Protein AF-A0A6V7JLI4-F1 (afdb_monomer_lite)

Secondary structure (DSSP, 8-state):
----TTT-GGGSEEEEGGGTEEEEEEEETT---HHHHHHHHTTTS-EEEEEE--SSS-EEEEEESSHHHHHHHHHH--GGGTEEEE--HHHHHHHHHHHHHHHHHHHHHHHH---TTSHHHHHTTEETTEEEEE-TT---HHHHHHHHTTTS-EEEEEE-SSTTSEEEEEESSHHHHHHHHHHGGG-TT--BPP---HHHHHHHHHHHHHHHHHHHTSS---------------------SSGGGTT----HHHHHHHHHHHHHHGGG-TT--SEEEEEEE--SSSS---EEEEETT-SS-GGG-TTEEEEEEE-EEEEEES--TT--HHHHHHHTGGG--SEEPPPEE-TT--EEEEEEES-HHHHHHHHHHHTT-EETTEE-EEE-HHHHTT-

Foldseek 3Di:
DPDDCVVCVPQQWDQDVVVQWIKGKKAQQVCDDLVVVCVLLCVLHDWPDKDQPPPPRRIIMITDNDPSSSSSCSVPVDCVNSIGTDGDPVVVVLVVVLVVLQVVLVVVVVVVPPDPPLQVVLVQQADQQKGKWFQQVLDDPVVVCVVLCSLAAWPDWDAADHSGGMIMTGHPHRSSSSSCSSCVVVPPNIDTDGDDPPVRVVVVVVVVVVVVVVVVVPPDDDDDDDDDDDDDDDDDDPDPPPCVCVVDPPPPVVVVVLVVVLVQVLVVLPDDDQKWKKKWFQDPDPPGTDIAIHHPPDPDPSVPDPRIDIDIAGKFKKKKKPDDPPDWQVNVCVVCVVLPWRDKDTFDQDPVRMTMIITIHRDPVSLVVCQVPQAQNDDRPDRIHIGGSVVSVVD

Radius of gyration: 29.33 Å; chains: 1; bounding box: 92×66×59 Å

Structure (mmCIF, N/CA/C/O backbone):
data_AF-A0A6V7JLI4-F1
#
_entry.id   AF-A0A6V7JLI4-F1
#
loop_
_atom_site.group_PDB
_atom_site.id
_atom_site.type_symbol
_atom_site.label_atom_id
_atom_site.label_alt_id
_atom_site.label_comp_id
_atom_site.label_asym_id
_atom_site.label_entity_id
_atom_site.label_seq_id
_atom_site.pdbx_PDB_ins_code
_atom_site.Cartn_x
_atom_site.Cartn_y
_atom_site.Cartn_z
_atom_site.occupancy
_atom_site.B_iso_or_equiv
_atom_site.auth_seq_id
_atom_site.auth_comp_id
_atom_site.auth_asym_id
_atom_site.auth_atom_id
_atom_site.pdbx_PDB_model_num
ATOM 1 N N . MET A 1 1 ? -31.683 7.510 -9.818 1.00 45.75 1 MET A N 1
ATOM 2 C CA . MET A 1 1 ? -30.722 6.417 -9.561 1.00 45.75 1 MET A CA 1
ATOM 3 C C . MET A 1 1 ? -29.937 6.767 -8.314 1.00 45.75 1 MET A C 1
ATOM 5 O O . MET A 1 1 ? -29.133 7.689 -8.360 1.00 45.75 1 MET A O 1
ATOM 9 N N . SER A 1 2 ? -30.215 6.102 -7.198 1.00 50.06 2 SER A N 1
ATOM 10 C CA . SER A 1 2 ? -29.355 6.139 -6.015 1.00 50.06 2 SER A CA 1
ATOM 11 C C . SER A 1 2 ? -28.118 5.292 -6.311 1.00 50.06 2 SER A C 1
ATOM 13 O O . SER A 1 2 ? -28.231 4.079 -6.473 1.00 50.06 2 SER A O 1
ATOM 15 N N . LEU A 1 3 ? -26.957 5.929 -6.469 1.00 59.28 3 LEU A N 1
ATOM 16 C CA . LEU A 1 3 ? -25.687 5.211 -6.586 1.00 59.28 3 LEU A CA 1
ATOM 17 C C . LEU A 1 3 ? -25.403 4.511 -5.258 1.00 59.28 3 LEU A C 1
ATOM 19 O O . LEU A 1 3 ? -25.534 5.126 -4.200 1.00 59.28 3 LEU A O 1
ATOM 23 N N . ASN A 1 4 ? -25.037 3.232 -5.315 1.00 72.25 4 ASN A N 1
ATOM 24 C CA . ASN A 1 4 ? -24.648 2.500 -4.122 1.00 72.25 4 ASN A CA 1
ATOM 25 C C . ASN A 1 4 ? -23.272 3.007 -3.670 1.00 72.25 4 ASN A C 1
ATOM 27 O O . ASN A 1 4 ? -22.275 2.801 -4.363 1.00 72.25 4 ASN A O 1
ATOM 31 N N . VAL A 1 5 ? -23.234 3.686 -2.522 1.00 71.44 5 VAL A N 1
ATOM 32 C CA . VAL A 1 5 ? -22.016 4.268 -1.936 1.00 71.44 5 VAL A CA 1
ATOM 33 C C . VAL A 1 5 ? -20.924 3.209 -1.755 1.00 71.44 5 VAL A C 1
ATOM 35 O O . VAL A 1 5 ? -19.751 3.496 -1.976 1.00 71.44 5 VAL A O 1
ATOM 38 N N . LEU A 1 6 ? -21.311 1.962 -1.466 1.00 71.12 6 LEU A N 1
ATOM 39 C CA . LEU A 1 6 ? -20.388 0.839 -1.286 1.00 71.12 6 LEU A CA 1
ATOM 40 C C . LEU A 1 6 ? -19.680 0.419 -2.578 1.00 71.12 6 LEU A C 1
ATOM 42 O O . LEU A 1 6 ? -18.606 -0.167 -2.524 1.00 71.12 6 LEU A O 1
ATOM 46 N N . GLN A 1 7 ? -20.268 0.704 -3.741 1.00 70.44 7 GLN A N 1
ATOM 47 C CA . GLN A 1 7 ? -19.698 0.290 -5.022 1.00 70.44 7 GLN A CA 1
ATOM 48 C C . GLN A 1 7 ? -18.631 1.273 -5.523 1.00 70.44 7 GLN A C 1
ATOM 50 O O . GLN A 1 7 ? -17.734 0.878 -6.264 1.00 70.44 7 GLN A O 1
ATOM 55 N N . TYR A 1 8 ? -18.724 2.546 -5.123 1.00 78.94 8 TYR A N 1
ATOM 56 C CA . TYR A 1 8 ? -17.846 3.617 -5.597 1.00 78.94 8 TYR A CA 1
ATOM 57 C C . TYR A 1 8 ? -17.631 4.688 -4.511 1.00 78.94 8 TYR A C 1
ATOM 59 O O . TYR A 1 8 ? -18.092 5.813 -4.682 1.00 78.94 8 TYR A O 1
ATOM 67 N N . PRO A 1 9 ? -16.947 4.400 -3.392 1.00 82.44 9 PRO A N 1
ATOM 68 C CA . PRO A 1 9 ? -16.758 5.386 -2.321 1.00 82.44 9 PRO A CA 1
ATOM 69 C C . PRO A 1 9 ? -15.966 6.617 -2.794 1.00 82.44 9 PRO A C 1
ATOM 71 O O . PRO A 1 9 ? -16.263 7.749 -2.411 1.00 82.44 9 PRO A O 1
ATOM 74 N N . ASP A 1 10 ? -15.027 6.423 -3.718 1.00 83.31 10 ASP A N 1
ATOM 75 C CA . ASP A 1 10 ? -14.132 7.472 -4.213 1.00 83.31 10 ASP A CA 1
ATOM 76 C C . ASP A 1 10 ? -14.838 8.608 -4.957 1.00 83.31 10 ASP A C 1
ATOM 78 O O . ASP A 1 10 ? -14.237 9.648 -5.197 1.00 83.31 10 ASP A O 1
ATOM 82 N N . ILE A 1 11 ? -16.105 8.465 -5.348 1.00 89.12 11 ILE A N 1
ATOM 83 C CA . ILE A 1 11 ? -16.820 9.566 -6.013 1.00 89.12 11 ILE A CA 1
ATOM 84 C C . ILE A 1 11 ? -17.431 10.564 -5.037 1.00 89.12 11 ILE A C 1
ATOM 86 O O . ILE A 1 11 ? -17.913 11.605 -5.479 1.00 89.12 11 ILE A O 1
ATOM 90 N N . PHE A 1 12 ? -17.441 10.245 -3.745 1.00 92.75 12 PHE A N 1
ATOM 91 C CA . PHE A 1 12 ? -18.057 11.060 -2.698 1.00 92.75 12 PHE A CA 1
ATOM 92 C C . PHE A 1 12 ? -17.043 11.907 -1.931 1.00 92.75 12 PHE A C 1
ATOM 94 O O . PHE A 1 12 ? -17.440 12.698 -1.076 1.00 92.75 12 PHE A O 1
ATOM 101 N N . TYR A 1 13 ? -15.752 11.772 -2.239 1.00 95.31 13 TYR A N 1
ATOM 102 C CA . TYR A 1 13 ? -14.708 12.593 -1.649 1.00 95.31 13 TYR A CA 1
ATOM 103 C C . TYR A 1 13 ? -13.629 12.982 -2.670 1.00 95.31 13 TYR A C 1
ATOM 105 O O . TYR A 1 13 ? -13.316 12.231 -3.595 1.00 95.31 13 TYR A O 1
ATOM 113 N N . GLU A 1 14 ? -13.056 14.172 -2.513 1.00 95.44 14 GLU A N 1
ATOM 114 C CA . GLU A 1 14 ? -12.010 14.712 -3.390 1.00 95.44 14 GLU A CA 1
ATOM 115 C C . GLU A 1 14 ? -10.940 15.433 -2.564 1.00 95.44 14 GLU A C 1
ATOM 117 O O . GLU A 1 14 ? -11.224 15.980 -1.499 1.00 95.44 14 GLU A O 1
ATOM 122 N N . TYR A 1 15 ? -9.692 15.403 -3.028 1.00 95.19 15 TYR A N 1
ATOM 123 C CA . TYR A 1 15 ? -8.627 16.195 -2.426 1.00 95.19 15 TYR A CA 1
ATOM 124 C C . TYR A 1 15 ? -8.667 17.610 -3.000 1.00 95.19 15 TYR A C 1
ATOM 126 O O . TYR A 1 15 ? -8.624 17.772 -4.215 1.00 95.19 15 TYR A O 1
ATOM 134 N N . GLU A 1 16 ? -8.722 18.616 -2.133 1.00 94.88 16 GLU A N 1
ATOM 135 C CA . GLU A 1 16 ? -8.667 20.031 -2.493 1.00 94.88 16 GLU A CA 1
ATOM 136 C C . GLU A 1 16 ? -7.267 20.578 -2.159 1.00 94.88 16 GLU A C 1
ATOM 138 O O . GLU A 1 16 ? -6.983 20.873 -0.988 1.00 94.88 16 GLU A O 1
ATOM 143 N N . PRO A 1 17 ? -6.372 20.713 -3.160 1.00 89.69 17 PRO A N 1
ATOM 144 C CA . PRO A 1 17 ? -4.975 21.072 -2.933 1.00 89.69 17 PRO A CA 1
ATOM 145 C C . PRO A 1 17 ? -4.814 22.455 -2.314 1.00 89.69 17 PRO A C 1
ATOM 147 O O . PRO A 1 17 ? -3.908 22.663 -1.515 1.00 89.69 17 PRO A O 1
ATOM 150 N N . LYS A 1 18 ? -5.712 23.400 -2.631 1.00 91.75 18 LYS A N 1
ATOM 151 C CA . LYS A 1 18 ? -5.611 24.778 -2.135 1.00 91.75 18 LYS A CA 1
ATOM 152 C C . LYS A 1 18 ? -5.647 24.857 -0.610 1.00 91.75 18 LYS A C 1
ATOM 154 O O . LYS A 1 18 ? -5.077 25.775 -0.024 1.00 91.75 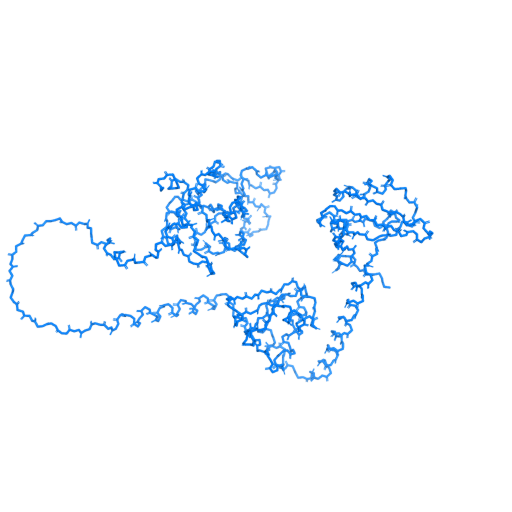18 LYS A O 1
ATOM 159 N N . PHE A 1 19 ? -6.348 23.924 0.026 1.00 90.56 19 PHE A N 1
ATOM 160 C CA . PHE A 1 19 ? -6.507 23.888 1.476 1.00 90.56 19 PHE A CA 1
ATOM 161 C C . PHE A 1 19 ? -5.876 22.648 2.107 1.00 90.56 19 PHE A C 1
ATOM 163 O O . PHE A 1 19 ? -6.022 22.477 3.320 1.00 90.56 19 PHE A O 1
ATOM 170 N N . GLU A 1 20 ? -5.215 21.811 1.304 1.00 94.12 20 GLU A N 1
ATOM 171 C CA . GLU A 1 20 ? -4.601 20.539 1.690 1.00 94.12 20 GLU A CA 1
ATOM 172 C C . GLU A 1 20 ? -5.550 19.639 2.497 1.00 94.12 20 GLU A C 1
ATOM 174 O O . GLU A 1 20 ? -5.230 19.173 3.591 1.00 94.12 20 GLU A O 1
ATOM 179 N N . VAL A 1 21 ? -6.768 19.434 1.990 1.00 97.12 21 VAL A N 1
ATOM 180 C CA . VAL A 1 21 ? -7.836 18.702 2.697 1.00 97.12 21 VAL A CA 1
ATOM 181 C C . VAL A 1 21 ? -8.539 17.706 1.803 1.00 97.12 21 VAL A C 1
ATOM 183 O O . VAL A 1 21 ? -8.574 17.854 0.587 1.00 97.12 21 VAL A O 1
ATOM 186 N N . TRP A 1 22 ? -9.175 16.728 2.433 1.00 97.56 22 TRP A N 1
ATOM 187 C CA . TRP A 1 22 ? -10.108 15.820 1.786 1.00 97.56 22 TRP A CA 1
ATOM 188 C C . TRP A 1 22 ? -11.537 16.270 2.069 1.00 97.56 22 TRP A C 1
ATOM 190 O O . TRP A 1 22 ? -11.946 16.346 3.226 1.00 97.56 22 TRP A O 1
ATOM 200 N N . VAL A 1 23 ? -12.277 16.594 1.016 1.00 97.19 23 VAL A N 1
ATOM 201 C CA . VAL A 1 23 ? -13.617 17.181 1.071 1.00 97.19 23 VAL A CA 1
ATOM 202 C C . VAL A 1 23 ? -14.653 16.100 0.799 1.00 97.19 23 VAL A C 1
ATOM 204 O O . VAL A 1 23 ? -14.526 15.369 -0.178 1.00 97.19 23 VAL A O 1
ATOM 207 N N . VAL A 1 24 ? -15.700 16.028 1.621 1.00 96.88 24 VAL A N 1
ATOM 208 C CA . VAL A 1 24 ? -16.890 15.192 1.390 1.00 96.88 24 VAL A CA 1
ATOM 209 C C . VAL A 1 24 ? -18.107 16.101 1.232 1.00 96.88 24 VAL A C 1
ATOM 211 O O . VAL A 1 24 ? -18.338 16.978 2.071 1.00 96.88 24 VAL A O 1
ATOM 214 N N . HIS A 1 25 ? -18.888 15.897 0.168 1.00 94.88 25 HIS A N 1
ATOM 215 C CA . HIS A 1 25 ? -20.122 16.648 -0.085 1.00 94.88 25 HIS A CA 1
ATOM 216 C C . HIS A 1 25 ? -21.317 15.930 0.535 1.00 94.88 25 HIS A C 1
ATOM 218 O O . HIS A 1 25 ? -21.485 14.718 0.376 1.00 94.88 25 HIS A O 1
ATOM 224 N N . PHE A 1 26 ? -22.184 16.679 1.211 1.00 94.75 26 PHE A N 1
ATOM 225 C CA . PHE A 1 26 ? -23.426 16.129 1.733 1.00 94.75 26 PHE A CA 1
ATOM 226 C C . PHE A 1 26 ? -24.544 17.167 1.791 1.00 94.75 26 PHE A C 1
ATOM 228 O O . PHE A 1 26 ? -24.311 18.372 1.837 1.00 94.75 26 PHE A O 1
ATOM 235 N N . LYS A 1 27 ? -25.780 16.678 1.835 1.00 93.81 27 LYS A N 1
ATOM 236 C CA . LYS A 1 27 ? -26.986 17.446 2.121 1.00 93.81 27 LYS A CA 1
ATOM 237 C C . LYS A 1 27 ? -27.406 17.272 3.570 1.00 93.81 27 LYS A C 1
ATOM 239 O O . LYS A 1 27 ? -27.522 16.148 4.055 1.00 93.81 27 LYS A O 1
ATOM 244 N N . ASN A 1 28 ? -27.685 18.382 4.233 1.00 94.12 28 ASN A N 1
ATOM 245 C CA . ASN A 1 28 ? -28.172 18.473 5.601 1.00 94.12 28 ASN A CA 1
ATOM 246 C C . ASN A 1 28 ? -29.696 18.683 5.636 1.00 94.12 28 ASN A C 1
ATOM 248 O O . ASN A 1 28 ? -30.199 19.714 6.076 1.00 94.12 28 ASN A O 1
ATOM 252 N N . THR A 1 29 ? -30.442 17.683 5.173 1.00 92.44 29 THR A N 1
ATOM 253 C CA . THR A 1 29 ? -31.906 17.755 4.967 1.00 92.44 29 THR A CA 1
ATOM 254 C C . THR A 1 29 ? -32.718 18.019 6.240 1.00 92.44 29 THR A C 1
ATOM 256 O O . THR A 1 29 ? -33.857 18.474 6.177 1.00 92.44 29 THR A O 1
ATOM 259 N N . LYS A 1 30 ? -32.146 17.743 7.420 1.00 92.44 30 LYS A N 1
ATOM 260 C CA . LYS A 1 30 ? -32.782 17.976 8.728 1.00 92.4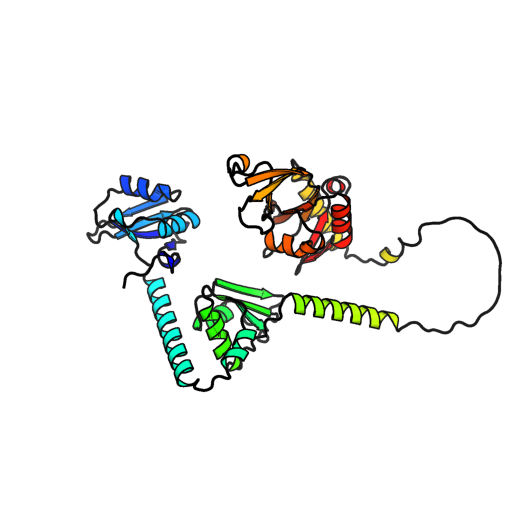4 30 LYS A CA 1
ATOM 261 C C . LYS A 1 30 ? -32.271 19.236 9.437 1.00 92.44 30 LYS A C 1
ATOM 263 O O . LYS A 1 30 ? -32.549 19.404 10.622 1.00 92.44 30 LYS A O 1
ATOM 268 N N . LYS A 1 31 ? -31.521 20.108 8.746 1.00 92.44 31 LYS A N 1
ATOM 269 C CA . LYS A 1 31 ? -30.950 21.351 9.303 1.00 92.44 31 LYS A CA 1
ATOM 270 C C . LYS A 1 31 ? -30.202 21.119 10.624 1.00 92.44 31 LYS A C 1
ATOM 272 O O . LYS A 1 31 ? -30.337 21.868 11.591 1.00 92.44 31 LYS A O 1
ATOM 277 N N . ILE A 1 32 ? -29.426 20.037 10.682 1.00 93.06 32 ILE A N 1
ATOM 278 C CA . ILE A 1 32 ? -28.606 19.679 11.839 1.00 93.06 32 ILE A CA 1
ATOM 279 C C . ILE A 1 32 ? -27.600 20.804 12.081 1.00 93.06 32 ILE A C 1
ATOM 281 O O . ILE A 1 32 ? -26.909 21.232 11.159 1.00 93.06 32 ILE A O 1
ATOM 285 N N . SER A 1 33 ? -27.490 21.274 13.322 1.00 94.12 33 SER A N 1
ATOM 286 C CA . SER A 1 33 ? -26.550 22.346 13.649 1.00 94.12 33 SER A CA 1
ATOM 287 C C . SER A 1 33 ? -25.097 21.928 13.407 1.00 94.12 33 SER A C 1
ATOM 289 O O . SER A 1 33 ? -24.720 20.779 13.657 1.00 94.12 33 SER A O 1
ATOM 291 N N . ILE A 1 34 ? -24.247 22.881 13.008 1.00 94.31 34 ILE A N 1
ATOM 292 C CA . ILE A 1 34 ? -22.812 22.649 12.757 1.00 94.31 34 ILE A CA 1
ATOM 293 C C . ILE A 1 34 ? -22.138 21.968 13.956 1.00 94.31 34 ILE A C 1
ATOM 295 O O . ILE A 1 34 ? -21.395 21.006 13.786 1.00 94.31 34 ILE A O 1
ATOM 299 N N . LYS A 1 35 ? -22.461 22.383 15.189 1.00 95.62 35 LYS A N 1
ATOM 300 C CA . LYS A 1 35 ? -21.928 21.764 16.417 1.00 95.62 35 LYS A CA 1
ATOM 301 C C . LYS A 1 35 ? -22.241 20.264 16.500 1.00 95.62 35 LYS A C 1
ATOM 303 O O . LYS A 1 35 ? -21.396 19.481 16.928 1.00 95.62 35 LYS A O 1
ATOM 308 N N . ARG A 1 36 ? -23.445 19.851 16.093 1.00 94.94 36 ARG A N 1
ATOM 309 C CA . ARG A 1 36 ? -23.836 18.436 16.068 1.00 94.94 36 ARG A CA 1
ATOM 310 C C . ARG A 1 36 ? -23.217 17.700 14.880 1.00 94.94 36 ARG A C 1
ATOM 312 O O . ARG A 1 36 ? -22.781 16.569 15.068 1.00 94.94 36 ARG A O 1
ATOM 319 N N . LEU A 1 37 ? -23.107 18.340 13.714 1.00 95.06 37 LEU A N 1
ATOM 320 C CA . LEU A 1 37 ? -22.396 17.783 12.558 1.00 95.06 37 LEU A CA 1
ATOM 321 C C . LEU A 1 37 ? -20.925 17.497 12.883 1.00 95.06 37 LEU A C 1
ATOM 323 O O . LEU A 1 37 ? -20.453 16.410 12.576 1.00 95.06 37 LEU A O 1
ATOM 327 N N . ILE A 1 38 ? -20.229 18.398 13.586 1.00 95.31 38 ILE A N 1
ATOM 328 C CA . ILE A 1 38 ? -18.846 18.175 14.043 1.00 95.31 38 ILE A CA 1
ATOM 329 C C . ILE A 1 38 ? -18.759 16.921 14.917 1.00 95.31 38 ILE A C 1
ATOM 331 O O . ILE A 1 38 ? -17.847 16.119 14.743 1.00 95.31 38 ILE A O 1
ATOM 335 N N . LYS A 1 39 ? -19.721 16.710 15.827 1.00 95.12 39 LYS A N 1
ATOM 336 C CA . LYS A 1 39 ? -19.750 15.509 16.673 1.00 95.12 39 LYS A CA 1
ATOM 337 C C . LYS A 1 39 ? -19.987 14.235 15.858 1.00 95.12 39 LYS A C 1
ATOM 339 O O . LYS A 1 39 ? -19.342 13.235 16.136 1.00 95.12 39 LYS A O 1
ATOM 344 N N . ILE A 1 40 ? -20.888 14.273 14.873 1.00 94.94 40 ILE A N 1
ATOM 345 C CA . ILE A 1 40 ? -21.176 13.130 13.992 1.00 94.94 40 ILE A CA 1
ATOM 346 C C . ILE A 1 40 ? -19.941 12.802 13.149 1.00 94.94 40 ILE A C 1
ATOM 348 O O . ILE A 1 40 ? -19.401 11.705 13.241 1.00 94.94 40 ILE A O 1
ATOM 352 N N . PHE A 1 41 ? -19.444 13.771 12.382 1.00 95.94 41 PHE A N 1
ATOM 353 C CA . PHE A 1 41 ? -18.332 13.563 11.459 1.00 95.94 41 PHE A CA 1
ATOM 354 C C . PHE A 1 41 ? -16.985 13.347 12.155 1.00 95.94 41 PHE A C 1
ATOM 356 O O . PHE A 1 41 ? -16.114 12.675 11.600 1.00 95.94 41 PHE A O 1
ATOM 363 N N . GLY A 1 42 ? -16.828 13.857 13.378 1.00 95.81 42 GLY A N 1
ATOM 364 C CA . GLY A 1 42 ? -15.657 13.633 14.221 1.00 95.81 42 GLY A CA 1
ATOM 365 C C . GLY A 1 42 ? -15.478 12.178 14.661 1.00 95.81 42 GLY A C 1
ATOM 366 O O . GLY A 1 42 ? -14.369 11.795 15.015 1.00 95.81 42 GLY A O 1
ATOM 367 N N . THR A 1 43 ? -16.526 11.345 14.590 1.00 96.12 43 THR A N 1
ATOM 368 C CA . THR A 1 43 ? -16.405 9.900 14.867 1.00 96.12 43 THR A CA 1
ATOM 369 C C . THR A 1 43 ? -15.572 9.158 13.819 1.00 96.12 43 THR A C 1
ATOM 371 O O . THR A 1 43 ? -14.989 8.122 14.128 1.00 96.12 43 THR A O 1
ATOM 374 N N . TYR A 1 44 ? -15.459 9.701 12.601 1.00 96.06 44 TYR A N 1
ATOM 375 C CA . TYR A 1 44 ? -14.716 9.082 11.498 1.00 96.06 44 TYR A CA 1
ATOM 376 C C . TYR A 1 44 ? -13.247 9.521 11.431 1.00 96.06 44 TYR A C 1
ATOM 378 O O . TYR A 1 44 ? -12.432 8.850 10.798 1.00 96.06 44 TYR A O 1
ATOM 386 N N . GLY A 1 45 ? -12.898 10.630 12.091 1.00 96.19 45 GLY A N 1
ATOM 387 C CA . GLY A 1 45 ? -11.538 11.157 12.148 1.00 96.19 45 GLY A CA 1
ATOM 388 C C . GLY A 1 45 ? -11.478 12.665 12.419 1.00 96.19 45 GLY A C 1
ATOM 389 O O . GLY A 1 45 ? -12.515 13.313 12.585 1.00 96.19 45 GLY A O 1
ATOM 390 N N . PRO A 1 46 ? -10.266 13.251 12.472 1.00 95.94 46 PRO A N 1
ATOM 391 C CA . PRO A 1 46 ? -10.075 14.666 12.770 1.00 95.94 46 PRO A CA 1
ATOM 392 C C . PRO A 1 46 ? -10.629 15.552 11.645 1.00 95.94 46 PRO A C 1
ATOM 394 O O . PRO A 1 46 ? -10.057 15.653 10.555 1.00 95.94 46 PRO A O 1
ATOM 397 N N . VAL A 1 47 ? -11.745 16.216 11.940 1.00 97.69 47 VAL A N 1
ATOM 398 C CA . VAL A 1 47 ? -12.385 17.206 11.068 1.00 97.69 47 VAL A CA 1
ATOM 399 C C . VAL A 1 47 ? -11.620 18.527 11.159 1.00 97.69 47 VAL A C 1
ATOM 401 O O . VAL A 1 47 ? -11.386 19.039 12.251 1.00 97.69 47 VAL A O 1
ATOM 404 N N . LYS A 1 48 ? -11.255 19.097 10.010 1.00 96.38 48 LYS A N 1
ATOM 405 C CA . LYS A 1 48 ? -10.693 20.448 9.914 1.00 96.38 48 LYS A CA 1
ATOM 406 C C . LYS A 1 48 ? -11.789 21.495 10.024 1.00 96.38 48 LYS A C 1
ATOM 408 O O . LYS A 1 48 ? -11.737 22.360 10.890 1.00 96.38 48 LYS A O 1
ATOM 413 N N . THR A 1 49 ? -12.774 21.417 9.136 1.00 97.12 49 THR A N 1
ATOM 414 C CA . THR A 1 49 ? -13.877 22.376 9.055 1.00 97.12 49 THR A CA 1
ATOM 415 C C . THR A 1 49 ? -15.133 21.717 8.502 1.00 97.12 49 THR A C 1
ATOM 417 O O . THR A 1 49 ? -15.066 20.736 7.763 1.00 97.12 49 THR A O 1
ATOM 420 N N . ILE A 1 50 ? -16.287 22.277 8.867 1.00 97.00 50 ILE A N 1
ATOM 421 C CA . ILE A 1 50 ? -17.571 21.992 8.229 1.00 97.00 50 ILE A CA 1
ATOM 422 C C . ILE A 1 50 ? -18.130 23.320 7.738 1.00 97.00 50 ILE A C 1
ATOM 424 O O . ILE A 1 50 ? -18.225 24.268 8.518 1.00 97.00 50 ILE A O 1
ATOM 428 N N . TYR A 1 51 ? -18.489 23.379 6.460 1.00 94.31 51 TYR A N 1
ATOM 429 C CA . TYR A 1 51 ? -19.106 24.547 5.845 1.00 94.31 51 TYR A CA 1
ATOM 430 C C . TYR A 1 51 ? -20.554 24.234 5.500 1.00 94.31 51 TYR A C 1
ATOM 432 O O . TYR A 1 51 ? -20.822 23.267 4.792 1.00 94.31 51 TYR A O 1
ATOM 440 N N . ASP A 1 52 ? -21.466 25.076 5.973 1.00 92.75 52 ASP A N 1
ATOM 441 C CA . ASP A 1 52 ? -22.840 25.135 5.486 1.00 92.75 52 ASP A CA 1
ATOM 442 C C . ASP A 1 52 ? -22.927 26.304 4.503 1.00 92.75 52 ASP A C 1
ATOM 444 O O . ASP A 1 52 ? -22.555 27.433 4.832 1.00 92.75 52 ASP A O 1
ATOM 448 N N . THR A 1 53 ? -23.366 26.033 3.276 1.00 87.38 53 THR A N 1
ATOM 449 C CA . THR A 1 53 ? -23.467 27.072 2.244 1.00 87.38 53 THR A CA 1
ATOM 450 C C . THR A 1 53 ? -24.572 28.086 2.528 1.00 87.38 53 THR A C 1
ATOM 452 O O . THR A 1 53 ? -24.595 29.133 1.883 1.00 87.38 53 THR A O 1
ATOM 455 N N . GLY A 1 54 ? -25.488 27.805 3.466 1.00 70.19 54 GLY A N 1
ATOM 456 C CA . GLY A 1 54 ? -26.498 28.740 3.972 1.00 70.19 54 GLY A CA 1
ATOM 457 C C . GLY A 1 54 ? -27.552 29.195 2.953 1.00 70.19 54 GLY A C 1
ATOM 458 O O . GLY A 1 54 ? -28.470 29.931 3.304 1.00 70.19 54 GLY A O 1
ATOM 459 N N . LYS A 1 55 ? -27.463 28.764 1.689 1.00 69.06 55 LYS A N 1
ATOM 460 C CA . LYS A 1 55 ? -28.291 29.243 0.566 1.00 69.06 55 LYS A CA 1
ATOM 461 C C . LYS A 1 55 ? -29.512 28.363 0.288 1.00 69.06 55 LYS A C 1
ATOM 463 O O . LYS A 1 55 ? -29.841 28.109 -0.865 1.00 69.06 55 LYS A O 1
ATOM 468 N N . GLY A 1 56 ? -30.173 27.868 1.335 1.00 67.50 56 GLY A N 1
ATOM 469 C CA . GLY A 1 56 ? -31.459 27.158 1.232 1.00 67.50 56 GLY A CA 1
ATOM 470 C C . GLY A 1 56 ? -31.449 25.826 0.467 1.00 67.50 56 GLY A C 1
ATOM 471 O O . GLY A 1 56 ? -32.503 25.223 0.315 1.00 67.50 56 GLY A O 1
ATOM 472 N N . GLN A 1 57 ? -30.292 25.357 -0.006 1.00 68.69 57 GLN A N 1
ATOM 473 C CA . GLN A 1 57 ? -30.157 24.097 -0.745 1.00 68.69 57 GLN A CA 1
ATOM 474 C C . GLN A 1 57 ? -29.621 22.941 0.120 1.00 68.69 57 GLN A C 1
ATOM 476 O O . GLN A 1 57 ? -29.300 21.879 -0.404 1.00 68.69 57 GLN A O 1
ATOM 481 N N . ASP A 1 58 ? -29.491 23.151 1.434 1.00 86.69 58 ASP A N 1
ATOM 482 C CA . ASP A 1 58 ? -28.974 22.187 2.415 1.00 86.69 58 ASP A CA 1
ATOM 483 C C . ASP A 1 58 ? -27.577 21.611 2.092 1.00 86.69 58 ASP A C 1
ATOM 485 O O . ASP A 1 58 ? -27.149 20.658 2.737 1.00 86.69 58 ASP A O 1
ATOM 489 N N . HIS A 1 59 ? -26.835 22.165 1.125 1.00 91.50 59 HIS A N 1
ATOM 490 C CA . HIS A 1 59 ? -25.510 21.666 0.748 1.00 91.50 59 HIS A CA 1
ATOM 491 C C . HIS A 1 59 ? -24.449 22.080 1.764 1.00 91.50 59 HIS A C 1
ATOM 493 O O . HIS A 1 59 ? -24.281 23.262 2.090 1.00 91.50 59 HIS A O 1
ATOM 499 N N . CYS A 1 60 ? -23.701 21.086 2.217 1.00 95.31 60 CYS A N 1
ATOM 500 C CA . CYS A 1 60 ? -22.641 21.209 3.192 1.00 95.31 60 CYS A CA 1
ATOM 501 C C . CYS A 1 60 ? -21.386 20.459 2.732 1.00 95.31 60 CYS A C 1
ATOM 503 O O . CYS A 1 60 ? -21.437 19.519 1.934 1.00 95.31 60 CYS A O 1
ATOM 505 N N . PHE A 1 61 ? -20.256 20.864 3.300 1.00 95.75 61 PHE A N 1
ATOM 506 C CA . PHE A 1 61 ? -18.954 20.250 3.078 1.00 95.75 61 PHE A CA 1
ATOM 507 C C . PHE A 1 61 ? -18.333 19.894 4.419 1.00 95.75 61 PHE A C 1
ATOM 509 O O . PHE A 1 61 ? -18.358 20.713 5.339 1.00 95.75 61 PHE A O 1
ATOM 516 N N . VAL A 1 62 ? -17.746 18.705 4.529 1.00 97.62 62 VAL A N 1
ATOM 517 C CA . VAL A 1 62 ? -16.853 18.364 5.642 1.00 97.62 62 VAL A CA 1
ATOM 518 C C . VAL A 1 62 ? -15.451 18.128 5.105 1.00 97.62 62 VAL A C 1
ATOM 520 O O . VAL A 1 62 ? -15.254 17.356 4.169 1.00 97.62 62 VAL A O 1
ATOM 523 N N . ASN A 1 63 ? -14.486 18.809 5.715 1.00 97.88 63 ASN A N 1
ATOM 524 C CA . ASN A 1 63 ? -13.082 18.733 5.354 1.00 97.88 63 ASN A CA 1
ATOM 525 C C . ASN A 1 63 ? -12.330 17.923 6.401 1.00 97.88 63 ASN A C 1
ATOM 527 O O . ASN A 1 63 ? -12.311 18.286 7.579 1.00 97.88 63 ASN A O 1
ATOM 531 N N . TYR A 1 64 ? -11.656 16.872 5.963 1.00 98.12 64 TYR A N 1
ATOM 532 C CA . TYR A 1 64 ? -10.761 16.064 6.775 1.00 98.12 64 TYR A CA 1
ATOM 533 C C . TYR A 1 64 ? -9.306 16.389 6.462 1.00 98.12 64 TYR A C 1
ATOM 535 O O . TYR A 1 64 ? -8.938 16.662 5.320 1.00 98.12 64 TYR A O 1
ATOM 543 N N . TRP A 1 65 ? -8.456 16.300 7.482 1.00 96.06 65 TRP A N 1
ATOM 544 C CA . TRP A 1 65 ? -7.006 16.396 7.299 1.00 96.06 65 TRP A CA 1
ATOM 545 C C . TRP A 1 65 ? -6.418 15.186 6.573 1.00 96.06 65 TRP A C 1
ATOM 547 O O . TRP A 1 65 ? -5.371 15.286 5.943 1.00 96.06 65 TRP A O 1
ATOM 557 N N . ARG A 1 66 ? -7.069 14.025 6.681 1.00 96.62 66 ARG A N 1
ATOM 558 C CA . ARG A 1 66 ? -6.540 12.749 6.201 1.00 96.62 66 ARG A CA 1
ATOM 559 C C . ARG A 1 66 ? -7.538 12.047 5.288 1.00 96.62 66 ARG A C 1
ATOM 561 O O . ARG A 1 66 ? -8.744 12.091 5.536 1.00 96.62 66 ARG A O 1
ATOM 568 N N . LYS A 1 67 ? -7.011 11.363 4.267 1.00 96.12 67 LYS A N 1
ATOM 569 C CA . LYS A 1 67 ? -7.797 10.587 3.297 1.00 96.12 67 LYS A CA 1
ATOM 570 C C . LYS A 1 67 ? -8.619 9.496 3.979 1.00 96.12 67 LYS A C 1
ATOM 572 O O . LYS A 1 67 ? -9.810 9.376 3.721 1.00 96.12 67 LYS A O 1
ATOM 577 N N . ASP A 1 68 ? -7.986 8.755 4.888 1.00 95.50 68 ASP A N 1
ATOM 578 C CA . ASP A 1 68 ? -8.589 7.630 5.612 1.00 95.50 68 ASP A CA 1
ATOM 579 C C . ASP A 1 68 ? -9.864 8.029 6.372 1.00 95.50 68 ASP A C 1
ATOM 581 O O . ASP A 1 68 ? -10.801 7.248 6.493 1.00 95.50 68 ASP A O 1
ATOM 585 N N . SER A 1 69 ? -9.917 9.267 6.859 1.00 97.38 69 SER A N 1
ATOM 586 C CA . SER A 1 69 ? -11.042 9.817 7.610 1.00 97.38 69 SER A CA 1
ATOM 587 C C . SER A 1 69 ? -12.214 10.173 6.689 1.00 97.38 69 SER A C 1
ATOM 589 O O . SER A 1 69 ? -13.365 9.897 7.026 1.00 97.38 69 SER A O 1
ATOM 591 N N . ALA A 1 70 ? -11.927 10.730 5.507 1.00 97.06 70 ALA A N 1
ATOM 592 C CA . ALA A 1 70 ? -12.935 10.991 4.480 1.00 97.06 70 ALA A CA 1
ATOM 593 C C . ALA A 1 70 ? -13.518 9.684 3.920 1.00 97.06 70 ALA A C 1
ATOM 595 O O . ALA A 1 70 ? -14.732 9.556 3.785 1.00 97.06 70 ALA A O 1
ATOM 596 N N . GLU A 1 71 ? -12.670 8.686 3.678 1.00 94.62 71 GLU A N 1
ATOM 597 C CA . GLU A 1 71 ? -13.085 7.360 3.215 1.00 94.62 71 GLU A CA 1
ATOM 598 C C . GLU A 1 71 ? -13.955 6.639 4.257 1.00 94.62 71 GLU A C 1
ATOM 600 O O . GLU A 1 71 ? -15.058 6.190 3.943 1.00 94.62 71 GLU A O 1
ATOM 605 N N . LYS A 1 72 ? -13.526 6.613 5.530 1.00 95.00 72 LYS A N 1
ATOM 606 C CA . LYS A 1 72 ? -14.333 6.074 6.640 1.00 95.00 72 LYS A CA 1
ATOM 607 C C . LYS A 1 72 ? -15.679 6.773 6.767 1.00 95.00 72 LYS A C 1
ATOM 609 O O . LYS A 1 72 ? -16.675 6.098 7.014 1.00 95.00 72 LYS A O 1
ATOM 614 N N . CYS A 1 73 ? -15.704 8.094 6.610 1.00 95.62 73 CYS A N 1
ATOM 615 C CA . CYS A 1 73 ? -16.932 8.877 6.609 1.00 95.62 73 CYS A CA 1
ATOM 616 C C . CYS A 1 73 ? -17.872 8.411 5.494 1.00 95.62 73 CYS A C 1
ATOM 618 O O . CYS A 1 73 ? -19.011 8.055 5.772 1.00 95.62 73 CYS A O 1
ATOM 620 N N . VAL A 1 74 ? -17.389 8.321 4.254 1.00 94.56 74 VAL A N 1
ATOM 621 C CA . VAL A 1 74 ? -18.216 7.901 3.117 1.00 94.56 74 VAL A CA 1
ATOM 622 C C . VAL A 1 74 ? -18.776 6.490 3.300 1.00 94.56 74 VAL A C 1
ATOM 624 O O . VAL A 1 74 ? -19.954 6.264 3.040 1.00 94.56 74 VAL A O 1
ATOM 627 N N . LEU A 1 75 ? -17.961 5.553 3.788 1.00 90.75 75 LEU A N 1
ATOM 628 C CA . LEU A 1 75 ? -18.367 4.158 3.967 1.00 90.75 75 LEU A CA 1
ATOM 629 C C . LEU A 1 75 ? -19.367 3.949 5.114 1.00 90.75 75 LEU A C 1
ATOM 631 O O . LEU A 1 75 ? -20.196 3.046 5.033 1.00 90.75 75 LEU A O 1
ATOM 635 N N . ASN A 1 76 ? -19.284 4.757 6.176 1.00 89.94 76 ASN A N 1
ATOM 636 C CA . ASN A 1 76 ? -19.994 4.499 7.436 1.00 89.94 76 ASN A CA 1
ATOM 637 C C . ASN A 1 76 ? -20.986 5.596 7.837 1.00 89.94 76 ASN A C 1
ATOM 639 O O . ASN A 1 76 ? -21.593 5.513 8.908 1.00 89.94 76 ASN A O 1
ATOM 643 N N . VAL A 1 77 ? -21.151 6.655 7.041 1.00 87.62 77 VAL A N 1
ATOM 644 C CA . VAL A 1 77 ? -22.142 7.687 7.353 1.00 87.62 77 VAL A CA 1
ATOM 645 C C . VAL A 1 77 ? -23.548 7.124 7.180 1.00 87.62 77 VAL A C 1
ATOM 647 O O . VAL A 1 77 ? -24.035 6.857 6.082 1.00 87.62 77 VAL A O 1
ATOM 650 N N . HIS A 1 78 ? -24.219 6.922 8.309 1.00 76.19 78 HIS A N 1
ATOM 651 C CA . HIS A 1 78 ? -25.593 6.448 8.319 1.00 76.19 78 HIS A CA 1
ATOM 652 C C . HIS A 1 78 ? -26.522 7.554 7.809 1.00 76.19 78 HIS A C 1
ATOM 654 O O . HIS A 1 78 ? -26.699 8.589 8.462 1.00 76.19 78 HIS A O 1
ATOM 660 N N . ILE A 1 79 ? -27.162 7.295 6.664 1.00 72.12 79 ILE A N 1
ATOM 661 C CA . ILE A 1 79 ? -28.118 8.195 5.991 1.00 72.12 79 ILE A CA 1
ATOM 662 C C . ILE A 1 79 ? -29.293 8.588 6.915 1.00 72.12 79 ILE A C 1
ATOM 664 O O . ILE A 1 79 ? -29.920 9.638 6.761 1.00 72.12 79 ILE A O 1
ATOM 668 N N . GLU A 1 80 ? -29.555 7.785 7.947 1.00 63.31 80 GLU A N 1
ATOM 669 C CA . GLU A 1 80 ? -30.693 7.894 8.869 1.00 63.31 80 GLU A CA 1
ATOM 670 C C . GLU A 1 80 ? -30.781 9.235 9.629 1.00 63.31 80 GLU A C 1
ATOM 672 O O . GLU A 1 80 ? -31.855 9.662 10.072 1.00 63.31 80 GLU A O 1
ATOM 677 N N . HIS A 1 81 ? -29.685 9.991 9.699 1.00 76.94 81 HIS A N 1
ATOM 678 C CA . HIS A 1 81 ? -29.642 11.273 10.400 1.00 76.94 81 HIS A CA 1
ATOM 679 C C . HIS A 1 81 ? -30.113 12.472 9.569 1.00 76.94 81 HIS A C 1
ATOM 681 O O . HIS A 1 81 ? -30.086 13.588 10.074 1.00 76.94 81 HIS A O 1
ATOM 687 N N . GLY A 1 82 ? -30.586 12.281 8.333 1.00 87.62 82 GLY A N 1
ATOM 688 C CA . GLY A 1 82 ? -30.873 13.404 7.430 1.00 87.62 82 GLY A CA 1
ATOM 689 C C . GLY A 1 82 ? -29.611 14.002 6.802 1.00 87.62 82 GLY A C 1
ATOM 690 O O . GLY A 1 82 ? -29.639 15.140 6.332 1.00 87.62 82 GLY A O 1
ATOM 691 N N . ILE A 1 83 ? -28.523 13.229 6.806 1.00 93.38 83 ILE A N 1
ATOM 692 C CA . ILE A 1 83 ? -27.290 13.495 6.072 1.00 93.38 83 ILE A CA 1
ATOM 693 C C . ILE A 1 83 ? -27.334 12.626 4.819 1.00 93.38 83 ILE A C 1
ATOM 695 O O . ILE A 1 83 ? -27.401 11.404 4.919 1.00 93.38 83 ILE A O 1
ATOM 699 N N . GLN A 1 84 ? -27.296 13.243 3.644 1.00 93.25 84 GLN A N 1
ATOM 700 C CA . GLN A 1 84 ? -27.274 12.527 2.371 1.00 93.25 84 GLN A CA 1
ATOM 701 C C . GLN A 1 84 ? -25.990 12.867 1.623 1.00 93.25 84 GLN A C 1
ATOM 703 O O . GLN A 1 84 ? -25.807 14.009 1.217 1.00 93.25 84 GLN A O 1
ATOM 708 N N . LEU A 1 85 ? -25.107 11.888 1.428 1.00 93.69 85 LEU A N 1
ATOM 709 C CA . LEU A 1 85 ? -23.888 12.088 0.645 1.00 93.69 85 LEU A CA 1
ATOM 710 C C . LEU A 1 85 ? -24.201 12.459 -0.804 1.00 93.69 85 LEU A C 1
ATOM 712 O O . LEU A 1 85 ? -25.132 11.926 -1.414 1.00 93.69 85 LEU A O 1
ATOM 716 N N . GLU A 1 86 ? -23.370 13.327 -1.371 1.00 92.06 86 GLU A N 1
ATOM 717 C CA . GLU A 1 86 ? -23.433 13.697 -2.777 1.00 92.06 86 GLU A CA 1
ATOM 718 C C . GLU A 1 86 ? -22.123 13.384 -3.486 1.00 92.06 86 GLU A C 1
ATOM 720 O O . GLU A 1 86 ? -21.034 13.673 -2.998 1.00 92.06 86 GLU A O 1
ATOM 725 N N . ALA A 1 87 ? -22.239 12.777 -4.661 1.00 88.69 87 ALA A N 1
ATOM 726 C CA . ALA A 1 87 ? -21.087 12.504 -5.497 1.00 88.69 87 ALA A CA 1
ATOM 727 C C . ALA A 1 87 ? -20.639 13.777 -6.227 1.00 88.69 87 ALA A C 1
ATOM 729 O O . ALA A 1 87 ? -21.458 14.593 -6.660 1.00 88.69 87 ALA A O 1
ATOM 730 N N . PHE A 1 88 ? -19.333 13.913 -6.433 1.00 87.00 88 PHE A N 1
ATOM 731 C CA . PHE A 1 88 ? -18.757 15.013 -7.195 1.00 87.00 88 PHE A CA 1
ATOM 732 C C . PHE A 1 88 ? -19.185 14.925 -8.665 1.00 87.00 88 PHE A C 1
ATOM 734 O O . PHE A 1 88 ? -19.023 13.894 -9.325 1.00 87.00 88 PHE A O 1
ATOM 741 N N . TYR A 1 89 ? -19.733 16.018 -9.205 1.00 76.44 89 TYR A N 1
ATOM 742 C CA . TYR A 1 89 ? -20.309 16.031 -10.556 1.00 76.44 89 TYR A CA 1
ATOM 743 C C . TYR A 1 89 ? -19.269 15.753 -11.652 1.00 76.44 89 TYR A C 1
ATOM 745 O O . TYR A 1 89 ? -19.580 15.106 -12.655 1.00 76.44 89 TYR A O 1
ATOM 753 N N . SER A 1 90 ? -18.027 16.200 -11.443 1.00 72.12 90 SER A N 1
ATOM 754 C CA . SER A 1 90 ? -16.866 15.878 -12.282 1.00 72.12 90 SER A CA 1
ATOM 755 C C . SER A 1 90 ? -16.683 14.361 -12.406 1.00 72.12 90 SER A C 1
ATOM 757 O O . SER A 1 90 ? -16.701 13.822 -13.514 1.00 72.12 90 SER A O 1
ATOM 759 N N . ARG A 1 91 ? -16.649 13.654 -11.272 1.00 72.31 91 ARG A N 1
ATOM 760 C CA . ARG A 1 91 ? -16.485 12.192 -11.212 1.00 72.31 91 ARG A CA 1
ATOM 761 C C . ARG A 1 91 ? -17.699 11.432 -11.746 1.00 72.31 91 ARG A C 1
ATOM 763 O O . ARG A 1 91 ? -17.544 10.431 -12.442 1.00 72.31 91 ARG A O 1
ATOM 770 N N . LEU A 1 92 ? -18.914 11.929 -11.503 1.00 68.12 92 LEU A N 1
ATOM 771 C CA . LEU A 1 92 ? -20.136 11.354 -12.081 1.00 68.12 92 LEU A CA 1
ATOM 772 C C . LEU A 1 92 ? -20.143 11.412 -13.611 1.00 68.12 92 LEU A C 1
ATOM 774 O O . LEU A 1 92 ? -20.576 10.462 -14.266 1.00 68.12 92 LEU A O 1
ATOM 778 N N . ARG A 1 93 ? -19.683 12.527 -14.189 1.00 70.19 93 ARG A N 1
ATOM 779 C CA . ARG A 1 93 ? -19.592 12.691 -15.643 1.00 70.19 93 ARG A CA 1
ATOM 780 C C . ARG A 1 93 ? -18.579 11.716 -16.238 1.00 70.19 93 ARG A C 1
ATOM 782 O O . ARG A 1 93 ? -18.875 11.082 -17.248 1.00 70.19 93 ARG A O 1
ATOM 789 N N . GLU A 1 94 ? -17.429 11.545 -15.594 1.00 70.75 94 GLU A N 1
ATOM 790 C CA . GLU A 1 94 ? -16.432 10.556 -16.012 1.00 70.75 94 GLU A CA 1
ATOM 791 C C . GLU A 1 94 ? -16.973 9.127 -15.966 1.00 70.75 94 GLU A C 1
ATOM 793 O O . GLU A 1 94 ? -16.810 8.387 -16.934 1.00 70.75 94 GLU A O 1
ATOM 798 N N . LEU A 1 95 ? -17.662 8.747 -14.886 1.00 66.94 95 LEU A N 1
ATOM 799 C CA . LEU A 1 95 ? -18.271 7.422 -14.761 1.00 66.94 95 LEU A CA 1
ATOM 800 C C . LEU A 1 95 ? -19.328 7.159 -15.831 1.00 66.94 95 LEU A C 1
ATOM 802 O O . LEU A 1 95 ? -19.327 6.091 -16.437 1.00 66.94 95 LEU A O 1
ATOM 806 N N . LYS A 1 96 ? -20.215 8.125 -16.094 1.00 68.94 96 LYS A N 1
ATOM 807 C CA . LYS A 1 96 ? -21.237 7.986 -17.141 1.00 68.94 96 LYS A CA 1
ATOM 808 C C . LYS A 1 96 ? -20.605 7.826 -18.517 1.00 68.94 96 LYS A C 1
ATOM 810 O O . LYS A 1 96 ? -21.002 6.937 -19.261 1.00 68.94 96 LYS A O 1
ATOM 815 N N . ASN A 1 97 ? -19.589 8.625 -18.829 1.00 68.25 97 ASN A N 1
ATOM 816 C CA . ASN A 1 97 ? -18.891 8.531 -20.108 1.00 68.25 97 ASN A CA 1
ATOM 817 C C . ASN A 1 97 ? -18.153 7.191 -20.257 1.00 68.25 97 ASN A C 1
ATOM 819 O O . ASN A 1 97 ? -18.197 6.586 -21.326 1.00 68.25 97 ASN A O 1
ATOM 823 N N . LYS A 1 98 ? -17.534 6.691 -19.179 1.00 67.94 98 LYS A N 1
ATOM 824 C CA . LYS A 1 98 ? -16.883 5.372 -19.149 1.00 67.94 98 LYS A CA 1
ATOM 825 C C . LYS A 1 98 ? -17.896 4.234 -19.303 1.00 67.94 98 LYS A C 1
ATOM 827 O O . LYS A 1 98 ? -17.678 3.336 -20.104 1.00 67.94 98 LYS A O 1
ATOM 832 N N . SER A 1 99 ? -19.029 4.301 -18.603 1.00 65.69 99 SER A N 1
ATOM 833 C CA . SER A 1 99 ? -20.088 3.286 -18.656 1.00 65.69 99 SER A CA 1
ATOM 834 C C . SER A 1 99 ? -20.781 3.226 -20.019 1.00 65.69 99 SER A C 1
ATOM 836 O O . SER A 1 99 ? -20.996 2.133 -20.532 1.00 65.69 99 SER A O 1
ATOM 838 N N . VAL A 1 100 ? -21.083 4.371 -20.640 1.00 67.12 100 VAL A N 1
ATOM 839 C CA . VAL A 1 100 ? -21.678 4.409 -21.988 1.00 67.12 100 VAL A CA 1
ATOM 840 C C . VAL A 1 100 ? -20.718 3.815 -23.017 1.00 67.12 100 VAL A C 1
ATOM 842 O O . VAL A 1 100 ? -21.145 3.038 -23.867 1.00 67.12 100 VAL A O 1
ATOM 845 N N . ARG A 1 101 ? -19.419 4.120 -22.912 1.00 60.59 101 ARG A N 1
ATOM 846 C CA . ARG A 1 101 ? -18.399 3.571 -23.811 1.00 60.59 101 ARG A CA 1
ATOM 847 C C . ARG A 1 101 ? -18.205 2.066 -23.612 1.00 60.59 101 ARG A C 1
ATOM 849 O O . ARG A 1 101 ? -18.195 1.340 -24.597 1.00 60.59 101 ARG A O 1
ATOM 856 N N . ALA A 1 102 ? -18.133 1.601 -22.363 1.00 57.75 102 ALA A N 1
ATOM 857 C CA . ALA A 1 102 ? -18.037 0.178 -22.039 1.00 57.75 102 ALA A CA 1
ATOM 858 C C . ALA A 1 102 ? -19.279 -0.599 -22.498 1.00 57.75 102 ALA A C 1
ATOM 860 O O . ALA A 1 102 ? -19.155 -1.669 -23.080 1.00 57.75 102 ALA A O 1
ATOM 861 N N . LYS A 1 103 ? -20.481 -0.041 -22.310 1.00 66.38 103 LYS A N 1
ATOM 862 C CA . LYS A 1 103 ? -21.727 -0.676 -22.750 1.00 66.38 103 LYS A CA 1
ATOM 863 C C . LYS A 1 103 ? -21.831 -0.750 -24.274 1.00 66.38 103 LYS A C 1
ATOM 865 O O . LYS A 1 103 ? -22.117 -1.816 -24.796 1.00 66.38 103 LYS A O 1
ATOM 870 N N . ALA A 1 104 ? -21.525 0.337 -24.984 1.00 66.69 104 ALA A N 1
ATOM 871 C CA . ALA A 1 104 ? -21.496 0.332 -26.448 1.00 66.69 104 ALA A CA 1
ATOM 872 C C . ALA A 1 104 ? -20.470 -0.671 -27.005 1.00 66.69 104 ALA A C 1
ATOM 874 O O . ALA A 1 104 ? -20.706 -1.299 -28.033 1.00 66.69 104 ALA A O 1
ATOM 875 N N . MET A 1 105 ? -19.347 -0.843 -26.307 1.00 60.66 105 MET A N 1
ATOM 876 C CA . MET A 1 105 ? -18.319 -1.818 -26.651 1.00 60.66 105 MET A CA 1
ATOM 877 C C . MET A 1 105 ? -18.788 -3.261 -26.412 1.00 60.66 105 MET A C 1
ATOM 879 O O . MET A 1 105 ? -18.638 -4.093 -27.301 1.00 60.66 105 MET A O 1
ATOM 883 N N . ILE A 1 106 ? -19.423 -3.547 -25.270 1.00 60.22 106 ILE A N 1
ATOM 884 C CA . ILE A 1 106 ? -20.031 -4.856 -24.971 1.00 60.22 106 ILE A CA 1
ATOM 885 C C . ILE A 1 106 ? -21.123 -5.197 -25.989 1.00 60.22 106 ILE A C 1
ATOM 887 O O . ILE A 1 106 ? -21.148 -6.307 -26.509 1.00 60.22 106 ILE A O 1
ATOM 891 N N . ASP A 1 107 ? -22.000 -4.247 -26.314 1.00 69.38 107 ASP A N 1
ATOM 892 C CA . ASP A 1 107 ? -23.071 -4.457 -27.289 1.00 69.38 107 ASP A CA 1
ATOM 893 C C . ASP A 1 107 ? -22.493 -4.731 -28.693 1.00 69.38 107 ASP A C 1
ATOM 895 O O . ASP A 1 107 ? -22.995 -5.589 -29.416 1.00 69.38 107 ASP A O 1
ATOM 899 N N . HIS A 1 108 ? -21.395 -4.068 -29.074 1.00 69.94 108 HIS A N 1
ATOM 900 C CA . HIS A 1 108 ? -20.690 -4.342 -30.331 1.00 69.94 108 HIS A CA 1
ATOM 901 C C . HIS A 1 108 ? -20.001 -5.719 -30.342 1.00 69.94 108 HIS A C 1
ATOM 903 O O . HIS A 1 108 ? -20.023 -6.406 -31.362 1.00 69.94 108 HIS A O 1
ATOM 909 N N . ILE A 1 109 ? -19.411 -6.143 -29.219 1.00 60.88 109 ILE A N 1
ATOM 910 C CA . ILE A 1 109 ? -18.800 -7.473 -29.074 1.00 60.88 109 ILE A CA 1
ATOM 911 C C . ILE A 1 109 ? -19.878 -8.558 -29.163 1.00 60.88 109 ILE A C 1
ATOM 913 O O . ILE A 1 109 ? -19.783 -9.436 -30.016 1.00 60.88 109 ILE A O 1
ATOM 917 N N . ASN A 1 110 ? -20.948 -8.444 -28.372 1.00 60.72 110 ASN A N 1
ATOM 918 C CA . ASN A 1 110 ? -22.033 -9.426 -28.318 1.00 60.72 110 ASN A CA 1
ATOM 919 C C . ASN A 1 110 ? -22.766 -9.582 -29.657 1.00 60.72 110 ASN A C 1
ATOM 921 O O . ASN A 1 110 ? -23.218 -10.675 -29.989 1.00 60.72 110 ASN A O 1
ATOM 925 N N . ASN A 1 111 ? -22.864 -8.510 -30.447 1.00 68.06 111 ASN A N 1
ATOM 926 C CA . ASN A 1 111 ? -23.461 -8.576 -31.781 1.00 68.06 111 ASN A CA 1
ATOM 927 C C . ASN A 1 111 ? -22.551 -9.260 -32.821 1.00 68.06 111 ASN A C 1
ATOM 929 O O . ASN A 1 111 ? -23.058 -9.714 -33.845 1.00 68.06 111 ASN A O 1
ATOM 933 N N . ASN A 1 112 ? -21.243 -9.381 -32.556 1.00 58.44 112 ASN A N 1
ATOM 934 C CA . ASN A 1 112 ? -20.270 -10.017 -33.452 1.00 58.44 112 ASN A CA 1
ATOM 935 C C . ASN A 1 112 ? -19.836 -11.430 -33.014 1.00 58.44 112 ASN A C 1
ATOM 937 O O . ASN A 1 112 ? -19.352 -12.196 -33.844 1.00 58.44 112 ASN A O 1
ATOM 941 N N . THR A 1 113 ? -20.030 -11.825 -31.754 1.00 49.16 113 THR A N 1
ATOM 942 C CA . THR A 1 113 ? -19.666 -13.161 -31.252 1.00 49.16 113 THR A CA 1
ATOM 943 C C . THR A 1 113 ? -20.873 -14.100 -31.231 1.00 49.16 113 THR A C 1
ATOM 945 O O . THR A 1 113 ? -21.555 -14.239 -30.220 1.00 49.16 113 THR A O 1
ATOM 948 N N . LYS A 1 114 ? -21.127 -14.776 -32.357 1.00 50.53 114 LYS A N 1
ATOM 949 C CA . LYS A 1 114 ? -22.016 -15.955 -32.449 1.00 50.53 114 LYS A CA 1
ATOM 950 C C . LYS A 1 114 ? -21.247 -17.271 -32.664 1.00 50.53 114 LYS A C 1
ATOM 952 O O . LYS A 1 114 ? -21.786 -18.223 -33.218 1.00 50.53 114 LYS A O 1
ATOM 957 N N . THR A 1 115 ? -19.995 -17.340 -32.218 1.00 52.59 115 THR A N 1
ATOM 958 C CA . THR A 1 115 ? -19.153 -18.545 -32.318 1.00 52.59 115 THR A CA 1
ATOM 959 C C . THR A 1 115 ? -18.451 -18.809 -30.990 1.00 52.59 115 THR A C 1
ATOM 961 O O . THR A 1 115 ? -17.566 -18.052 -30.601 1.00 52.59 115 THR A O 1
ATOM 964 N N . ASP A 1 116 ? -18.833 -19.901 -30.323 1.00 57.69 116 ASP A N 1
ATOM 965 C CA . ASP A 1 116 ? -18.430 -20.314 -28.964 1.00 57.69 116 ASP A CA 1
ATOM 966 C C . ASP A 1 116 ? -16.920 -20.581 -28.758 1.00 57.69 116 ASP A C 1
ATOM 968 O O . ASP A 1 116 ? -16.496 -20.917 -27.658 1.00 57.69 116 ASP A O 1
ATOM 972 N N . GLN A 1 117 ? -16.072 -20.413 -29.776 1.00 57.38 117 GLN A N 1
ATOM 973 C CA . GLN A 1 117 ? -14.635 -20.714 -29.690 1.00 57.38 117 GLN A CA 1
ATOM 974 C C . GLN A 1 117 ? -13.750 -19.544 -29.216 1.00 57.38 117 GLN A C 1
ATOM 976 O O . GLN A 1 117 ? -12.591 -19.774 -28.889 1.00 57.38 117 GLN A O 1
ATOM 981 N N . SER A 1 118 ? -14.246 -18.300 -29.141 1.00 63.06 118 SER A N 1
ATOM 982 C CA . SER A 1 118 ? -13.390 -17.139 -28.814 1.00 63.06 118 SER A CA 1
ATOM 983 C C . SER A 1 118 ? -13.224 -16.846 -27.315 1.00 63.06 118 SER A C 1
ATOM 985 O O . SER A 1 118 ? -12.445 -15.965 -26.957 1.00 63.06 118 SER A O 1
ATOM 987 N N . SER A 1 119 ? -13.963 -17.528 -26.432 1.00 68.69 119 SER A N 1
ATOM 988 C CA . SER A 1 119 ? -13.960 -17.213 -24.993 1.00 68.69 119 SER A CA 1
ATOM 989 C C . SER A 1 119 ? -12.705 -17.722 -24.277 1.00 68.69 119 SER A C 1
ATOM 991 O O . SER A 1 119 ? -12.129 -16.990 -23.477 1.00 68.69 119 SER A O 1
ATOM 993 N N . GLU A 1 120 ? -12.240 -18.936 -24.590 1.00 76.94 120 GLU A N 1
ATOM 994 C CA . GLU A 1 120 ? -11.084 -19.544 -23.905 1.00 76.94 120 GLU A CA 1
ATOM 995 C C . GLU A 1 120 ? -9.759 -18.841 -24.237 1.00 76.94 120 GLU A C 1
ATOM 997 O O . GLU A 1 120 ? -8.853 -18.780 -23.408 1.00 76.94 120 GLU A O 1
ATOM 1002 N N . GLU A 1 121 ? -9.627 -18.258 -25.434 1.00 82.50 121 GLU A N 1
ATOM 1003 C CA . GLU A 1 121 ? -8.363 -17.636 -25.838 1.00 82.50 121 GLU A CA 1
ATOM 1004 C C . GLU A 1 121 ? -8.095 -16.313 -25.095 1.00 82.50 121 GLU A C 1
ATOM 1006 O O . GLU A 1 121 ? -6.941 -15.960 -24.836 1.00 82.50 121 GLU A O 1
ATOM 1011 N N . CYS A 1 122 ? -9.158 -15.612 -24.687 1.00 85.06 122 CYS A N 1
ATOM 1012 C CA . CYS A 1 122 ? -9.077 -14.337 -23.979 1.00 85.06 122 CYS A CA 1
ATOM 1013 C C . CYS A 1 122 ? -8.583 -14.482 -22.531 1.00 85.06 122 CYS A C 1
ATOM 1015 O O . CYS A 1 122 ? -7.865 -13.607 -22.039 1.00 85.06 122 CYS A O 1
ATOM 1017 N N . GLU A 1 123 ? -8.943 -15.572 -21.848 1.00 86.25 123 GLU A N 1
ATOM 1018 C CA . GLU A 1 123 ? -8.604 -15.792 -20.433 1.00 86.25 123 GLU A CA 1
ATOM 1019 C C . GLU A 1 123 ? -7.093 -15.890 -20.193 1.00 86.25 123 GLU A C 1
ATOM 1021 O O . GLU A 1 123 ? -6.613 -15.601 -19.104 1.00 86.25 123 GLU A O 1
ATOM 1026 N N . MET A 1 124 ? -6.302 -16.203 -21.223 1.00 90.25 124 MET A N 1
ATOM 1027 C CA . MET A 1 124 ? -4.843 -16.234 -21.103 1.00 90.25 124 MET A CA 1
ATOM 1028 C C . MET A 1 124 ? -4.192 -14.844 -21.019 1.00 90.25 124 MET A C 1
ATOM 1030 O O . MET A 1 124 ? -3.016 -14.757 -20.666 1.00 90.25 124 MET A O 1
ATOM 1034 N N . TYR A 1 125 ? -4.888 -13.767 -21.398 1.00 90.62 125 TYR A N 1
ATOM 1035 C CA . TYR A 1 125 ? -4.304 -12.422 -21.534 1.00 90.62 125 TYR A CA 1
ATOM 1036 C C . TYR A 1 125 ? -4.586 -11.489 -20.351 1.00 90.62 125 TYR A C 1
ATOM 1038 O O . TYR A 1 125 ? -4.106 -10.351 -20.335 1.00 90.62 125 TYR A O 1
ATOM 1046 N N . TYR A 1 126 ? -5.326 -11.960 -19.349 1.00 92.00 126 TYR A N 1
ATOM 1047 C CA . TYR A 1 126 ? -5.531 -11.245 -18.097 1.00 92.00 126 TYR A CA 1
ATOM 1048 C C . TYR A 1 126 ? -5.453 -12.205 -16.907 1.00 92.00 126 TYR A C 1
ATOM 1050 O O . TYR A 1 126 ? -5.743 -13.387 -17.031 1.00 92.00 126 TYR A O 1
ATOM 1058 N N . GLU A 1 127 ? -5.054 -11.698 -15.745 1.00 90.69 127 GLU A N 1
ATOM 1059 C CA . GLU A 1 127 ? -5.064 -12.448 -14.488 1.00 90.69 127 GLU A CA 1
ATOM 1060 C C . GLU A 1 127 ? -5.774 -11.601 -13.429 1.00 90.69 127 GLU A C 1
ATOM 1062 O O . GLU A 1 127 ? -5.295 -10.536 -13.012 1.00 90.69 127 GLU A O 1
ATOM 1067 N N . GLY A 1 128 ? -6.981 -12.031 -13.054 1.00 92.38 128 GLY A N 1
ATOM 1068 C CA . GLY A 1 128 ? -7.888 -11.278 -12.192 1.00 92.38 128 GLY A CA 1
ATOM 1069 C C . GLY A 1 128 ? -8.183 -9.887 -12.754 1.00 92.38 128 GLY A C 1
ATOM 1070 O O . GLY A 1 128 ? -8.895 -9.724 -13.736 1.00 92.38 128 GLY A O 1
ATOM 1071 N N . ARG A 1 129 ? -7.620 -8.844 -12.138 1.00 95.12 129 ARG A N 1
ATOM 1072 C CA . ARG A 1 129 ? -7.860 -7.444 -12.535 1.00 95.12 129 ARG A CA 1
ATOM 1073 C C . ARG A 1 129 ? -6.755 -6.838 -13.396 1.00 95.12 129 ARG A C 1
ATOM 1075 O O . ARG A 1 129 ? -6.769 -5.628 -13.613 1.00 95.12 129 ARG A O 1
ATOM 1082 N N . SER A 1 130 ? -5.789 -7.630 -13.845 1.00 96.25 130 SER A N 1
ATOM 1083 C CA . SER A 1 130 ? -4.572 -7.120 -14.477 1.00 96.25 130 SER A CA 1
ATOM 1084 C C . SER A 1 130 ? -4.408 -7.622 -15.904 1.00 96.25 130 SER A C 1
ATOM 1086 O O . SER A 1 130 ? -4.620 -8.799 -16.173 1.00 96.25 130 SER A O 1
ATOM 1088 N N . VAL A 1 131 ? -3.953 -6.743 -16.797 1.00 96.62 131 VAL A N 1
ATOM 1089 C CA . VAL A 1 131 ? -3.443 -7.100 -18.132 1.00 96.62 131 VAL A CA 1
ATOM 1090 C C . VAL A 1 131 ? -1.949 -6.795 -18.226 1.00 96.62 131 VAL A C 1
ATOM 1092 O O . VAL A 1 131 ? -1.466 -5.851 -17.591 1.00 96.62 131 VAL A O 1
ATOM 1095 N N . MET A 1 132 ? -1.217 -7.576 -19.022 1.00 95.62 132 MET A N 1
ATOM 1096 C CA . MET A 1 132 ? 0.229 -7.430 -19.214 1.00 95.62 132 MET A CA 1
ATOM 1097 C C . MET A 1 132 ? 0.574 -7.257 -20.695 1.00 95.62 132 MET A C 1
ATOM 1099 O O . MET A 1 132 ? 0.032 -7.944 -21.558 1.00 95.62 132 MET A O 1
ATOM 1103 N N . PHE A 1 133 ? 1.507 -6.355 -21.002 1.00 95.31 133 PHE A N 1
ATOM 1104 C CA . PHE A 1 133 ? 2.034 -6.173 -22.359 1.00 95.31 133 PHE A CA 1
ATOM 1105 C C . PHE A 1 133 ? 3.477 -5.658 -22.358 1.00 95.31 133 PHE A C 1
ATOM 1107 O O . PHE A 1 133 ? 3.959 -5.130 -21.357 1.00 95.31 133 PHE A O 1
ATOM 1114 N N . VAL A 1 134 ? 4.171 -5.763 -23.495 1.00 93.44 134 VAL A N 1
ATOM 1115 C CA . VAL A 1 134 ? 5.512 -5.178 -23.682 1.00 93.44 134 VAL A CA 1
ATOM 1116 C C . VAL A 1 134 ? 5.399 -3.782 -24.296 1.00 93.44 134 VAL A C 1
ATOM 1118 O O . VAL A 1 134 ? 4.824 -3.608 -25.371 1.00 93.44 134 VAL A O 1
ATOM 1121 N N . ASN A 1 135 ? 5.988 -2.765 -23.663 1.00 94.19 135 ASN A N 1
ATOM 1122 C CA . ASN A 1 135 ? 5.924 -1.378 -24.136 1.00 94.19 135 ASN A CA 1
ATOM 1123 C C . ASN A 1 135 ? 6.967 -1.073 -25.227 1.00 94.19 135 ASN A C 1
ATOM 1125 O O . ASN A 1 135 ? 7.832 -0.210 -25.077 1.00 94.19 135 ASN A O 1
ATOM 1129 N N . VAL A 1 136 ? 6.882 -1.763 -26.365 1.00 92.06 136 VAL A N 1
ATOM 1130 C CA . VAL A 1 136 ? 7.857 -1.649 -27.470 1.00 92.06 136 VAL A CA 1
ATOM 1131 C C . VAL A 1 136 ? 8.015 -0.200 -27.959 1.00 92.06 136 VAL A C 1
ATOM 1133 O O . VAL A 1 136 ? 9.121 0.240 -28.276 1.00 92.06 136 VAL A O 1
ATOM 1136 N N . LYS A 1 137 ? 6.928 0.584 -27.941 1.00 93.31 137 LYS A N 1
ATOM 1137 C CA . LYS A 1 137 ? 6.904 1.991 -28.379 1.00 93.31 137 LYS A CA 1
ATOM 1138 C C . LYS A 1 137 ? 7.446 2.993 -27.350 1.00 93.31 137 LYS A C 1
ATOM 1140 O O . LYS A 1 137 ? 7.435 4.194 -27.617 1.00 93.31 137 LYS A O 1
ATOM 1145 N N . LYS A 1 138 ? 7.925 2.541 -26.185 1.00 94.75 138 LYS A N 1
ATOM 1146 C CA . LYS A 1 138 ? 8.474 3.398 -25.119 1.00 94.75 138 LYS A CA 1
ATOM 1147 C C . LYS A 1 138 ? 7.508 4.493 -24.651 1.00 94.75 138 LYS A C 1
ATOM 1149 O O . LYS A 1 138 ? 7.930 5.607 -24.327 1.00 94.75 138 LYS A O 1
ATOM 1154 N N . LEU A 1 139 ? 6.211 4.186 -24.635 1.00 93.88 139 LEU A N 1
ATOM 1155 C CA . LEU A 1 139 ? 5.170 5.125 -24.233 1.00 93.88 139 LEU A CA 1
ATOM 1156 C C . LEU A 1 139 ? 5.343 5.510 -22.766 1.00 93.88 139 LEU A C 1
ATOM 1158 O O . LEU A 1 139 ? 5.734 4.691 -21.935 1.00 93.88 139 LEU A O 1
ATOM 1162 N N . ARG A 1 140 ? 5.040 6.768 -22.449 1.00 95.06 140 ARG A N 1
ATOM 1163 C CA . ARG A 1 140 ? 5.011 7.239 -21.065 1.00 95.06 140 ARG A CA 1
ATOM 1164 C C . ARG A 1 140 ? 3.763 6.708 -20.353 1.00 95.06 140 ARG A C 1
ATOM 1166 O O . ARG A 1 140 ? 2.736 6.473 -20.993 1.00 95.06 140 ARG A O 1
ATOM 1173 N N . LYS A 1 141 ? 3.856 6.567 -19.029 1.00 94.25 141 LYS A N 1
ATOM 1174 C CA . LYS A 1 141 ? 2.786 6.053 -18.163 1.00 94.25 141 LYS A CA 1
ATOM 1175 C C . LYS A 1 141 ? 1.448 6.776 -18.358 1.00 94.25 141 LYS A C 1
ATOM 1177 O O . LYS A 1 141 ? 0.435 6.114 -18.521 1.00 94.25 141 LYS A O 1
ATOM 1182 N N . ASP A 1 142 ? 1.452 8.103 -18.449 1.00 93.38 142 ASP A N 1
ATOM 1183 C CA . ASP A 1 142 ? 0.259 8.934 -18.677 1.00 93.38 142 ASP A CA 1
ATOM 1184 C C . ASP A 1 142 ? -0.450 8.606 -20.001 1.00 93.38 142 ASP A C 1
ATOM 1186 O O . ASP A 1 142 ? -1.680 8.584 -20.086 1.00 93.38 142 ASP A O 1
ATOM 1190 N N . LYS A 1 143 ? 0.324 8.301 -21.049 1.00 95.06 143 LYS A N 1
ATOM 1191 C CA . LYS A 1 143 ? -0.229 7.888 -22.341 1.00 95.06 143 LYS A CA 1
ATOM 1192 C C . LYS A 1 143 ? -0.794 6.468 -22.284 1.00 95.06 143 LYS A C 1
ATOM 1194 O O . LYS A 1 143 ? -1.842 6.229 -22.878 1.00 95.06 143 LYS A O 1
ATOM 1199 N N . ILE A 1 144 ? -0.137 5.556 -21.565 1.00 95.75 144 ILE A N 1
ATOM 1200 C CA . ILE A 1 144 ? -0.647 4.195 -21.325 1.00 95.75 144 ILE A CA 1
ATOM 1201 C C . ILE A 1 144 ? -1.970 4.267 -20.561 1.00 95.75 144 ILE A C 1
ATOM 1203 O O . ILE A 1 144 ? -2.961 3.714 -21.023 1.00 95.75 144 ILE A O 1
ATOM 1207 N N . GLU A 1 145 ? -2.017 5.013 -19.456 1.00 95.38 145 GLU A N 1
ATOM 1208 C CA . GLU A 1 145 ? -3.237 5.223 -18.672 1.00 95.38 145 GLU A CA 1
ATOM 1209 C C . GLU A 1 145 ? -4.373 5.753 -19.542 1.00 95.38 145 GLU A C 1
ATOM 1211 O O . GLU A 1 145 ? -5.472 5.204 -19.528 1.00 95.38 145 GLU A O 1
ATOM 1216 N N . ARG A 1 146 ? -4.103 6.764 -20.378 1.00 92.62 146 ARG A N 1
ATOM 1217 C CA . ARG A 1 146 ? -5.112 7.313 -21.289 1.00 92.62 146 ARG A CA 1
ATOM 1218 C C . ARG A 1 146 ? -5.672 6.257 -22.241 1.00 92.62 146 ARG A C 1
ATOM 1220 O O . ARG A 1 146 ? -6.887 6.197 -22.405 1.00 92.62 146 ARG A O 1
ATOM 1227 N N . ILE A 1 147 ? -4.816 5.438 -22.849 1.00 94.12 147 ILE A N 1
ATOM 1228 C CA . ILE A 1 147 ? -5.237 4.402 -23.803 1.00 94.12 147 ILE A CA 1
ATOM 1229 C C . ILE A 1 147 ? -6.057 3.329 -23.087 1.00 94.12 147 ILE A C 1
ATOM 1231 O O . ILE A 1 147 ? -7.186 3.052 -23.476 1.00 94.12 147 ILE A O 1
ATOM 1235 N N . PHE A 1 148 ? -5.533 2.778 -21.995 1.00 95.44 148 PHE A N 1
ATOM 1236 C CA . PHE A 1 148 ? -6.165 1.664 -21.291 1.00 95.44 148 PHE A CA 1
ATOM 1237 C C . PHE A 1 148 ? -7.394 2.080 -20.466 1.00 95.44 148 PHE A C 1
ATOM 1239 O O . PHE A 1 148 ? -8.227 1.230 -20.146 1.00 95.44 148 PHE A O 1
ATOM 1246 N N . SER A 1 149 ? -7.563 3.375 -20.169 1.00 94.25 149 SER A N 1
ATOM 1247 C CA . SER A 1 149 ? -8.737 3.901 -19.454 1.00 94.25 149 SER A CA 1
ATOM 1248 C C . SER A 1 149 ? -10.045 3.790 -20.243 1.00 94.25 149 SER A C 1
ATOM 1250 O O . SER A 1 149 ? -11.121 3.990 -19.677 1.00 94.25 149 SER A O 1
ATOM 1252 N N . GLN A 1 150 ? -9.978 3.463 -21.539 1.00 93.69 150 GLN A N 1
ATOM 1253 C CA . GLN A 1 150 ? -11.171 3.237 -22.353 1.00 93.69 150 GLN A CA 1
ATOM 1254 C C . GLN A 1 150 ? -11.935 1.966 -21.967 1.00 93.69 150 GLN A C 1
ATOM 1256 O O . GLN A 1 150 ? -13.144 1.918 -22.177 1.00 93.69 150 GLN A O 1
ATOM 1261 N N . TYR A 1 151 ? -11.247 0.986 -21.373 1.00 94.19 151 TYR A N 1
ATOM 1262 C CA . TYR A 1 151 ? -11.829 -0.293 -20.955 1.00 94.19 151 TYR A CA 1
ATOM 1263 C C . TYR A 1 151 ? -12.358 -0.264 -19.512 1.00 94.19 151 TYR A C 1
ATOM 1265 O O . TYR A 1 151 ? -13.184 -1.088 -19.126 1.00 94.19 151 TYR A O 1
ATOM 1273 N N . GLY A 1 152 ? -11.905 0.694 -18.696 1.00 91.19 152 GLY A N 1
ATOM 1274 C CA . GLY A 1 152 ? -12.331 0.808 -17.306 1.00 91.19 152 GLY A CA 1
ATOM 1275 C C . GLY A 1 152 ? -11.504 1.770 -16.468 1.00 91.19 152 GLY A C 1
ATOM 1276 O O . GLY A 1 152 ? -10.597 2.448 -16.951 1.00 91.19 152 GLY A O 1
ATOM 1277 N N . ILE A 1 153 ? -11.830 1.838 -15.176 1.00 88.50 153 ILE A N 1
ATOM 1278 C CA . ILE A 1 153 ? -11.063 2.636 -14.215 1.00 88.50 153 ILE A CA 1
ATOM 1279 C C . ILE A 1 153 ? -9.812 1.854 -13.831 1.00 88.50 153 ILE A C 1
ATOM 1281 O O . ILE A 1 153 ? -9.899 0.739 -13.313 1.00 88.50 153 ILE A O 1
ATOM 1285 N N . ILE A 1 154 ? -8.661 2.457 -14.097 1.00 95.75 154 ILE A N 1
ATOM 1286 C CA . ILE A 1 154 ? -7.355 1.909 -13.757 1.00 95.75 154 ILE A CA 1
ATOM 1287 C C . ILE A 1 154 ? -7.090 2.167 -12.269 1.00 95.75 154 ILE A C 1
ATOM 1289 O O . ILE A 1 154 ? -7.185 3.304 -11.815 1.00 95.75 154 ILE A O 1
ATOM 1293 N N . ASP A 1 155 ? -6.769 1.104 -11.539 1.00 90.56 155 ASP A N 1
ATOM 1294 C CA . ASP A 1 155 ? -6.255 1.129 -10.165 1.00 90.56 155 ASP A CA 1
ATOM 1295 C C . ASP A 1 155 ? -4.776 1.546 -10.175 1.00 90.56 155 ASP A C 1
ATOM 1297 O O . ASP A 1 155 ? -4.366 2.490 -9.504 1.00 90.56 155 ASP A O 1
ATOM 1301 N N . SER A 1 156 ? -3.963 0.896 -11.016 1.00 94.75 156 SER A N 1
ATOM 1302 C CA . SER A 1 156 ? -2.555 1.263 -11.181 1.00 94.75 156 SER A CA 1
ATOM 1303 C C . SER A 1 156 ? -1.972 0.856 -12.534 1.00 94.75 156 SER A C 1
ATOM 1305 O O . SER A 1 156 ? -2.404 -0.109 -13.163 1.00 94.75 156 SER A O 1
ATOM 1307 N N . VAL A 1 157 ? -0.943 1.593 -12.966 1.00 96.31 157 VAL A N 1
ATOM 1308 C CA . VAL A 1 157 ? -0.042 1.190 -14.055 1.00 96.31 157 VAL A CA 1
ATOM 1309 C C . VAL A 1 157 ? 1.369 1.068 -13.507 1.00 96.31 157 VAL A C 1
ATOM 1311 O O . VAL A 1 157 ? 1.934 2.045 -12.995 1.00 96.31 157 VAL A O 1
ATOM 1314 N N . GLN A 1 158 ? 1.929 -0.131 -13.633 1.00 94.81 158 GLN A N 1
ATOM 1315 C CA . GLN A 1 158 ? 3.301 -0.449 -13.259 1.00 94.81 158 GLN A CA 1
ATOM 1316 C C . GLN A 1 158 ? 4.107 -0.771 -14.511 1.00 94.81 158 GLN A C 1
ATOM 1318 O O . GLN A 1 158 ? 3.637 -1.471 -15.404 1.00 94.81 158 GLN A O 1
ATOM 1323 N N . GLN A 1 159 ? 5.325 -0.249 -14.586 1.00 94.00 159 GLN A N 1
ATOM 1324 C CA . GLN A 1 159 ? 6.232 -0.487 -15.699 1.00 94.00 159 GLN A CA 1
ATOM 1325 C C . GLN A 1 159 ? 7.555 -1.012 -15.151 1.00 94.00 159 GLN A C 1
ATOM 1327 O O . GLN A 1 159 ? 8.149 -0.379 -14.282 1.00 94.00 159 GLN A O 1
ATOM 1332 N N . THR A 1 160 ? 8.005 -2.163 -15.645 1.00 88.06 160 THR A N 1
ATOM 1333 C CA . THR A 1 160 ? 9.261 -2.783 -15.220 1.00 88.06 160 THR A CA 1
ATOM 1334 C C . THR A 1 160 ? 10.406 -2.381 -16.143 1.00 88.06 160 THR A C 1
ATOM 1336 O O . THR A 1 160 ? 10.233 -2.217 -17.352 1.00 88.06 160 THR A O 1
ATOM 1339 N N . GLY A 1 161 ? 11.604 -2.223 -15.576 1.00 84.12 161 GLY A N 1
ATOM 1340 C CA . GLY A 1 161 ? 12.809 -1.868 -16.325 1.00 84.12 161 GLY A CA 1
ATOM 1341 C C . GLY A 1 161 ? 12.763 -0.469 -16.957 1.00 84.12 161 GLY A C 1
ATOM 1342 O O . GLY A 1 161 ? 12.188 0.475 -16.418 1.00 84.12 161 GLY A O 1
ATOM 1343 N N . ARG A 1 162 ? 13.420 -0.311 -18.115 1.00 85.25 162 ARG A N 1
ATOM 1344 C CA . ARG A 1 162 ? 13.408 0.950 -18.883 1.00 85.25 162 ARG A CA 1
ATOM 1345 C C . ARG A 1 162 ? 12.041 1.164 -19.549 1.00 85.25 162 ARG A C 1
ATOM 1347 O O . ARG A 1 162 ? 11.186 0.286 -19.552 1.00 85.25 162 ARG A O 1
ATOM 1354 N N . ARG A 1 163 ? 11.866 2.299 -20.237 1.00 84.12 163 ARG A N 1
ATOM 1355 C CA . ARG A 1 163 ? 10.629 2.637 -20.975 1.00 84.12 163 ARG A CA 1
ATOM 1356 C C . ARG A 1 163 ? 10.129 1.558 -21.953 1.00 84.12 163 ARG A C 1
ATOM 1358 O O . ARG A 1 163 ? 8.988 1.653 -22.369 1.00 84.12 163 ARG A O 1
ATOM 1365 N N . SER A 1 164 ? 10.936 0.567 -22.327 1.00 88.06 164 SER A N 1
ATOM 1366 C CA . SER A 1 164 ? 10.553 -0.531 -23.224 1.00 88.06 164 SER A CA 1
ATOM 1367 C C . SER A 1 164 ? 10.218 -1.863 -22.541 1.00 88.06 164 SER A C 1
ATOM 1369 O O . SER A 1 164 ? 10.069 -2.860 -23.240 1.00 88.06 164 SER A O 1
ATOM 1371 N N . GLY A 1 165 ? 10.178 -1.925 -21.207 1.00 90.56 165 GLY A N 1
ATOM 1372 C CA . GLY A 1 165 ? 9.909 -3.174 -20.491 1.00 90.56 165 GLY A CA 1
ATOM 1373 C C . GLY A 1 165 ? 8.431 -3.563 -20.441 1.00 90.56 165 GLY A C 1
ATOM 1374 O O . GLY A 1 165 ? 7.607 -3.043 -21.203 1.00 90.56 165 GLY A O 1
ATOM 1375 N N . TYR A 1 166 ? 8.105 -4.496 -19.546 1.00 93.25 166 TYR A N 1
ATOM 1376 C CA . TYR A 1 166 ? 6.728 -4.938 -19.351 1.00 93.25 166 TYR A CA 1
ATOM 1377 C C . TYR A 1 166 ? 5.918 -3.854 -18.650 1.00 93.25 166 TYR A C 1
ATOM 1379 O O . TYR A 1 166 ? 6.416 -3.135 -17.782 1.00 93.25 166 TYR A O 1
ATOM 1387 N N . CYS A 1 167 ? 4.654 -3.760 -19.023 1.00 95.56 167 CYS A N 1
ATOM 1388 C CA . CYS A 1 167 ? 3.672 -2.916 -18.381 1.00 95.56 167 CYS A CA 1
ATOM 1389 C C . CYS A 1 167 ? 2.526 -3.778 -17.868 1.00 95.56 167 CYS A C 1
ATOM 1391 O O . CYS A 1 167 ? 1.998 -4.617 -18.596 1.00 95.56 167 CYS A O 1
ATOM 1393 N N . PHE A 1 168 ? 2.141 -3.519 -16.626 1.00 96.19 168 PHE A N 1
ATOM 1394 C CA . PHE A 1 168 ? 0.992 -4.108 -15.963 1.00 96.19 168 PHE A CA 1
ATOM 1395 C C . PHE A 1 168 ? -0.033 -3.009 -15.753 1.00 96.19 168 PHE A C 1
ATOM 1397 O O . PHE A 1 168 ? 0.266 -1.985 -15.131 1.00 96.19 168 PHE A O 1
ATOM 1404 N N . VAL A 1 169 ? -1.231 -3.211 -16.286 1.00 97.31 169 VAL A N 1
ATOM 1405 C CA . VAL A 1 169 ? -2.361 -2.313 -16.064 1.00 97.31 169 VAL A CA 1
ATOM 1406 C C . VAL A 1 169 ? -3.366 -3.062 -15.217 1.00 97.31 169 VAL A C 1
ATOM 1408 O O . VAL A 1 169 ? -3.957 -4.040 -15.667 1.00 97.31 169 VAL A O 1
ATOM 1411 N N . LYS A 1 170 ? -3.534 -2.600 -13.982 1.00 96.38 170 LYS A N 1
ATOM 1412 C CA . LYS A 1 170 ? -4.489 -3.146 -13.032 1.00 96.38 170 LYS A CA 1
ATOM 1413 C C . LYS A 1 170 ? -5.724 -2.267 -13.010 1.00 96.38 170 LYS A C 1
ATOM 1415 O O . LYS A 1 170 ? -5.628 -1.056 -12.819 1.00 96.38 170 LYS A O 1
ATOM 1420 N N . TYR A 1 171 ? -6.879 -2.877 -13.186 1.00 95.62 171 TYR A N 1
ATOM 1421 C CA . TYR A 1 171 ? -8.177 -2.233 -13.119 1.00 95.62 171 TYR A CA 1
ATOM 1422 C C . TYR A 1 171 ? -8.786 -2.357 -11.725 1.00 95.62 171 TYR A C 1
ATOM 1424 O O . TYR A 1 171 ? -8.449 -3.245 -10.941 1.00 95.62 171 TYR A O 1
ATOM 1432 N N . ILE A 1 172 ? -9.737 -1.478 -11.417 1.00 84.88 172 ILE A N 1
ATOM 1433 C CA . ILE A 1 172 ? -10.554 -1.629 -10.209 1.00 84.88 172 ILE A CA 1
ATOM 1434 C C . ILE A 1 172 ? -11.459 -2.864 -10.337 1.00 84.88 172 ILE A C 1
ATOM 1436 O O . ILE A 1 172 ? -11.641 -3.581 -9.353 1.00 84.88 172 ILE A O 1
ATOM 1440 N N . GLN A 1 173 ? -11.973 -3.137 -11.541 1.00 87.94 173 GLN A N 1
ATOM 1441 C CA . GLN A 1 173 ? -12.897 -4.234 -11.841 1.00 87.94 173 GLN A CA 1
ATOM 1442 C C . GLN A 1 173 ? -12.262 -5.249 -12.797 1.00 87.94 173 GLN A C 1
ATOM 1444 O O . GLN A 1 173 ? -11.607 -4.866 -13.762 1.00 87.94 173 GLN A O 1
ATOM 1449 N N . GLU A 1 174 ? -12.499 -6.536 -12.548 1.00 92.56 174 GLU A N 1
ATOM 1450 C CA . GLU A 1 174 ? -12.025 -7.644 -13.394 1.00 92.56 174 GLU A CA 1
ATOM 1451 C C . GLU A 1 174 ? -12.628 -7.603 -14.802 1.00 92.56 174 GLU A C 1
ATOM 1453 O O . GLU A 1 174 ? -11.912 -7.778 -15.784 1.00 92.56 174 GLU A O 1
ATOM 1458 N N . GLU A 1 175 ? -13.903 -7.228 -14.921 1.00 91.31 175 GLU A N 1
ATOM 1459 C CA . GLU A 1 175 ? -14.577 -7.086 -16.217 1.00 91.31 175 GLU A CA 1
ATOM 1460 C C . GLU A 1 175 ? -13.836 -6.131 -17.167 1.00 91.31 175 GLU A C 1
ATOM 1462 O O . GLU A 1 175 ? -13.761 -6.369 -18.368 1.00 91.31 175 GLU A O 1
ATOM 1467 N N . SER A 1 176 ? -13.219 -5.070 -16.639 1.00 94.81 176 SER A N 1
ATOM 1468 C CA . SER A 1 176 ? -12.425 -4.136 -17.443 1.00 94.81 176 SER A CA 1
ATOM 1469 C C . SER A 1 176 ? -11.143 -4.765 -17.993 1.00 94.81 176 SER A C 1
ATOM 1471 O O . SER A 1 176 ? -10.739 -4.442 -19.109 1.00 94.81 176 SER A O 1
ATOM 1473 N N . ALA A 1 177 ? -10.515 -5.667 -17.231 1.00 95.56 177 ALA A N 1
ATOM 1474 C CA . ALA A 1 177 ? -9.351 -6.421 -17.686 1.00 95.56 177 ALA A CA 1
ATOM 1475 C C . ALA A 1 177 ? -9.749 -7.415 -18.786 1.00 95.56 177 ALA A C 1
ATOM 1477 O O . ALA A 1 177 ? -9.084 -7.471 -19.818 1.00 95.56 177 ALA A O 1
ATOM 1478 N N . ARG A 1 178 ? -10.887 -8.102 -18.614 1.00 93.50 178 ARG A N 1
ATOM 1479 C CA . ARG A 1 178 ? -11.460 -9.009 -19.618 1.00 93.50 178 ARG A CA 1
ATOM 1480 C C . ARG A 1 178 ? -11.789 -8.287 -20.925 1.00 93.50 178 ARG A C 1
ATOM 1482 O O . ARG A 1 178 ? -11.335 -8.707 -21.982 1.00 93.50 178 ARG A O 1
ATOM 1489 N N . LEU A 1 179 ? -12.495 -7.156 -20.865 1.00 93.00 179 LEU A N 1
ATOM 1490 C CA . LEU A 1 179 ? -12.805 -6.351 -22.056 1.00 93.00 179 LEU A CA 1
ATOM 1491 C C . LEU A 1 179 ? -11.544 -5.860 -22.770 1.00 93.00 179 LEU A C 1
ATOM 1493 O O . LEU A 1 179 ? -11.482 -5.876 -23.999 1.00 93.00 179 LEU A O 1
ATOM 1497 N N . CYS A 1 180 ? -10.527 -5.453 -22.006 1.00 95.06 180 CYS A N 1
ATOM 1498 C CA . CYS A 1 180 ? -9.231 -5.102 -22.571 1.00 95.06 180 CYS A CA 1
ATOM 1499 C C . CYS A 1 180 ? -8.597 -6.304 -23.286 1.00 95.06 180 CYS A C 1
ATOM 1501 O O . CYS A 1 180 ? -8.153 -6.166 -24.422 1.00 95.06 180 CYS A O 1
ATOM 1503 N N . ALA A 1 181 ? -8.600 -7.484 -22.666 1.00 94.12 181 ALA A N 1
ATOM 1504 C CA . ALA A 1 181 ? -8.053 -8.704 -23.250 1.00 94.12 181 ALA A CA 1
ATOM 1505 C C . ALA A 1 181 ? -8.764 -9.145 -24.543 1.00 94.12 181 ALA A C 1
ATOM 1507 O O . ALA A 1 181 ? -8.097 -9.636 -25.451 1.00 94.12 181 ALA A O 1
ATOM 1508 N N . MET A 1 182 ? -10.075 -8.909 -24.663 1.00 90.44 182 MET A N 1
ATOM 1509 C CA . MET A 1 182 ? -10.846 -9.237 -25.870 1.00 90.44 182 MET A CA 1
ATOM 1510 C C . MET A 1 182 ? -10.545 -8.297 -27.045 1.00 90.44 182 MET A C 1
ATOM 1512 O O . MET A 1 182 ? -10.442 -8.745 -28.184 1.00 90.44 182 MET A O 1
ATOM 1516 N N . ASP A 1 183 ? -10.419 -6.994 -26.790 1.00 90.81 183 ASP A N 1
ATOM 1517 C CA . ASP A 1 183 ? -10.310 -5.983 -27.853 1.00 90.81 183 ASP A CA 1
ATOM 1518 C C . ASP A 1 183 ? -8.864 -5.704 -28.276 1.00 90.81 183 ASP A C 1
ATOM 1520 O O . ASP A 1 183 ? -8.567 -5.463 -29.448 1.00 90.81 183 ASP A O 1
ATOM 1524 N N . MET A 1 184 ? -7.928 -5.775 -27.329 1.00 87.56 184 MET A N 1
ATOM 1525 C CA . MET A 1 184 ? -6.553 -5.338 -27.550 1.00 87.56 184 MET A CA 1
ATOM 1526 C C . MET A 1 184 ? -5.746 -6.163 -28.569 1.00 87.56 184 MET A C 1
ATOM 1528 O O . MET A 1 184 ? -4.892 -5.559 -29.219 1.00 87.56 184 MET A O 1
ATOM 1532 N N . PRO A 1 185 ? -5.984 -7.473 -28.799 1.00 84.31 185 PRO A N 1
ATOM 1533 C CA . PRO A 1 185 ? -5.337 -8.205 -29.893 1.00 84.31 185 PRO A CA 1
ATOM 1534 C C . PRO A 1 185 ? -5.573 -7.587 -31.280 1.00 84.31 185 PRO A C 1
ATOM 1536 O O . PRO A 1 185 ? -4.735 -7.733 -32.169 1.00 84.31 185 PRO A O 1
ATOM 1539 N N . SER A 1 186 ? -6.670 -6.844 -31.457 1.00 78.50 186 SER A N 1
ATOM 1540 C CA . SER A 1 186 ? -6.978 -6.116 -32.696 1.00 78.50 186 SER A CA 1
ATOM 1541 C C . SER A 1 186 ? -6.189 -4.806 -32.834 1.00 78.50 186 SER A C 1
ATOM 1543 O O . SER A 1 186 ? -6.161 -4.192 -33.903 1.00 78.50 186 SER A O 1
ATOM 1545 N N . HIS A 1 187 ? -5.532 -4.349 -31.766 1.00 80.00 187 HIS A N 1
ATOM 1546 C CA . HIS A 1 187 ? -4.840 -3.071 -31.725 1.00 80.00 187 HIS A CA 1
ATOM 1547 C C . HIS A 1 187 ? -3.387 -3.224 -32.202 1.00 80.00 187 HIS A C 1
ATOM 1549 O O . HIS A 1 187 ? -2.529 -3.728 -31.486 1.00 80.00 187 HIS A O 1
ATOM 1555 N N . GLN A 1 188 ? -3.056 -2.698 -33.387 1.00 80.56 188 GLN A N 1
ATOM 1556 C CA . GLN A 1 188 ? -1.709 -2.822 -33.986 1.00 80.56 188 GLN A CA 1
ATOM 1557 C C . GLN A 1 188 ? -0.565 -2.273 -33.110 1.00 80.56 188 GLN A C 1
ATOM 1559 O O . GLN A 1 188 ? 0.606 -2.576 -33.331 1.00 80.56 188 GLN A O 1
ATOM 1564 N N . GLU A 1 189 ? -0.880 -1.414 -32.139 1.00 84.62 189 GLU A N 1
ATOM 1565 C CA . GLU A 1 189 ? 0.127 -0.776 -31.289 1.00 84.62 189 GLU A CA 1
ATOM 1566 C C . GLU A 1 189 ? 0.546 -1.588 -30.062 1.00 84.62 189 GLU A C 1
ATOM 1568 O O . GLU A 1 189 ? 1.629 -1.330 -29.532 1.00 84.62 189 GLU A O 1
ATOM 1573 N N . PHE A 1 190 ? -0.287 -2.525 -29.604 1.00 88.06 190 PHE A N 1
ATOM 1574 C CA . PHE A 1 190 ? -0.078 -3.247 -28.354 1.00 88.06 190 PHE A CA 1
ATOM 1575 C C . PHE A 1 190 ? -0.282 -4.733 -28.572 1.00 88.06 190 PHE A C 1
ATOM 1577 O O . PHE A 1 190 ? -1.315 -5.164 -29.062 1.00 88.06 190 PHE A O 1
ATOM 1584 N N . LYS A 1 191 ? 0.697 -5.521 -28.140 1.00 91.88 191 LYS A N 1
ATOM 1585 C CA . LYS A 1 191 ? 0.562 -6.968 -28.071 1.00 91.88 191 LYS A CA 1
ATOM 1586 C C . LYS A 1 191 ? 0.472 -7.355 -26.605 1.00 91.88 191 LYS A C 1
ATOM 1588 O O . LYS A 1 191 ? 1.452 -7.188 -25.876 1.00 91.88 191 LYS A O 1
ATOM 1593 N N . LEU A 1 192 ? -0.708 -7.806 -26.178 1.00 93.12 192 LEU A N 1
ATOM 1594 C CA . LEU A 1 192 ? -0.854 -8.398 -24.853 1.00 93.12 192 LEU A CA 1
ATOM 1595 C C . LEU A 1 192 ? -0.017 -9.675 -24.784 1.00 93.12 192 LEU A C 1
ATOM 1597 O O . LEU A 1 192 ? 0.070 -10.438 -25.749 1.00 93.12 192 LEU A O 1
ATOM 1601 N N . GLU A 1 193 ? 0.606 -9.884 -23.635 1.00 93.62 193 GLU A N 1
ATOM 1602 C CA . GLU A 1 193 ? 1.360 -11.092 -23.341 1.00 93.62 193 GLU A CA 1
ATOM 1603 C C . GLU A 1 193 ? 0.512 -12.012 -22.476 1.00 93.62 193 GLU A C 1
ATOM 1605 O O . GLU A 1 193 ? -0.231 -11.558 -21.604 1.00 93.62 193 GLU A O 1
ATOM 1610 N N . LYS A 1 194 ? 0.626 -13.317 -22.722 1.00 92.88 194 LYS A N 1
ATOM 1611 C CA . LYS A 1 194 ? -0.100 -14.307 -21.929 1.00 92.88 194 LYS A CA 1
ATOM 1612 C C . LYS A 1 194 ? 0.438 -14.301 -20.500 1.00 92.88 194 LYS A C 1
ATOM 1614 O O . LYS A 1 194 ? 1.659 -14.323 -20.305 1.00 92.88 194 LYS A O 1
ATOM 1619 N N . PHE A 1 195 ? -0.451 -14.321 -19.512 1.00 87.31 195 PHE A N 1
ATOM 1620 C CA . PHE A 1 195 ? -0.051 -14.552 -18.132 1.00 87.31 195 PHE A CA 1
ATOM 1621 C C . PHE A 1 195 ? 0.468 -15.978 -18.022 1.00 87.31 195 PHE A C 1
ATOM 1623 O O . PHE A 1 195 ? -0.250 -16.962 -18.196 1.00 87.31 195 PHE A O 1
ATOM 1630 N N . LYS A 1 196 ? 1.771 -16.093 -17.783 1.00 81.38 196 LYS A N 1
ATOM 1631 C CA . LYS A 1 196 ? 2.364 -17.360 -17.386 1.00 81.38 196 LYS A CA 1
ATOM 1632 C C . LYS A 1 196 ? 2.181 -17.464 -15.887 1.00 81.38 196 LYS A C 1
ATOM 1634 O O . LYS A 1 196 ? 2.598 -16.556 -15.170 1.00 81.38 196 LYS A O 1
ATOM 1639 N N . SER A 1 197 ? 1.616 -18.574 -15.420 1.00 69.06 197 SER A N 1
ATOM 1640 C CA . SER A 1 197 ? 1.554 -18.814 -13.984 1.00 69.06 197 SER A CA 1
ATOM 1641 C C . SER A 1 197 ? 2.955 -18.714 -13.380 1.00 69.06 197 SER A C 1
ATOM 1643 O O . SER A 1 197 ? 3.960 -19.077 -14.008 1.00 69.06 197 SER A O 1
ATOM 1645 N N . PHE A 1 198 ? 3.032 -18.220 -12.149 1.00 54.78 198 PHE A N 1
ATOM 1646 C CA . PHE A 1 198 ? 4.301 -18.031 -11.451 1.00 54.78 198 PHE A CA 1
ATOM 1647 C C . PHE A 1 198 ? 5.151 -19.314 -11.425 1.00 54.78 198 PHE A C 1
ATOM 1649 O O . PHE A 1 198 ? 6.359 -19.281 -11.665 1.00 54.78 198 PHE A O 1
ATOM 1656 N N . SER A 1 199 ? 4.509 -20.477 -11.269 1.00 61.84 199 SER A N 1
ATOM 1657 C CA . SER A 1 199 ? 5.162 -21.790 -11.328 1.00 61.84 199 SER A CA 1
ATOM 1658 C C . SER A 1 199 ? 5.817 -22.082 -12.686 1.00 61.84 199 SER A C 1
ATOM 1660 O O . SER A 1 199 ? 6.874 -22.715 -12.739 1.00 61.84 199 SER A O 1
ATOM 1662 N N . VAL A 1 200 ? 5.221 -21.627 -13.794 1.00 71.44 200 VAL A N 1
ATOM 1663 C CA . VAL A 1 200 ? 5.800 -21.757 -15.142 1.00 71.44 200 VAL A CA 1
ATOM 1664 C C . VAL A 1 200 ? 6.990 -20.813 -15.302 1.00 71.44 200 VAL A C 1
ATOM 1666 O O . VAL A 1 200 ? 8.040 -21.239 -15.786 1.00 71.44 200 VAL A O 1
ATOM 1669 N N . LEU A 1 201 ? 6.878 -19.568 -14.827 1.00 66.81 201 LEU A N 1
ATOM 1670 C CA . LEU A 1 201 ? 7.979 -18.598 -14.860 1.00 66.81 201 LEU A CA 1
ATOM 1671 C C . LEU A 1 201 ? 9.201 -19.078 -14.061 1.00 66.81 201 LEU A C 1
ATOM 1673 O O . LEU A 1 201 ? 10.329 -18.977 -14.548 1.00 66.81 201 LEU A O 1
ATOM 1677 N N . GLN A 1 202 ? 8.994 -19.665 -12.878 1.00 65.50 202 GLN A N 1
ATOM 1678 C CA . GLN A 1 202 ? 10.081 -20.238 -12.077 1.00 65.50 202 GLN A CA 1
ATOM 1679 C C . GLN A 1 202 ? 10.765 -21.420 -12.776 1.00 65.50 202 GLN A C 1
ATOM 1681 O O . GLN A 1 202 ? 11.997 -21.498 -12.792 1.00 65.50 202 GLN A O 1
ATOM 1686 N N . LYS A 1 203 ? 9.992 -22.328 -13.390 1.00 74.69 203 LYS A N 1
ATOM 1687 C CA . LYS A 1 203 ? 10.549 -23.455 -14.158 1.00 74.69 203 LYS A CA 1
ATOM 1688 C C . LYS A 1 203 ? 11.383 -22.968 -15.345 1.00 74.69 203 LYS A C 1
ATOM 1690 O O . LYS A 1 203 ? 12.488 -23.465 -15.547 1.00 74.69 203 LYS A O 1
ATOM 1695 N N . GLU A 1 204 ? 10.903 -21.972 -16.089 1.00 79.19 204 GLU A N 1
ATOM 1696 C CA . GLU A 1 204 ? 11.647 -21.388 -17.213 1.00 79.19 204 GLU A CA 1
ATOM 1697 C C . GLU A 1 204 ? 12.936 -20.690 -16.761 1.00 79.19 204 GLU A C 1
ATOM 1699 O O . GLU A 1 204 ? 13.967 -20.818 -17.427 1.00 79.19 204 GLU A O 1
ATOM 1704 N N . LYS A 1 205 ? 12.907 -19.976 -15.626 1.00 75.12 205 LYS A N 1
ATOM 1705 C CA . LYS A 1 205 ? 14.103 -19.343 -15.053 1.00 75.12 205 LYS A CA 1
ATOM 1706 C C . LYS A 1 205 ? 15.154 -20.393 -14.674 1.00 75.12 205 LYS A C 1
ATOM 1708 O O . LYS A 1 205 ? 16.285 -20.293 -15.147 1.00 75.12 205 LYS A O 1
ATOM 1713 N N . ARG A 1 206 ? 14.759 -21.451 -13.952 1.00 76.19 206 ARG A N 1
ATOM 1714 C CA . ARG A 1 206 ? 15.645 -22.577 -13.591 1.00 76.19 206 ARG A CA 1
ATOM 1715 C C . ARG A 1 206 ? 16.241 -23.259 -14.822 1.00 76.19 206 ARG A C 1
ATOM 1717 O O . ARG A 1 206 ? 17.433 -23.539 -14.852 1.00 76.19 206 ARG A O 1
ATOM 1724 N N . GLN A 1 207 ? 15.448 -23.477 -15.872 1.00 82.75 207 GLN A N 1
ATOM 1725 C CA . GLN A 1 207 ? 15.948 -24.065 -17.120 1.00 82.75 207 GLN A CA 1
ATOM 1726 C C . GLN A 1 207 ? 16.953 -23.159 -17.845 1.00 82.75 207 GLN A C 1
ATOM 1728 O O . GLN A 1 207 ? 17.930 -23.657 -18.405 1.00 82.75 207 GLN A O 1
ATOM 1733 N N . LYS A 1 208 ? 16.741 -21.836 -17.847 1.00 80.88 208 LYS A N 1
ATOM 1734 C CA . LYS A 1 208 ? 17.694 -20.877 -18.431 1.00 80.88 208 LYS A CA 1
ATOM 1735 C C . LYS A 1 208 ? 19.008 -20.837 -17.651 1.00 80.88 208 LYS A C 1
ATOM 1737 O O . LYS A 1 208 ? 20.067 -20.786 -18.270 1.00 80.88 208 LYS A O 1
ATOM 1742 N N . GLU A 1 209 ? 18.946 -20.904 -16.324 1.00 80.75 209 GLU A N 1
ATOM 1743 C CA . GLU A 1 209 ? 20.126 -20.959 -15.454 1.00 80.75 209 GLU A CA 1
ATOM 1744 C C . GLU A 1 209 ? 20.897 -22.274 -15.632 1.00 80.75 209 GLU A C 1
ATOM 1746 O O . GLU A 1 209 ? 22.103 -22.236 -15.864 1.00 80.75 209 GLU A O 1
ATOM 1751 N N . MET A 1 210 ? 20.210 -23.422 -15.674 1.00 77.81 210 MET A N 1
ATOM 1752 C CA . MET A 1 210 ? 20.839 -24.720 -15.966 1.00 77.81 210 MET A CA 1
ATOM 1753 C C . MET A 1 210 ? 21.510 -24.745 -17.345 1.00 77.81 210 MET A C 1
ATOM 1755 O O . MET A 1 210 ? 22.634 -25.228 -17.474 1.00 77.81 210 MET A O 1
ATOM 1759 N N . LYS A 1 211 ? 20.871 -24.173 -18.378 1.00 82.31 211 LYS A N 1
ATOM 1760 C CA . LYS A 1 211 ? 21.487 -24.054 -19.711 1.00 82.31 211 LYS A CA 1
ATOM 1761 C C . LYS A 1 211 ? 22.733 -23.172 -19.689 1.00 82.31 211 LYS A C 1
ATOM 1763 O O . LYS A 1 211 ? 23.733 -23.530 -20.308 1.00 82.31 211 LYS A O 1
ATOM 1768 N N . LYS A 1 212 ? 22.701 -22.054 -18.959 1.00 79.56 212 LYS A N 1
ATOM 1769 C CA . LYS A 1 212 ? 23.854 -21.155 -18.823 1.00 79.56 212 LYS A CA 1
ATOM 1770 C C . LYS A 1 212 ? 25.041 -21.854 -18.152 1.00 79.56 212 LYS A C 1
ATOM 1772 O O . LYS A 1 212 ? 26.157 -21.683 -18.624 1.00 79.56 212 LYS A O 1
ATOM 1777 N N . ILE A 1 213 ? 24.786 -22.683 -17.137 1.00 75.88 213 ILE A N 1
ATOM 1778 C CA . ILE A 1 213 ? 25.814 -23.488 -16.459 1.00 75.88 213 ILE A CA 1
ATOM 1779 C C . ILE A 1 213 ? 26.383 -24.555 -17.408 1.00 75.88 213 ILE A C 1
ATOM 1781 O O . ILE A 1 213 ? 27.598 -24.682 -17.520 1.00 75.88 213 ILE A O 1
ATOM 1785 N N . SER A 1 214 ? 25.533 -25.257 -18.167 1.00 73.06 214 SER A N 1
ATOM 1786 C CA . SER A 1 214 ? 25.989 -26.308 -19.093 1.00 73.06 214 SER A CA 1
ATOM 1787 C C . SER A 1 214 ? 26.848 -25.800 -20.261 1.00 73.06 214 SER A C 1
ATOM 1789 O O . SER A 1 214 ? 27.728 -26.519 -20.722 1.00 73.06 214 SER A O 1
ATOM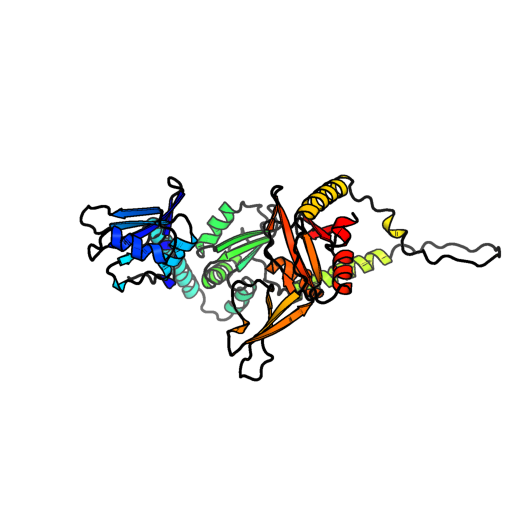 1791 N N . LEU A 1 215 ? 26.640 -24.560 -20.728 1.00 68.56 215 LEU A N 1
ATOM 1792 C CA . LEU A 1 215 ? 27.477 -23.975 -21.784 1.00 68.56 215 LEU A CA 1
ATOM 1793 C C . LEU A 1 215 ? 28.849 -23.511 -21.273 1.00 68.56 215 LEU A C 1
ATOM 1795 O O . LEU A 1 215 ? 29.793 -23.469 -22.057 1.00 68.56 215 LEU A O 1
ATOM 1799 N N . SER A 1 216 ? 28.982 -23.183 -19.984 1.00 57.19 216 SER A N 1
ATOM 1800 C CA . SER A 1 216 ? 30.267 -22.775 -19.399 1.00 57.19 216 SER A CA 1
ATOM 1801 C C . SER A 1 216 ? 31.210 -23.940 -19.075 1.00 57.19 216 SER A C 1
ATOM 1803 O O . SER A 1 216 ? 32.385 -23.699 -18.841 1.00 57.19 216 SER A O 1
ATOM 1805 N N . THR A 1 217 ? 30.743 -25.193 -19.092 1.00 52.66 217 THR A N 1
ATOM 1806 C CA . THR A 1 217 ? 31.557 -26.379 -18.735 1.00 52.66 217 THR A CA 1
ATOM 1807 C C . THR A 1 217 ? 32.164 -27.098 -19.952 1.00 52.66 217 THR A C 1
ATOM 1809 O O . THR A 1 217 ? 32.765 -28.155 -19.813 1.00 52.66 217 THR A O 1
ATOM 1812 N N . SER A 1 218 ? 32.006 -26.552 -21.163 1.00 49.62 218 SER A N 1
ATOM 1813 C CA . SER A 1 218 ? 32.390 -27.218 -22.422 1.00 49.62 218 SER A CA 1
ATOM 1814 C C . SER A 1 218 ? 33.659 -26.655 -23.083 1.00 49.62 218 SER A C 1
ATOM 1816 O O . SER A 1 218 ? 34.011 -27.091 -24.180 1.00 49.62 218 SER A O 1
ATOM 1818 N N . VAL A 1 219 ? 34.348 -25.690 -22.472 1.00 54.00 219 VAL A N 1
ATOM 1819 C CA . VAL A 1 219 ? 35.534 -25.055 -23.070 1.00 54.00 219 VAL A CA 1
ATOM 1820 C C . VAL A 1 219 ? 36.693 -25.137 -22.089 1.00 54.00 219 VAL A C 1
ATOM 1822 O O . VAL A 1 219 ? 36.971 -24.169 -21.407 1.00 54.00 219 VAL A O 1
ATOM 1825 N N . ASP A 1 220 ? 37.289 -26.323 -21.971 1.00 47.44 220 ASP A N 1
ATOM 1826 C CA . ASP A 1 220 ? 38.716 -26.516 -21.678 1.00 47.44 220 ASP A CA 1
ATOM 1827 C C . ASP A 1 220 ? 39.050 -28.008 -21.813 1.00 47.44 220 ASP A C 1
ATOM 1829 O O . ASP A 1 220 ? 38.971 -28.805 -20.884 1.00 47.44 220 ASP A O 1
ATOM 1833 N N . SER A 1 221 ? 39.391 -28.405 -23.037 1.00 46.31 221 SER A N 1
ATOM 1834 C CA . SER A 1 221 ? 40.123 -29.645 -23.306 1.00 46.31 221 SER A CA 1
ATOM 1835 C C . SER A 1 221 ? 41.346 -29.293 -24.145 1.00 46.31 221 SER A C 1
ATOM 1837 O O . SER A 1 221 ? 41.407 -29.534 -25.347 1.00 46.31 221 SER A O 1
ATOM 1839 N N . LEU A 1 222 ? 42.319 -28.650 -23.495 1.00 39.38 222 LEU A N 1
ATOM 1840 C CA . LEU A 1 222 ? 43.675 -28.518 -24.014 1.00 39.38 222 LEU A CA 1
ATOM 1841 C C . LEU A 1 222 ? 44.507 -29.698 -23.507 1.00 39.38 222 LEU A C 1
ATOM 1843 O O . LEU A 1 222 ? 44.695 -29.904 -22.311 1.00 39.38 222 LEU A O 1
ATOM 1847 N N . SER A 1 223 ? 44.972 -30.487 -24.466 1.00 46.38 223 SER A N 1
ATOM 1848 C CA . SER A 1 223 ? 45.906 -31.596 -24.323 1.00 46.38 223 SER A CA 1
ATOM 1849 C C . SER A 1 223 ? 47.238 -31.140 -23.720 1.00 46.38 223 SER A C 1
ATOM 1851 O O . SER A 1 223 ? 47.940 -30.338 -24.336 1.00 46.38 223 SER A O 1
ATOM 1853 N N . ILE A 1 224 ? 47.616 -31.706 -22.572 1.00 37.53 224 ILE A N 1
ATOM 1854 C CA . ILE A 1 224 ? 48.965 -31.600 -22.002 1.00 37.53 224 ILE A CA 1
ATOM 1855 C C . ILE A 1 224 ? 49.613 -32.988 -22.054 1.00 37.53 224 ILE A C 1
ATOM 1857 O O . ILE A 1 224 ? 49.062 -33.972 -21.562 1.00 37.53 224 ILE A O 1
ATOM 1861 N N . THR A 1 225 ? 50.771 -33.059 -22.706 1.00 41.62 225 THR A N 1
ATOM 1862 C CA . THR A 1 225 ? 51.673 -34.218 -22.768 1.00 41.62 225 THR A CA 1
ATOM 1863 C C . THR A 1 225 ? 52.409 -34.428 -21.439 1.00 41.62 225 THR A C 1
ATOM 1865 O O . THR A 1 225 ? 52.691 -33.441 -20.760 1.00 41.62 225 THR A O 1
ATOM 1868 N N . PRO A 1 226 ? 52.782 -35.669 -21.075 1.00 47.41 226 PRO A N 1
ATOM 1869 C CA . PRO A 1 226 ? 53.430 -35.950 -19.801 1.00 47.41 226 PRO A CA 1
ATOM 1870 C C . PRO A 1 226 ? 54.953 -35.867 -19.930 1.00 47.41 226 PRO A C 1
ATOM 1872 O O . PRO A 1 226 ? 55.517 -36.478 -20.835 1.00 47.41 226 PRO A O 1
ATOM 1875 N N . ASP A 1 227 ? 55.621 -35.189 -18.994 1.00 34.44 227 ASP A N 1
ATOM 1876 C CA . ASP A 1 227 ? 56.994 -35.565 -18.655 1.00 34.44 227 ASP A CA 1
ATOM 1877 C C . ASP A 1 227 ? 57.388 -35.197 -17.210 1.00 34.44 227 ASP A C 1
ATOM 1879 O O . ASP A 1 227 ? 57.269 -34.054 -16.776 1.00 34.44 227 ASP A O 1
ATOM 1883 N N . ASN A 1 228 ? 57.864 -36.233 -16.514 1.00 40.00 228 ASN A N 1
ATOM 1884 C CA . ASN A 1 228 ? 58.805 -36.309 -15.388 1.00 40.00 228 ASN A CA 1
ATOM 1885 C C . ASN A 1 228 ? 58.571 -35.592 -14.038 1.00 40.00 228 ASN A C 1
ATOM 1887 O O . ASN A 1 228 ? 58.889 -34.429 -13.826 1.00 40.00 228 ASN A O 1
ATOM 1891 N N . SER A 1 229 ? 58.169 -36.433 -13.073 1.00 43.75 229 SER A N 1
ATOM 1892 C CA . SER A 1 229 ? 58.836 -36.741 -11.789 1.00 43.75 229 SER A CA 1
ATOM 1893 C C . SER A 1 229 ? 59.468 -35.621 -10.946 1.00 43.75 229 SER A C 1
ATOM 1895 O O . SER A 1 229 ? 60.534 -35.118 -11.287 1.00 43.75 229 SER A O 1
ATOM 1897 N N . HIS A 1 230 ? 58.956 -35.446 -9.720 1.00 37.91 230 HIS A N 1
ATOM 1898 C CA . HIS A 1 230 ? 59.755 -35.560 -8.488 1.00 37.91 230 HIS A CA 1
ATOM 1899 C C . HIS A 1 230 ? 58.861 -35.686 -7.235 1.00 37.91 230 HIS A C 1
ATOM 1901 O O . HIS A 1 230 ? 57.887 -34.959 -7.070 1.00 37.91 230 HIS A O 1
ATOM 1907 N N . LEU A 1 231 ? 59.217 -36.636 -6.363 1.00 44.28 231 LEU A N 1
ATOM 1908 C CA . LEU A 1 231 ? 58.709 -36.831 -4.999 1.00 44.28 231 LEU A CA 1
ATOM 1909 C C . LEU A 1 231 ? 59.188 -35.70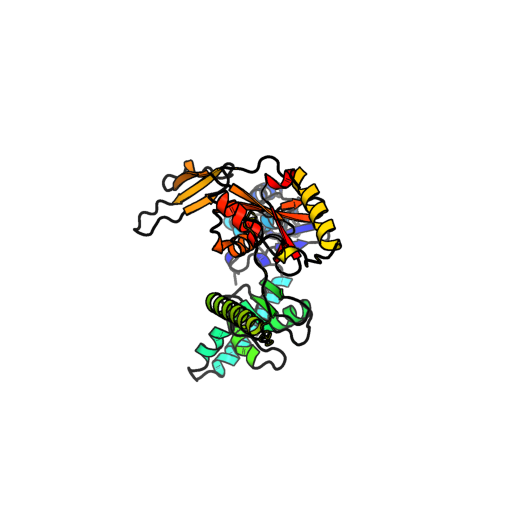7 -4.062 1.00 44.28 231 LEU A C 1
ATOM 1911 O O . LEU A 1 231 ? 60.379 -35.405 -4.093 1.00 44.28 231 LEU A O 1
ATOM 1915 N N . TYR A 1 232 ? 58.315 -35.185 -3.187 1.00 36.56 232 TYR A N 1
ATOM 1916 C CA . TYR A 1 232 ? 58.400 -35.325 -1.716 1.00 36.56 232 TYR A CA 1
ATOM 1917 C C . TYR A 1 232 ? 57.290 -34.549 -0.967 1.00 36.56 232 TYR A C 1
ATOM 1919 O O . TYR A 1 232 ? 57.069 -33.372 -1.219 1.00 36.56 232 TYR A O 1
ATOM 1927 N N . SER A 1 233 ? 56.757 -35.234 0.052 1.00 35.72 233 SER A N 1
ATOM 1928 C CA . SER A 1 233 ? 56.293 -34.767 1.373 1.00 35.72 233 SER A CA 1
ATOM 1929 C C . SER A 1 233 ? 54.918 -34.120 1.578 1.00 35.72 233 SER A C 1
ATOM 1931 O O . SER A 1 233 ? 54.651 -32.993 1.180 1.00 35.72 233 SER A O 1
ATOM 1933 N N . ASP A 1 234 ? 54.151 -34.832 2.408 1.00 38.84 234 ASP A N 1
ATOM 1934 C CA . ASP A 1 234 ? 53.044 -34.404 3.260 1.00 38.84 234 ASP A CA 1
ATOM 1935 C C . ASP A 1 234 ? 53.358 -33.155 4.105 1.00 38.84 234 ASP A C 1
ATOM 1937 O O . ASP A 1 234 ? 54.413 -33.080 4.747 1.00 38.84 234 ASP A O 1
ATOM 1941 N N . ASN A 1 235 ? 52.410 -32.217 4.177 1.00 37.19 235 ASN A N 1
ATOM 1942 C CA . ASN A 1 235 ? 51.581 -31.929 5.360 1.00 37.19 235 ASN A CA 1
ATOM 1943 C C . ASN A 1 235 ? 50.831 -30.600 5.185 1.00 37.19 235 ASN A C 1
ATOM 1945 O O . ASN A 1 235 ? 51.432 -29.624 4.760 1.00 37.19 235 ASN A O 1
ATOM 1949 N N . ALA A 1 236 ? 49.574 -30.601 5.647 1.00 40.00 236 ALA A N 1
ATOM 1950 C CA . ALA A 1 236 ? 48.734 -29.448 5.983 1.00 40.00 236 ALA A CA 1
ATOM 1951 C C . ALA A 1 236 ? 48.445 -28.439 4.854 1.00 40.00 236 ALA A C 1
ATOM 1953 O O . ALA A 1 236 ? 49.315 -27.700 4.428 1.00 40.00 236 ALA A O 1
ATOM 1954 N N . ASP A 1 237 ? 47.187 -28.385 4.411 1.00 35.50 237 ASP A N 1
ATOM 1955 C CA . ASP A 1 237 ? 46.363 -27.186 4.603 1.00 35.50 237 ASP A CA 1
ATOM 1956 C C . ASP A 1 237 ? 44.933 -27.450 4.116 1.00 35.50 237 ASP A C 1
ATOM 1958 O O . ASP A 1 237 ? 44.661 -27.798 2.967 1.00 35.50 237 ASP A O 1
ATOM 1962 N N . VAL A 1 238 ? 44.005 -27.324 5.058 1.00 46.72 238 VAL A N 1
ATOM 1963 C CA . VAL A 1 238 ? 42.575 -27.190 4.810 1.00 46.72 238 VAL A CA 1
ATOM 1964 C C . VAL A 1 238 ? 42.356 -25.695 4.621 1.00 46.72 238 VAL A C 1
ATOM 1966 O O . VAL A 1 238 ? 42.133 -25.029 5.615 1.00 46.72 238 VAL A O 1
ATOM 1969 N N . ASP A 1 239 ? 42.511 -25.170 3.402 1.00 45.66 239 ASP A N 1
ATOM 1970 C CA . ASP A 1 239 ? 42.103 -23.793 3.043 1.00 45.66 239 ASP A CA 1
ATOM 1971 C C . ASP A 1 239 ? 42.113 -23.557 1.516 1.00 45.66 239 ASP A C 1
ATOM 1973 O O . ASP A 1 239 ? 42.588 -22.550 0.996 1.00 45.66 239 ASP A O 1
ATOM 1977 N N . GLU A 1 240 ? 41.541 -24.489 0.749 1.00 41.38 240 GLU A N 1
ATOM 1978 C CA . GLU A 1 240 ? 41.381 -24.341 -0.708 1.00 41.38 240 GLU A CA 1
ATOM 1979 C C . GLU A 1 240 ? 39.901 -24.270 -1.116 1.00 41.38 240 GLU A C 1
ATOM 1981 O O . GLU A 1 240 ? 39.434 -24.945 -2.030 1.00 41.38 240 GLU A O 1
ATOM 1986 N N . LEU A 1 241 ? 39.134 -23.433 -0.406 1.00 39.47 241 LEU A N 1
ATOM 1987 C CA . LEU A 1 241 ? 37.808 -22.978 -0.851 1.00 39.47 241 LEU A CA 1
ATOM 1988 C C . LEU A 1 241 ? 37.592 -21.455 -0.711 1.00 39.47 241 LEU A C 1
ATOM 1990 O O . LEU A 1 241 ? 36.491 -20.974 -0.971 1.00 39.47 241 LEU A O 1
ATOM 1994 N N . GLU A 1 242 ? 38.628 -20.681 -0.354 1.00 41.94 242 GLU A N 1
ATOM 1995 C CA . GLU A 1 242 ? 38.541 -19.217 -0.171 1.00 41.94 242 GLU A CA 1
ATOM 1996 C C . GLU A 1 242 ? 39.196 -18.376 -1.287 1.00 41.94 242 GLU A C 1
ATOM 1998 O O . GLU A 1 242 ? 39.035 -17.156 -1.327 1.00 41.94 242 GLU A O 1
ATOM 2003 N N . LEU A 1 243 ? 39.875 -18.987 -2.263 1.00 38.72 243 LEU A N 1
ATOM 2004 C CA . LEU A 1 243 ? 40.617 -18.235 -3.290 1.00 38.72 243 LEU A CA 1
ATOM 2005 C C . LEU A 1 243 ? 39.821 -17.889 -4.561 1.00 38.72 243 LEU A C 1
ATOM 2007 O O . LEU A 1 243 ? 40.291 -17.099 -5.379 1.00 38.72 243 LEU A O 1
ATOM 2011 N N . SER A 1 244 ? 38.580 -18.361 -4.714 1.00 39.53 244 SER A N 1
ATOM 2012 C CA . SER A 1 244 ? 37.728 -17.986 -5.859 1.00 39.53 244 SER A CA 1
ATOM 2013 C C . SER A 1 244 ? 36.995 -16.644 -5.694 1.00 39.53 244 SER A C 1
ATOM 2015 O O . SER A 1 244 ? 36.363 -16.175 -6.639 1.00 39.53 244 SER A O 1
ATOM 2017 N N . ILE A 1 245 ? 37.095 -15.983 -4.532 1.00 46.06 245 ILE A N 1
ATOM 2018 C CA . ILE A 1 245 ? 36.557 -14.624 -4.302 1.00 46.06 245 ILE A CA 1
ATOM 2019 C C . ILE A 1 245 ? 37.580 -13.539 -4.720 1.00 46.06 245 ILE A C 1
ATOM 2021 O O . ILE A 1 245 ? 37.227 -12.377 -4.929 1.00 46.06 245 ILE A O 1
ATOM 2025 N N . ALA A 1 246 ? 38.843 -13.911 -4.958 1.00 39.06 246 ALA A N 1
ATOM 2026 C CA . ALA A 1 246 ? 39.944 -12.975 -5.192 1.00 39.06 246 ALA A CA 1
ATOM 2027 C C . ALA A 1 246 ? 39.983 -12.307 -6.585 1.00 39.06 246 ALA A C 1
ATOM 2029 O O . ALA A 1 246 ? 40.751 -11.365 -6.777 1.00 39.06 246 ALA A O 1
ATOM 2030 N N . SER A 1 247 ? 39.139 -12.695 -7.552 1.00 42.56 247 SER A N 1
ATOM 2031 C CA . SER A 1 247 ? 38.973 -11.920 -8.801 1.00 42.56 247 SER A CA 1
ATOM 2032 C C . SER A 1 247 ? 37.835 -10.887 -8.728 1.00 42.56 247 SER A C 1
ATOM 2034 O O . SER A 1 247 ? 37.493 -10.256 -9.732 1.00 42.56 247 SER A O 1
ATOM 2036 N N . GLY A 1 248 ? 37.227 -10.722 -7.546 1.00 46.16 248 GLY A N 1
ATOM 2037 C CA . GLY A 1 248 ? 36.090 -9.850 -7.271 1.00 46.16 248 GLY A CA 1
ATOM 2038 C C . GLY A 1 248 ? 36.431 -8.363 -7.329 1.00 46.16 248 GLY A C 1
ATOM 2039 O O . GLY A 1 248 ? 36.601 -7.708 -6.304 1.00 46.16 248 GLY A O 1
ATOM 2040 N N . ILE A 1 249 ? 36.427 -7.786 -8.530 1.00 51.91 249 ILE A N 1
ATOM 2041 C CA . ILE A 1 249 ? 36.276 -6.338 -8.702 1.00 51.91 249 ILE A CA 1
ATOM 2042 C C . ILE A 1 249 ? 34.813 -5.994 -8.387 1.00 51.91 249 ILE A C 1
ATOM 2044 O O . ILE A 1 249 ? 34.012 -5.716 -9.277 1.00 51.91 249 ILE A O 1
ATOM 2048 N N . VAL A 1 250 ? 34.434 -6.033 -7.107 1.00 59.41 250 VAL A N 1
ATOM 2049 C CA . VAL A 1 250 ? 33.249 -5.302 -6.657 1.00 59.41 250 VAL A CA 1
ATOM 2050 C C . VAL A 1 250 ? 33.585 -3.819 -6.845 1.00 59.41 250 VAL A C 1
ATOM 2052 O O . VAL A 1 250 ? 34.607 -3.360 -6.325 1.00 59.41 250 VAL A O 1
ATOM 2055 N N . PRO A 1 251 ? 32.801 -3.051 -7.622 1.00 65.88 251 PRO A N 1
ATOM 2056 C CA . PRO A 1 251 ? 33.101 -1.645 -7.853 1.00 65.88 251 PRO A CA 1
ATOM 2057 C C . PRO A 1 251 ? 33.264 -0.905 -6.520 1.00 65.88 251 PRO A C 1
ATOM 2059 O O . PRO A 1 251 ? 32.366 -0.949 -5.684 1.00 65.88 251 PRO A O 1
ATOM 2062 N N . ARG A 1 252 ? 34.382 -0.189 -6.324 1.00 65.69 252 ARG A N 1
ATOM 2063 C CA . ARG A 1 252 ? 34.688 0.548 -5.074 1.00 65.69 252 ARG A CA 1
ATOM 2064 C C . ARG A 1 252 ? 33.532 1.434 -4.575 1.00 65.69 252 ARG A C 1
ATOM 2066 O O . ARG A 1 252 ? 33.392 1.660 -3.378 1.00 65.69 252 ARG A O 1
ATOM 2073 N N . GLN A 1 253 ? 32.690 1.924 -5.483 1.00 65.94 253 GLN A N 1
ATOM 2074 C CA . GLN A 1 253 ? 31.506 2.725 -5.156 1.00 65.94 253 GLN A CA 1
ATOM 2075 C C . GLN A 1 253 ? 30.434 1.929 -4.393 1.00 65.94 253 GLN A C 1
ATOM 2077 O O . GLN A 1 253 ? 29.867 2.445 -3.432 1.00 65.94 253 GLN A O 1
ATOM 2082 N N . LEU A 1 254 ? 30.210 0.663 -4.762 1.00 72.06 254 LEU A N 1
ATOM 2083 C CA . LEU A 1 254 ? 29.250 -0.225 -4.096 1.00 72.06 254 LEU A CA 1
ATOM 2084 C C . LEU A 1 254 ? 29.666 -0.514 -2.654 1.00 72.06 254 LEU A C 1
ATOM 2086 O O . LEU A 1 254 ? 28.827 -0.534 -1.756 1.00 72.06 254 LEU A O 1
ATOM 2090 N N . THR A 1 255 ? 30.968 -0.661 -2.408 1.00 81.81 255 THR A N 1
ATOM 2091 C CA . THR A 1 255 ? 31.484 -0.846 -1.050 1.00 81.81 255 THR A CA 1
ATOM 2092 C C . THR A 1 255 ? 31.297 0.403 -0.186 1.00 81.81 255 THR A C 1
ATOM 2094 O O . THR A 1 255 ? 30.928 0.265 0.976 1.00 81.81 255 THR A O 1
ATOM 2097 N N . THR A 1 256 ? 31.475 1.618 -0.718 1.00 90.50 256 THR A N 1
ATOM 2098 C CA . THR A 1 256 ? 31.306 2.857 0.068 1.00 90.50 256 THR A CA 1
ATOM 2099 C C . THR A 1 256 ? 29.850 3.113 0.452 1.00 90.50 256 THR A C 1
ATOM 2101 O O . THR A 1 256 ? 29.569 3.431 1.607 1.00 90.50 256 THR A O 1
ATOM 2104 N N . GLU A 1 257 ? 28.912 2.950 -0.486 1.00 92.00 257 GLU A N 1
ATOM 2105 C CA . GLU A 1 257 ? 27.481 3.131 -0.206 1.00 92.00 257 GLU A CA 1
ATOM 2106 C C . GLU A 1 257 ? 26.984 2.112 0.825 1.00 92.00 257 GLU A C 1
ATOM 2108 O O . GLU A 1 257 ? 26.286 2.477 1.772 1.00 92.00 257 GLU A O 1
ATOM 2113 N N . ARG A 1 258 ? 27.418 0.853 0.692 1.00 93.62 258 ARG A N 1
ATOM 2114 C CA . ARG A 1 258 ? 27.111 -0.209 1.650 1.00 93.62 258 ARG A CA 1
ATOM 2115 C C . ARG A 1 258 ? 27.554 0.148 3.066 1.00 93.62 258 ARG A C 1
ATOM 2117 O O . ARG A 1 258 ? 26.736 0.083 3.979 1.00 93.62 258 ARG A O 1
ATOM 2124 N N . HIS A 1 259 ? 28.818 0.534 3.249 1.00 94.25 259 HIS A N 1
ATOM 2125 C CA . HIS A 1 259 ? 29.333 0.907 4.572 1.00 94.25 259 HIS A CA 1
ATOM 2126 C C . HIS A 1 259 ? 28.548 2.084 5.157 1.00 94.25 259 HIS A C 1
ATOM 2128 O O . HIS A 1 259 ? 28.153 2.040 6.317 1.00 94.25 259 HIS A O 1
ATOM 2134 N N . ARG A 1 260 ? 28.227 3.095 4.337 1.00 95.31 260 ARG A N 1
ATOM 2135 C CA . ARG A 1 260 ? 27.402 4.234 4.763 1.00 95.31 260 ARG A CA 1
ATOM 2136 C C . ARG A 1 260 ? 26.035 3.789 5.286 1.00 95.31 260 ARG A C 1
ATOM 2138 O O . ARG A 1 260 ? 25.588 4.298 6.310 1.00 95.31 260 ARG A O 1
ATOM 2145 N N . ILE A 1 261 ? 25.377 2.855 4.598 1.00 95.44 261 ILE A N 1
ATOM 2146 C CA . ILE A 1 261 ? 24.073 2.329 5.016 1.00 95.44 261 ILE A CA 1
ATOM 2147 C C . ILE A 1 261 ? 24.197 1.524 6.316 1.00 95.44 261 ILE A C 1
ATOM 2149 O O . ILE A 1 261 ? 23.388 1.722 7.219 1.00 95.44 261 ILE A O 1
ATOM 2153 N N . ILE A 1 262 ? 25.213 0.667 6.439 1.00 95.81 262 ILE A N 1
ATOM 2154 C CA . ILE A 1 262 ? 25.465 -0.123 7.656 1.00 95.81 262 ILE A CA 1
ATOM 2155 C C . ILE A 1 262 ? 25.677 0.792 8.869 1.00 95.81 262 ILE A C 1
ATOM 2157 O O . ILE A 1 262 ? 25.018 0.600 9.889 1.00 95.81 262 ILE A O 1
ATOM 2161 N N . GLU A 1 263 ? 26.503 1.835 8.738 1.00 94.94 263 GLU A N 1
ATOM 2162 C CA . GLU A 1 263 ? 26.726 2.827 9.801 1.00 94.94 263 GLU A CA 1
ATOM 2163 C C . GLU A 1 263 ? 25.432 3.514 10.250 1.00 94.94 263 GLU A C 1
ATOM 2165 O O . GLU A 1 263 ? 25.213 3.735 11.441 1.00 94.94 263 GLU A O 1
ATOM 2170 N N . HIS A 1 264 ? 24.532 3.809 9.312 1.00 94.25 264 HIS A N 1
ATOM 2171 C CA . HIS A 1 264 ? 23.233 4.382 9.648 1.00 94.25 264 HIS A CA 1
ATOM 2172 C C . HIS A 1 264 ? 22.341 3.390 10.386 1.00 94.25 264 HIS A C 1
ATOM 2174 O O . HIS A 1 264 ? 21.721 3.752 11.383 1.00 94.25 264 HIS A O 1
ATOM 2180 N N . LEU A 1 265 ? 22.293 2.136 9.936 1.00 94.56 265 LEU A N 1
ATOM 2181 C CA . LEU A 1 265 ? 21.460 1.098 10.545 1.00 94.56 265 LEU A CA 1
ATOM 2182 C C . LEU A 1 265 ? 21.874 0.778 11.986 1.00 94.56 265 LEU A C 1
ATOM 2184 O O . LEU A 1 265 ? 21.003 0.452 12.794 1.00 94.56 265 LEU A O 1
ATOM 2188 N N . LYS A 1 266 ? 23.159 0.933 12.348 1.00 94.62 266 LYS A N 1
ATOM 2189 C CA . LYS A 1 266 ? 23.643 0.753 13.733 1.00 94.62 266 LYS A CA 1
ATOM 2190 C C . LYS A 1 266 ? 22.846 1.579 14.750 1.00 94.62 266 LYS A C 1
ATOM 2192 O O . LYS A 1 266 ? 22.632 1.119 15.868 1.00 94.62 266 LYS A O 1
ATOM 2197 N N . GLN A 1 267 ? 22.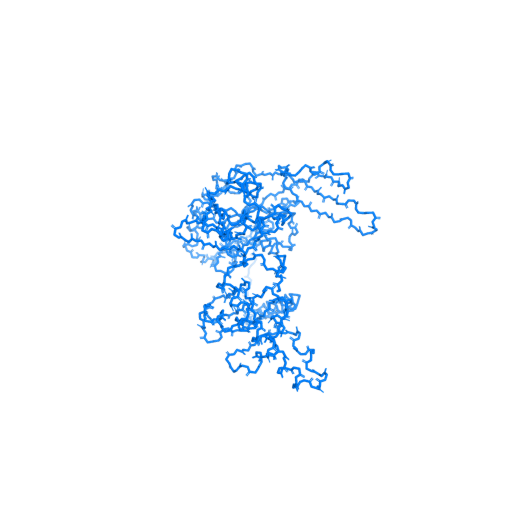355 2.755 14.355 1.00 92.88 267 GLN A N 1
ATOM 2198 C CA . GLN A 1 267 ? 21.584 3.664 15.216 1.00 92.88 267 GLN A CA 1
ATOM 2199 C C . GLN A 1 267 ? 20.141 3.194 15.468 1.00 92.88 267 GLN A C 1
ATOM 2201 O O . GLN A 1 267 ? 19.493 3.660 16.403 1.00 92.88 267 GLN A O 1
ATOM 2206 N N . PHE A 1 268 ? 19.619 2.285 14.639 1.00 87.94 268 PHE A N 1
ATOM 2207 C CA . PHE A 1 268 ? 18.222 1.835 14.678 1.00 87.94 268 PHE A CA 1
ATOM 2208 C C . PHE A 1 268 ? 18.059 0.416 15.231 1.00 87.94 268 PHE A C 1
ATOM 2210 O O . PHE A 1 268 ? 16.936 -0.052 15.403 1.00 87.94 268 PHE A O 1
ATOM 2217 N N . ASN A 1 269 ? 19.158 -0.259 15.577 1.00 85.12 269 ASN A N 1
ATOM 2218 C CA . ASN A 1 269 ? 19.154 -1.644 16.054 1.00 85.12 269 ASN A CA 1
ATOM 2219 C C . ASN A 1 269 ? 18.747 -1.793 17.539 1.00 85.12 269 ASN A C 1
ATOM 2221 O O . ASN A 1 269 ? 18.994 -2.810 18.189 1.00 85.12 269 ASN A O 1
ATOM 2225 N N . HIS A 1 270 ? 18.140 -0.761 18.125 1.00 79.25 270 HIS A N 1
ATOM 2226 C CA . HIS A 1 270 ? 17.725 -0.780 19.519 1.00 79.25 270 HIS A CA 1
ATOM 2227 C C . HIS A 1 270 ? 16.335 -1.418 19.645 1.00 79.25 270 HIS A C 1
ATOM 2229 O O . HIS A 1 270 ? 15.348 -0.885 19.146 1.00 79.25 270 HIS A O 1
ATOM 2235 N N . ASN A 1 271 ? 16.248 -2.515 20.404 1.00 80.25 271 ASN A N 1
ATOM 2236 C CA . ASN A 1 271 ? 15.006 -3.216 20.768 1.00 80.25 271 ASN A CA 1
ATOM 2237 C C . ASN A 1 271 ? 14.362 -4.085 19.677 1.00 80.25 271 ASN A C 1
ATOM 2239 O O . ASN A 1 271 ? 13.133 -4.171 19.617 1.00 80.25 271 ASN A O 1
ATOM 2243 N N . VAL A 1 272 ? 15.160 -4.777 18.861 1.00 89.06 272 VAL A N 1
ATOM 2244 C CA . VAL A 1 272 ? 14.623 -5.796 17.948 1.00 89.06 272 VAL A CA 1
ATOM 2245 C C . VAL A 1 272 ? 14.026 -6.953 18.766 1.00 89.06 272 VAL A C 1
ATOM 2247 O O . VAL A 1 272 ? 14.747 -7.577 19.551 1.00 89.06 272 VAL A O 1
ATOM 2250 N N . PRO A 1 273 ? 12.717 -7.247 18.644 1.00 90.12 273 PRO A N 1
ATOM 2251 C CA . PRO A 1 273 ? 12.100 -8.348 19.373 1.00 90.12 273 PRO A CA 1
ATOM 2252 C C . PRO A 1 273 ? 12.736 -9.688 18.993 1.00 90.12 273 PRO A C 1
ATOM 2254 O O . PRO A 1 273 ? 12.810 -10.011 17.816 1.00 90.12 273 PRO A O 1
ATOM 2257 N N . LYS A 1 274 ? 13.137 -10.485 19.988 1.00 93.25 274 LYS A N 1
ATOM 2258 C CA . LYS A 1 274 ? 13.619 -11.869 19.791 1.00 93.25 274 LYS A CA 1
ATOM 2259 C C . LYS A 1 274 ? 12.531 -12.929 19.992 1.00 93.25 274 LYS A C 1
ATOM 2261 O O . LYS A 1 274 ? 12.797 -14.125 19.995 1.00 93.25 274 LYS A O 1
ATOM 2266 N N . ILE A 1 275 ? 11.302 -12.483 20.246 1.00 94.38 275 ILE A N 1
ATOM 2267 C CA . ILE A 1 275 ? 10.147 -13.336 20.521 1.00 94.38 275 ILE A CA 1
ATOM 2268 C C . ILE A 1 275 ? 8.959 -12.782 19.738 1.00 94.38 275 ILE A C 1
ATOM 2270 O O . ILE A 1 275 ? 8.640 -11.590 19.832 1.00 94.38 275 ILE A O 1
ATOM 2274 N N . LEU A 1 276 ? 8.296 -13.660 18.992 1.00 96.00 276 LEU A N 1
ATOM 2275 C CA . LEU A 1 276 ? 7.032 -13.402 18.313 1.00 96.00 276 LEU A CA 1
ATOM 2276 C C . LEU A 1 276 ? 5.894 -14.154 19.010 1.00 96.00 276 LEU A C 1
ATOM 2278 O O . LEU A 1 276 ? 6.112 -15.099 19.764 1.00 96.00 276 LEU A O 1
ATOM 2282 N N . GLN A 1 277 ? 4.664 -13.725 18.752 1.00 96.69 277 GLN A N 1
ATOM 2283 C CA . GLN A 1 277 ? 3.456 -14.464 19.100 1.00 96.69 277 GLN A CA 1
ATOM 2284 C C . GLN A 1 277 ? 2.988 -15.240 17.870 1.00 96.69 277 GLN A C 1
ATOM 2286 O O . GLN A 1 277 ? 2.707 -14.631 16.839 1.00 96.69 277 GLN A O 1
ATOM 2291 N N . LYS A 1 278 ? 2.880 -16.564 17.971 1.00 96.81 278 LYS A N 1
ATOM 2292 C CA . LYS A 1 278 ? 2.201 -17.404 16.985 1.00 96.81 278 LYS A CA 1
ATOM 2293 C C . LYS A 1 278 ? 0.731 -17.498 17.362 1.00 96.81 278 LYS A C 1
ATOM 2295 O O . LYS A 1 278 ? 0.380 -17.981 18.434 1.00 96.81 278 LYS A O 1
ATOM 2300 N N . ILE A 1 279 ? -0.116 -17.006 16.474 1.00 96.50 279 ILE A N 1
ATOM 2301 C CA . ILE A 1 279 ? -1.562 -16.962 16.623 1.00 96.50 279 ILE A CA 1
ATOM 2302 C C . ILE A 1 279 ? -2.138 -18.121 15.823 1.00 96.50 279 ILE A C 1
ATOM 2304 O O . ILE A 1 279 ? -2.021 -18.125 14.600 1.00 96.50 279 ILE A O 1
ATOM 2308 N N . THR A 1 280 ? -2.759 -19.089 16.492 1.00 95.50 280 THR A N 1
ATOM 2309 C CA . THR A 1 280 ? -3.403 -20.245 15.856 1.00 95.50 280 THR A CA 1
ATOM 2310 C C . THR A 1 280 ? -4.911 -20.167 16.068 1.00 95.50 280 THR A C 1
ATOM 2312 O O . THR A 1 280 ? -5.385 -20.134 17.203 1.00 95.50 280 THR A O 1
ATOM 2315 N N . LEU A 1 281 ? -5.680 -20.127 14.978 1.00 92.75 281 LEU A N 1
ATOM 2316 C CA . LEU A 1 281 ? -7.141 -20.061 15.039 1.00 92.75 281 LEU A CA 1
ATOM 2317 C C . LEU A 1 281 ? -7.722 -21.462 15.274 1.00 92.75 281 LEU A C 1
ATOM 2319 O O . LEU A 1 281 ? -7.547 -22.351 14.436 1.00 92.75 281 LEU A O 1
ATOM 2323 N N . SER A 1 282 ? -8.453 -21.662 16.373 1.00 87.31 282 SER A N 1
ATOM 2324 C CA . SER A 1 282 ? -9.162 -22.916 16.648 1.00 87.31 282 SER A CA 1
ATOM 2325 C C . SER A 1 282 ? -10.484 -22.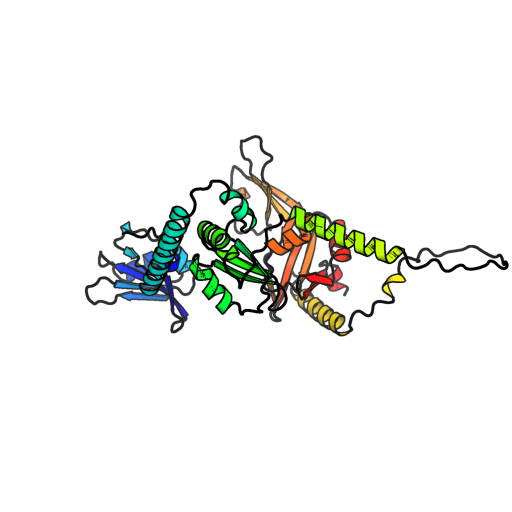951 15.873 1.00 87.31 282 SER A C 1
ATOM 2327 O O . SER A 1 282 ? -11.564 -22.686 16.395 1.00 87.31 282 SER A O 1
ATOM 2329 N N . CYS A 1 283 ? -10.416 -23.238 14.571 1.00 77.19 283 CYS A N 1
ATOM 2330 C CA . CYS A 1 283 ? -11.619 -23.463 13.771 1.00 77.19 283 CYS A CA 1
ATOM 2331 C C . CYS A 1 283 ? -12.116 -24.904 13.975 1.00 77.19 283 CYS A C 1
ATOM 2333 O O . CYS A 1 283 ? -11.334 -25.847 13.914 1.00 77.19 283 CYS A O 1
ATOM 2335 N N . SER A 1 284 ? -13.417 -25.085 14.217 1.00 61.44 284 SER A N 1
ATOM 2336 C CA . SER A 1 284 ? -14.022 -26.381 14.572 1.00 61.44 284 SER A CA 1
ATOM 2337 C C . SER A 1 284 ? -14.153 -27.377 13.410 1.00 61.44 284 SER A C 1
ATOM 2339 O O . SER A 1 284 ? -14.575 -28.516 13.614 1.00 61.44 284 SER A O 1
ATOM 2341 N N . SER A 1 285 ? -13.788 -26.990 12.188 1.00 71.81 285 SER A N 1
ATOM 2342 C CA . SER A 1 285 ? -13.744 -27.886 11.035 1.00 71.81 285 SER A CA 1
ATOM 2343 C C . SER A 1 285 ? -12.336 -28.444 10.838 1.00 71.81 285 SER A C 1
ATOM 2345 O O . SER A 1 285 ? -11.384 -27.678 10.866 1.00 71.81 285 SER A O 1
ATOM 2347 N N . LYS A 1 286 ? -12.237 -29.757 10.577 1.00 68.94 286 LYS A N 1
ATOM 2348 C CA . LYS A 1 286 ? -11.048 -30.636 10.426 1.00 68.94 286 LYS A CA 1
ATOM 2349 C C . LYS A 1 286 ? -9.894 -30.179 9.493 1.00 68.94 286 LYS A C 1
ATOM 2351 O O . LYS A 1 286 ? -9.060 -31.000 9.132 1.00 68.94 286 LYS A O 1
ATOM 2356 N N . SER A 1 287 ? -9.848 -28.930 9.051 1.00 59.62 287 SER A N 1
ATOM 2357 C CA . SER A 1 287 ? -8.703 -28.341 8.361 1.00 59.62 287 SER A CA 1
ATOM 2358 C C . SER A 1 287 ? -7.677 -27.856 9.382 1.00 59.62 287 SER A C 1
ATOM 2360 O O . SER A 1 287 ? -8.069 -27.167 10.325 1.00 59.62 287 SER A O 1
ATOM 2362 N N . ASP A 1 288 ? -6.398 -28.168 9.164 1.00 70.50 288 ASP A N 1
ATOM 2363 C CA . ASP A 1 288 ? -5.270 -27.630 9.930 1.00 70.50 288 ASP A CA 1
ATOM 2364 C C . ASP A 1 288 ? -5.479 -26.141 10.235 1.00 70.50 288 ASP A C 1
ATOM 2366 O O . ASP A 1 288 ? -5.748 -25.329 9.340 1.00 70.50 288 ASP A O 1
ATOM 2370 N N . GLY A 1 289 ? -5.437 -25.796 11.523 1.00 80.31 289 GLY A N 1
ATOM 2371 C CA . GLY A 1 289 ? -5.693 -24.438 11.984 1.00 80.31 289 GLY A CA 1
ATOM 2372 C C . GLY A 1 289 ? -4.742 -23.462 11.297 1.00 80.31 289 GLY A C 1
ATOM 2373 O O . GLY A 1 289 ? -3.525 -23.626 11.352 1.00 80.31 289 GLY A O 1
ATOM 2374 N N . LYS A 1 290 ? -5.288 -22.432 10.641 1.00 90.19 290 LYS A N 1
ATOM 2375 C CA . LYS A 1 290 ? -4.464 -21.363 10.067 1.00 90.19 290 LYS A CA 1
ATOM 2376 C C . LYS A 1 290 ? -3.724 -20.661 11.203 1.00 90.19 290 LYS A C 1
ATOM 2378 O O . LYS A 1 290 ? -4.361 -20.181 12.145 1.00 90.19 290 LYS A O 1
ATOM 2383 N N . SER A 1 291 ? -2.400 -20.584 11.087 1.00 93.88 291 SER A N 1
ATOM 2384 C CA . SER A 1 291 ? -1.552 -19.857 12.029 1.00 93.88 291 SER A CA 1
ATOM 2385 C C . SER A 1 291 ? -0.770 -18.741 11.351 1.00 93.88 291 SER A C 1
ATOM 2387 O O . SER A 1 291 ? -0.383 -18.876 10.192 1.00 93.88 291 SER A O 1
ATOM 2389 N N . PHE A 1 292 ? -0.502 -17.664 12.081 1.00 94.88 292 PHE A N 1
ATOM 2390 C CA . PHE A 1 292 ? 0.348 -16.559 11.633 1.00 94.88 292 PHE A CA 1
ATOM 2391 C C . PHE A 1 292 ? 1.131 -15.967 12.809 1.00 94.88 292 PHE A C 1
ATOM 2393 O O . PHE A 1 292 ? 0.748 -16.150 13.964 1.00 94.88 292 PHE A O 1
ATOM 2400 N N . HIS A 1 293 ? 2.224 -15.256 12.530 1.00 96.50 293 HIS A N 1
ATOM 2401 C CA . HIS A 1 293 ? 3.071 -14.657 13.563 1.00 96.50 293 HIS A CA 1
ATOM 2402 C C . HIS A 1 293 ? 2.881 -13.140 13.639 1.00 96.50 293 HIS A C 1
ATOM 2404 O O . HIS A 1 293 ? 2.740 -12.465 12.617 1.00 96.50 293 HIS A O 1
ATOM 2410 N N . VAL A 1 294 ? 2.905 -12.599 14.858 1.00 94.69 294 VAL A N 1
ATOM 2411 C CA . VAL A 1 294 ? 2.822 -11.159 15.137 1.00 94.69 294 VAL A CA 1
ATOM 2412 C C . VAL A 1 294 ? 3.851 -10.737 16.194 1.00 94.69 294 VAL A C 1
ATOM 2414 O O . VAL A 1 294 ? 4.271 -11.558 17.011 1.00 94.69 294 VAL A O 1
ATOM 2417 N N . PRO A 1 295 ? 4.257 -9.456 16.241 1.00 92.81 295 PRO A N 1
ATOM 2418 C CA . PRO A 1 295 ? 5.135 -8.957 17.296 1.00 92.81 295 PRO A CA 1
ATOM 2419 C C . PRO A 1 295 ? 4.490 -9.055 18.683 1.00 92.81 295 PRO A C 1
ATOM 2421 O O . PRO A 1 295 ? 3.292 -8.817 18.832 1.00 92.81 295 PRO A O 1
ATOM 2424 N N . LEU A 1 296 ? 5.301 -9.288 19.722 1.00 90.62 296 LEU A N 1
ATOM 2425 C CA . LEU A 1 296 ? 4.835 -9.403 21.114 1.00 90.62 296 LEU A CA 1
ATOM 2426 C C . LEU A 1 296 ? 4.023 -8.183 21.593 1.00 90.62 296 LEU A C 1
ATOM 2428 O O . LEU A 1 296 ? 3.067 -8.325 22.349 1.00 90.62 296 LEU A O 1
ATOM 2432 N N . LYS A 1 297 ? 4.387 -6.979 21.129 1.00 87.62 297 LYS A N 1
ATOM 2433 C CA . LYS A 1 297 ? 3.698 -5.710 21.430 1.00 87.62 297 LYS A CA 1
ATOM 2434 C C . LYS A 1 297 ? 2.584 -5.390 20.421 1.00 87.62 297 LYS A C 1
ATOM 2436 O O . LYS A 1 297 ? 2.387 -4.227 20.064 1.00 87.62 297 LYS A O 1
ATOM 2441 N N . SER A 1 298 ? 1.883 -6.408 19.918 1.00 87.69 298 SER A N 1
ATOM 2442 C CA . SER A 1 298 ? 0.724 -6.203 19.049 1.00 87.69 298 SER A CA 1
ATOM 2443 C C . SER A 1 298 ? -0.316 -5.326 19.755 1.00 87.69 298 SER A C 1
ATOM 2445 O O . SER A 1 298 ? -0.564 -5.474 20.949 1.00 87.69 298 SER A O 1
ATOM 2447 N N . ARG A 1 299 ? -0.943 -4.398 19.021 1.00 85.06 299 ARG A N 1
ATOM 2448 C CA . ARG A 1 299 ? -2.009 -3.536 19.572 1.00 85.06 299 ARG A CA 1
ATOM 2449 C C . ARG A 1 299 ? -3.269 -4.319 19.933 1.00 85.06 299 ARG A C 1
ATOM 2451 O O . ARG A 1 299 ? -4.132 -3.790 20.628 1.00 85.06 299 ARG A O 1
ATOM 2458 N N . PHE A 1 300 ? -3.396 -5.530 19.403 1.00 88.00 300 PHE A N 1
ATOM 2459 C CA . PHE A 1 300 ? -4.564 -6.366 19.578 1.00 88.00 300 PHE A CA 1
ATOM 2460 C C . PHE A 1 300 ? -4.308 -7.406 20.683 1.00 88.00 300 PHE A C 1
ATOM 2462 O O . PHE A 1 300 ? -3.301 -8.114 20.617 1.00 88.00 300 PHE A O 1
ATOM 2469 N N . PRO A 1 301 ? -5.186 -7.517 21.696 1.00 90.31 301 PRO A N 1
ATOM 2470 C CA . PRO A 1 301 ? -5.010 -8.447 22.806 1.00 90.31 301 PRO A CA 1
ATOM 2471 C C . PRO A 1 301 ? -5.463 -9.859 22.403 1.00 90.31 301 PRO A C 1
ATOM 2473 O O . PRO A 1 301 ? -6.534 -10.318 22.798 1.00 90.31 301 PRO A O 1
ATOM 2476 N N . TRP A 1 302 ? -4.659 -10.545 21.587 1.00 91.06 302 TRP A N 1
ATOM 2477 C CA . TRP A 1 302 ? -4.994 -11.855 21.008 1.00 91.06 302 TRP A CA 1
ATOM 2478 C C . TRP A 1 302 ? -5.381 -12.915 22.044 1.00 91.06 302 TRP A C 1
ATOM 2480 O O . TRP A 1 302 ? -6.216 -13.765 21.759 1.00 91.06 302 TRP A O 1
ATOM 2490 N N . GLN A 1 303 ? -4.830 -12.826 23.255 1.00 91.06 303 GLN A N 1
ATOM 2491 C CA . GLN A 1 303 ? -5.101 -13.745 24.363 1.00 91.06 303 GLN A CA 1
ATOM 2492 C C . GLN A 1 303 ? -6.542 -13.672 24.889 1.00 91.06 303 GLN A C 1
ATOM 2494 O O . GLN A 1 303 ? -6.962 -14.563 25.618 1.00 91.06 303 GLN A O 1
ATOM 2499 N N . LEU A 1 304 ? -7.290 -12.610 24.568 1.00 92.00 304 LEU A N 1
ATOM 2500 C CA . LEU A 1 304 ? -8.678 -12.444 25.010 1.00 92.00 304 LEU A CA 1
ATOM 2501 C C . LEU A 1 304 ? -9.693 -13.103 24.065 1.00 92.00 304 LEU A C 1
ATOM 2503 O O . LEU A 1 304 ? -10.887 -13.084 24.354 1.00 92.00 304 LEU A O 1
ATOM 2507 N N . LEU A 1 305 ? -9.252 -13.649 22.929 1.00 91.62 305 LEU A N 1
ATOM 2508 C CA . LEU A 1 305 ? -10.135 -14.324 21.985 1.00 91.62 305 LEU A CA 1
ATOM 2509 C C . LEU A 1 305 ? -10.254 -15.812 22.335 1.00 91.62 305 LEU A C 1
ATOM 2511 O O . LEU A 1 305 ? -9.275 -16.547 22.266 1.00 91.62 305 LEU A O 1
ATOM 2515 N N . GLU A 1 306 ? -11.469 -16.273 22.639 1.00 90.12 306 GLU A N 1
ATOM 2516 C CA . GLU A 1 306 ? -11.743 -17.666 23.040 1.00 90.12 306 GLU A CA 1
ATOM 2517 C C . GLU A 1 306 ? -11.366 -18.703 21.966 1.00 90.12 306 GLU A C 1
ATOM 2519 O O . GLU A 1 306 ? -11.041 -19.846 22.280 1.00 90.12 306 GLU A O 1
ATOM 2524 N N . SER A 1 307 ? -11.384 -18.309 20.689 1.00 90.94 307 SER A N 1
ATOM 2525 C CA . SER A 1 307 ? -11.086 -19.178 19.545 1.00 90.94 307 SER A CA 1
ATOM 2526 C C . SER A 1 307 ? -9.642 -19.053 19.037 1.00 90.94 307 SER A C 1
ATOM 2528 O O . SER A 1 307 ? -9.376 -19.268 17.848 1.00 90.94 307 SER A O 1
ATOM 2530 N N . VAL A 1 308 ? -8.717 -18.604 19.887 1.00 94.44 308 VAL A N 1
ATOM 2531 C CA . VAL A 1 308 ? -7.333 -18.326 19.496 1.00 94.44 308 VAL A CA 1
ATOM 2532 C C . VAL A 1 308 ? -6.364 -18.882 20.528 1.00 94.44 308 VAL A C 1
ATOM 2534 O O . VAL A 1 308 ? -6.453 -18.591 21.715 1.00 94.44 308 VAL A O 1
ATOM 2537 N N . ILE A 1 309 ? -5.396 -19.655 20.047 1.00 94.44 309 ILE A N 1
ATOM 2538 C CA . ILE A 1 309 ? -4.251 -20.117 20.828 1.00 94.44 309 ILE A CA 1
ATOM 2539 C C . ILE A 1 309 ? -3.086 -19.182 20.511 1.00 94.44 309 ILE A C 1
ATOM 2541 O O . ILE A 1 309 ? -2.795 -18.925 19.340 1.00 94.44 309 ILE A O 1
ATOM 2545 N N . VAL A 1 310 ? -2.452 -18.644 21.550 1.00 95.88 310 VAL A N 1
ATOM 2546 C CA . VAL A 1 310 ? -1.308 -17.737 21.422 1.00 95.88 310 VAL A CA 1
ATOM 2547 C C . VAL A 1 310 ? -0.084 -18.394 22.036 1.00 95.88 310 VAL A C 1
ATOM 2549 O O . VAL A 1 310 ? 0.014 -18.488 23.257 1.00 95.88 310 VAL A O 1
ATOM 2552 N N . ASP A 1 311 ? 0.866 -18.777 21.190 1.00 96.62 311 ASP A N 1
ATOM 2553 C CA . ASP A 1 311 ? 2.159 -19.310 21.612 1.00 96.62 311 ASP A CA 1
ATOM 2554 C C . ASP A 1 311 ? 3.241 -18.235 21.484 1.00 96.62 311 ASP A C 1
ATOM 2556 O O . ASP A 1 311 ? 3.174 -17.365 20.615 1.00 96.62 311 ASP A O 1
ATOM 2560 N N . GLN A 1 312 ? 4.261 -18.284 22.338 1.00 96.62 312 GLN A N 1
ATOM 2561 C CA . GLN A 1 312 ? 5.463 -17.467 22.168 1.00 96.62 312 GLN A CA 1
ATOM 2562 C C . GLN A 1 312 ? 6.519 -18.288 21.440 1.00 96.62 312 GLN A C 1
ATOM 2564 O O . GLN A 1 312 ? 6.876 -19.374 21.890 1.00 96.62 312 GLN A O 1
ATOM 2569 N N . VAL A 1 313 ? 7.015 -17.765 20.322 1.00 96.38 313 VAL A N 1
ATOM 2570 C CA . VAL A 1 313 ? 7.994 -18.446 19.471 1.00 96.38 313 VAL A CA 1
ATOM 2571 C C . VAL A 1 313 ? 9.276 -17.614 19.446 1.00 96.38 313 VAL A C 1
ATOM 2573 O O . VAL A 1 313 ? 9.197 -16.408 19.175 1.00 96.38 313 VAL A O 1
ATOM 2576 N N . PRO A 1 314 ? 10.446 -18.202 19.765 1.00 96.81 314 PRO A N 1
ATOM 2577 C CA . PRO A 1 314 ? 11.719 -17.519 19.586 1.00 96.81 314 PRO A CA 1
ATOM 2578 C C . PRO A 1 314 ? 11.916 -17.202 18.104 1.00 96.81 314 PRO A C 1
ATOM 2580 O O . PRO A 1 314 ? 11.546 -17.988 17.236 1.00 96.81 314 PRO A O 1
ATOM 2583 N N . ALA A 1 315 ? 12.464 -16.031 17.816 1.00 97.12 315 ALA A N 1
ATOM 2584 C CA . ALA A 1 315 ? 12.646 -15.579 16.452 1.00 97.12 315 ALA A CA 1
ATOM 2585 C C . ALA A 1 315 ? 13.966 -14.832 16.313 1.00 97.12 315 ALA A C 1
ATOM 2587 O O . ALA A 1 315 ? 14.248 -13.901 17.070 1.00 97.12 315 ALA A O 1
ATOM 2588 N N . GLU A 1 316 ? 14.738 -15.222 15.308 1.00 97.56 316 GLU A N 1
ATOM 2589 C CA . GLU A 1 316 ? 16.017 -14.615 14.983 1.00 97.56 316 GLU A CA 1
ATOM 2590 C C . GLU A 1 316 ? 15.826 -13.577 13.868 1.00 97.56 316 GLU A C 1
ATOM 2592 O O . GLU A 1 316 ? 15.371 -13.919 12.770 1.00 97.56 316 GLU A O 1
ATOM 2597 N N . PRO A 1 317 ? 16.110 -12.292 14.136 1.00 97.25 317 PRO A N 1
ATOM 2598 C CA . PRO A 1 317 ? 15.951 -11.228 13.155 1.00 97.25 317 PRO A CA 1
ATOM 2599 C C . PRO A 1 317 ? 17.124 -11.150 12.170 1.00 97.25 317 PRO A C 1
ATOM 2601 O O . PRO A 1 317 ? 18.287 -11.299 12.540 1.00 97.25 317 PRO A O 1
ATOM 2604 N N . VAL A 1 318 ? 16.824 -10.761 10.934 1.00 97.56 318 VAL A N 1
ATOM 2605 C CA . VAL A 1 318 ? 17.785 -10.243 9.954 1.00 97.56 318 VAL A CA 1
ATOM 2606 C C . VAL A 1 318 ? 17.303 -8.886 9.446 1.00 97.56 318 VAL A C 1
ATOM 2608 O O . VAL A 1 318 ? 16.100 -8.656 9.293 1.00 97.56 318 VAL A O 1
ATOM 2611 N N . ILE A 1 319 ? 18.232 -7.968 9.204 1.00 97.88 319 ILE A N 1
ATOM 2612 C CA . ILE A 1 319 ? 17.938 -6.647 8.652 1.00 97.88 319 ILE A CA 1
ATOM 2613 C C . ILE A 1 319 ? 18.033 -6.743 7.135 1.00 97.88 319 ILE A C 1
ATOM 2615 O O . ILE A 1 319 ? 19.084 -7.098 6.603 1.00 97.88 319 ILE A O 1
ATOM 2619 N N . ILE A 1 320 ? 16.947 -6.390 6.451 1.00 98.00 320 ILE A N 1
ATOM 2620 C CA . ILE A 1 320 ? 16.918 -6.207 5.000 1.00 98.00 320 ILE A CA 1
ATOM 2621 C C . ILE A 1 320 ? 16.878 -4.708 4.736 1.00 98.00 320 ILE A C 1
ATOM 2623 O O . ILE A 1 320 ? 15.926 -4.041 5.132 1.00 98.00 320 ILE A O 1
ATOM 2627 N N . ALA A 1 321 ? 17.896 -4.164 4.080 1.00 97.94 321 ALA A N 1
ATOM 2628 C CA . ALA A 1 321 ? 18.028 -2.732 3.841 1.00 97.94 321 ALA A CA 1
ATOM 2629 C C . ALA A 1 321 ? 18.287 -2.398 2.369 1.00 97.94 321 ALA A C 1
ATOM 2631 O O . ALA A 1 321 ? 18.532 -3.268 1.534 1.00 97.94 321 ALA A O 1
ATOM 2632 N N . ASN A 1 322 ? 18.212 -1.100 2.063 1.00 97.44 322 ASN A N 1
ATOM 2633 C CA . ASN A 1 322 ? 18.232 -0.550 0.707 1.00 97.44 322 ASN A CA 1
ATOM 2634 C C . ASN A 1 322 ? 17.078 -1.058 -0.180 1.00 97.44 322 ASN A C 1
ATOM 2636 O O . ASN A 1 322 ? 17.222 -1.243 -1.388 1.00 97.44 322 ASN A O 1
ATOM 2640 N N . ILE A 1 323 ? 15.909 -1.272 0.426 1.00 97.88 323 ILE A N 1
ATOM 2641 C CA . ILE A 1 323 ? 14.726 -1.807 -0.257 1.00 97.88 323 ILE A CA 1
ATOM 2642 C C . ILE A 1 323 ? 14.209 -0.791 -1.307 1.00 97.88 323 ILE A C 1
ATOM 2644 O O . ILE A 1 323 ? 14.065 0.396 -0.985 1.00 97.88 323 ILE A O 1
ATOM 2648 N N . PRO A 1 324 ? 13.904 -1.199 -2.558 1.00 96.62 324 PRO A N 1
ATOM 2649 C CA . PRO A 1 324 ? 13.297 -0.315 -3.558 1.00 96.62 324 PRO A CA 1
ATOM 2650 C C . PRO A 1 324 ? 11.947 0.261 -3.122 1.00 96.62 324 PRO A C 1
ATOM 2652 O O . PRO A 1 324 ? 11.208 -0.348 -2.350 1.00 96.62 324 PRO A O 1
ATOM 2655 N N . GLU A 1 325 ? 11.585 1.433 -3.654 1.00 92.56 325 GLU A N 1
ATOM 2656 C CA . GLU A 1 325 ? 10.397 2.154 -3.181 1.00 92.56 325 GLU A CA 1
ATOM 2657 C C . GLU A 1 325 ? 9.088 1.375 -3.398 1.00 92.56 325 GLU A C 1
ATOM 2659 O O . GLU A 1 325 ? 8.153 1.439 -2.594 1.00 92.56 325 GLU A O 1
ATOM 2664 N N . ILE A 1 326 ? 9.053 0.593 -4.475 1.00 88.94 326 ILE A N 1
ATOM 2665 C CA . ILE A 1 326 ? 7.889 -0.194 -4.872 1.00 88.94 326 ILE A CA 1
ATOM 2666 C C . ILE A 1 326 ? 7.770 -1.529 -4.125 1.00 88.94 326 ILE A C 1
ATOM 2668 O O . ILE A 1 326 ? 6.746 -2.196 -4.245 1.00 88.94 326 ILE A O 1
ATOM 2672 N N . CYS A 1 327 ? 8.783 -1.911 -3.339 1.00 93.06 327 CYS A N 1
ATOM 2673 C CA . CYS A 1 327 ? 8.793 -3.156 -2.578 1.00 93.06 327 CYS A CA 1
ATOM 2674 C C . CYS A 1 327 ? 8.266 -2.918 -1.154 1.00 93.06 327 CYS A C 1
ATOM 2676 O O . CYS A 1 327 ? 8.880 -2.198 -0.359 1.00 93.06 327 CYS A O 1
ATOM 2678 N N . GLY A 1 328 ? 7.110 -3.511 -0.849 1.00 93.19 328 GLY A N 1
ATOM 2679 C CA . GLY A 1 328 ? 6.523 -3.566 0.494 1.00 93.19 328 GLY A CA 1
ATOM 2680 C C . GLY A 1 328 ? 6.886 -4.854 1.251 1.00 93.19 328 GLY A C 1
ATOM 2681 O O . GLY A 1 328 ? 7.561 -5.714 0.687 1.00 93.19 328 GLY A O 1
ATOM 2682 N N . PRO A 1 329 ? 6.423 -5.015 2.504 1.00 94.25 329 PRO A N 1
ATOM 2683 C CA . PRO A 1 329 ? 6.736 -6.184 3.332 1.00 94.25 329 PRO A CA 1
ATOM 2684 C C . PRO A 1 329 ? 6.253 -7.504 2.713 1.00 94.25 329 PRO A C 1
ATOM 2686 O O . PRO A 1 329 ? 6.985 -8.486 2.761 1.00 94.25 329 PRO A O 1
ATOM 2689 N N . ASP A 1 330 ? 5.090 -7.521 2.051 1.00 93.19 330 ASP A N 1
ATOM 2690 C CA . ASP A 1 330 ? 4.564 -8.729 1.390 1.00 93.19 330 ASP A CA 1
ATOM 2691 C C . ASP A 1 330 ? 5.497 -9.226 0.276 1.00 93.19 330 ASP A C 1
ATOM 2693 O O . ASP A 1 330 ? 5.769 -10.418 0.171 1.00 93.19 330 ASP A O 1
ATOM 2697 N N . PHE A 1 331 ? 6.057 -8.298 -0.509 1.00 95.25 331 PHE A N 1
ATOM 2698 C CA . PHE A 1 331 ? 7.042 -8.628 -1.540 1.00 95.25 331 PHE A CA 1
ATOM 2699 C C . PHE A 1 331 ? 8.330 -9.187 -0.925 1.00 95.25 331 PHE A C 1
ATOM 2701 O O . PHE A 1 331 ? 8.912 -10.122 -1.464 1.00 95.25 331 PHE A O 1
ATOM 2708 N N . ILE A 1 332 ? 8.791 -8.615 0.193 1.00 97.62 332 ILE A N 1
ATOM 2709 C CA . ILE A 1 332 ? 9.982 -9.113 0.892 1.00 97.62 332 ILE A CA 1
ATOM 2710 C C . ILE A 1 332 ? 9.725 -10.524 1.432 1.00 97.62 332 ILE A C 1
ATOM 2712 O O . ILE A 1 332 ? 10.552 -11.402 1.216 1.00 97.62 332 ILE A O 1
ATOM 2716 N N . MET A 1 333 ? 8.571 -10.774 2.055 1.00 96.75 333 MET A N 1
ATOM 2717 C CA . MET A 1 333 ? 8.183 -12.117 2.502 1.00 96.75 333 MET A CA 1
ATOM 2718 C C . MET A 1 333 ? 8.196 -13.124 1.344 1.00 96.75 333 MET A C 1
ATOM 2720 O O . MET A 1 333 ? 8.805 -14.180 1.474 1.00 96.75 333 MET A O 1
ATOM 2724 N N . GLU A 1 334 ? 7.601 -12.774 0.199 1.00 93.75 334 GLU A N 1
ATOM 2725 C CA . GLU A 1 334 ? 7.583 -13.628 -0.997 1.00 93.75 334 GLU A CA 1
ATOM 2726 C C . GLU A 1 334 ? 8.992 -13.867 -1.569 1.00 93.75 334 GLU A C 1
ATOM 2728 O O . GLU A 1 334 ? 9.332 -14.985 -1.955 1.00 93.75 334 GLU A O 1
ATOM 2733 N N . TYR A 1 335 ? 9.847 -12.839 -1.591 1.00 95.81 335 TYR A N 1
ATOM 2734 C CA . TYR A 1 335 ? 11.227 -12.957 -2.071 1.00 95.81 335 TYR A CA 1
ATOM 2735 C C . TYR A 1 335 ? 12.051 -13.949 -1.237 1.00 95.81 335 TYR A C 1
ATOM 2737 O O . TYR A 1 335 ? 12.885 -14.672 -1.784 1.00 95.81 335 TYR A O 1
ATOM 2745 N N . PHE A 1 336 ? 11.799 -14.006 0.073 1.00 97.44 336 PHE A N 1
ATOM 2746 C CA . PHE A 1 336 ? 12.491 -14.887 1.014 1.00 97.44 336 PHE A CA 1
ATOM 2747 C C . PHE A 1 336 ? 11.726 -16.183 1.337 1.00 97.44 336 PHE A C 1
ATOM 2749 O O . PHE A 1 336 ? 12.181 -16.937 2.193 1.00 97.44 336 PHE A O 1
ATOM 2756 N N . ASP A 1 337 ? 10.623 -16.493 0.646 1.00 96.31 337 ASP A N 1
ATOM 2757 C CA . ASP A 1 337 ? 9.723 -17.624 0.952 1.00 96.31 337 ASP A CA 1
ATOM 2758 C C . ASP A 1 337 ? 10.437 -18.990 1.021 1.00 96.31 337 ASP A C 1
ATOM 2760 O O . ASP A 1 337 ? 10.106 -19.839 1.847 1.00 96.31 337 ASP A O 1
ATOM 2764 N N . LEU A 1 338 ? 11.504 -19.175 0.231 1.00 95.00 338 LEU A N 1
ATOM 2765 C CA . LEU A 1 338 ? 12.338 -20.388 0.252 1.00 95.00 338 LEU A CA 1
ATOM 2766 C C . LEU A 1 338 ? 12.986 -20.674 1.616 1.00 95.00 338 LEU A C 1
ATOM 2768 O O . LEU A 1 338 ? 13.296 -21.827 1.902 1.00 95.00 338 LEU A O 1
ATOM 2772 N N . TYR A 1 339 ? 13.181 -19.644 2.437 1.00 97.38 339 TYR A N 1
ATOM 2773 C CA . TYR A 1 339 ? 13.758 -19.734 3.779 1.00 97.38 339 TYR A CA 1
ATOM 2774 C C . TYR A 1 339 ? 12.689 -19.740 4.880 1.00 97.38 339 TYR A C 1
ATOM 2776 O O . TYR A 1 339 ? 13.030 -19.692 6.058 1.00 97.38 339 TYR A O 1
ATOM 2784 N N . GLN A 1 340 ? 11.405 -19.777 4.502 1.00 96.94 340 GLN A N 1
ATOM 2785 C CA . GLN A 1 340 ? 10.255 -19.844 5.407 1.00 96.94 340 GLN A CA 1
ATOM 2786 C C . GLN A 1 340 ? 10.275 -18.761 6.506 1.00 96.94 340 GLN A C 1
ATOM 2788 O O . GLN A 1 340 ? 10.292 -19.080 7.699 1.00 96.94 340 GLN A O 1
ATOM 2793 N N . PRO A 1 341 ? 10.280 -17.463 6.144 1.00 97.88 341 PRO A N 1
ATOM 2794 C CA . PRO A 1 341 ? 10.247 -16.395 7.130 1.00 97.88 341 PRO A CA 1
ATOM 2795 C C . PRO A 1 341 ? 8.968 -16.479 7.970 1.00 97.88 341 PRO A C 1
ATOM 2797 O O . PRO A 1 341 ? 7.864 -16.657 7.456 1.00 97.88 341 PRO A O 1
ATOM 2800 N N . LEU A 1 342 ? 9.106 -16.296 9.280 1.00 97.19 342 LEU A N 1
ATOM 2801 C CA . LEU A 1 342 ? 7.987 -16.308 10.219 1.00 97.19 342 LEU A CA 1
ATOM 2802 C C . LEU A 1 342 ? 7.144 -15.036 10.097 1.00 97.19 342 LEU A C 1
ATOM 2804 O O . LEU A 1 342 ? 5.916 -15.088 10.197 1.00 97.19 342 LEU A O 1
ATOM 2808 N N . HIS A 1 343 ? 7.811 -13.890 9.934 1.00 97.00 343 HIS A N 1
ATOM 2809 C CA . HIS A 1 343 ? 7.205 -12.562 9.936 1.00 97.00 343 HIS A CA 1
ATOM 2810 C C . HIS A 1 343 ? 8.138 -11.520 9.306 1.00 97.00 343 HIS A C 1
ATOM 2812 O O . HIS A 1 343 ? 9.359 -11.653 9.386 1.00 97.00 343 HIS A O 1
ATOM 2818 N N . SER A 1 344 ? 7.566 -10.433 8.783 1.00 97.12 344 SER A N 1
ATOM 2819 C CA . SER A 1 344 ? 8.292 -9.223 8.390 1.00 97.12 344 SER A CA 1
ATOM 2820 C C . SER A 1 344 ? 7.704 -8.011 9.105 1.00 97.12 344 SER A C 1
ATOM 2822 O O . SER A 1 344 ? 6.483 -7.855 9.172 1.00 97.12 344 SER A O 1
ATOM 2824 N N . SER A 1 345 ? 8.569 -7.143 9.633 1.00 95.75 345 SER A N 1
ATOM 2825 C CA . SER A 1 345 ? 8.140 -5.830 10.110 1.00 95.75 345 SER A CA 1
ATOM 2826 C C . SER A 1 345 ? 7.639 -4.972 8.946 1.00 95.75 345 SER A C 1
ATOM 2828 O O . SER A 1 345 ? 7.908 -5.236 7.775 1.00 95.75 345 SER A O 1
ATOM 2830 N N . LEU A 1 346 ? 6.966 -3.865 9.260 1.00 94.25 346 LEU A N 1
ATOM 2831 C CA . LEU A 1 346 ? 6.744 -2.835 8.249 1.00 94.25 346 LEU A CA 1
ATOM 2832 C C . LEU A 1 346 ? 8.090 -2.306 7.730 1.00 94.25 346 LEU A C 1
ATOM 2834 O O . LEU A 1 346 ? 9.089 -2.310 8.455 1.00 94.25 346 LEU A O 1
ATOM 2838 N N . VAL A 1 347 ? 8.094 -1.854 6.474 1.00 96.50 347 VAL A N 1
ATOM 2839 C CA . VAL A 1 347 ? 9.243 -1.156 5.893 1.00 96.50 347 VAL A CA 1
ATOM 2840 C C . VAL A 1 347 ? 9.307 0.241 6.495 1.00 96.50 347 VAL A C 1
ATOM 2842 O O . VAL A 1 347 ? 8.386 1.042 6.335 1.00 96.50 347 VAL A O 1
ATOM 2845 N N . GLU A 1 348 ? 10.404 0.519 7.180 1.00 95.81 348 GLU A N 1
ATOM 2846 C CA . GLU A 1 348 ? 10.726 1.812 7.763 1.00 95.81 348 GLU A CA 1
ATOM 2847 C C . GLU A 1 348 ? 11.662 2.589 6.833 1.00 95.81 348 GLU A C 1
ATOM 2849 O O . GLU A 1 348 ? 12.321 2.026 5.956 1.00 95.81 348 GLU A O 1
ATOM 2854 N N . VAL A 1 349 ? 11.691 3.910 7.001 1.00 95.19 349 VAL A N 1
ATOM 2855 C CA . VAL A 1 349 ? 12.515 4.829 6.211 1.00 95.19 349 VAL A CA 1
ATOM 2856 C C . VAL A 1 349 ? 13.324 5.672 7.192 1.00 95.19 349 VAL A C 1
ATOM 2858 O O . VAL A 1 349 ? 12.742 6.363 8.029 1.00 95.19 349 VAL A O 1
ATOM 2861 N N . THR A 1 350 ? 14.654 5.626 7.109 1.00 94.12 350 THR A N 1
ATOM 2862 C CA . THR A 1 350 ? 15.522 6.498 7.918 1.00 94.12 350 THR A CA 1
ATOM 2863 C C . THR A 1 350 ? 15.476 7.946 7.416 1.00 94.12 350 THR A C 1
ATOM 2865 O O . THR A 1 350 ? 14.977 8.236 6.327 1.00 94.12 350 THR A O 1
ATOM 2868 N N . PHE A 1 351 ? 16.067 8.878 8.169 1.00 90.75 351 PHE A N 1
ATOM 2869 C CA . PHE A 1 351 ? 16.209 10.277 7.742 1.00 90.75 351 PHE A CA 1
ATOM 2870 C C . PHE A 1 351 ? 17.024 10.441 6.445 1.00 90.75 351 PHE A C 1
ATOM 2872 O O . PHE A 1 351 ? 16.812 11.395 5.703 1.00 90.75 351 PHE A O 1
ATOM 2879 N N . GLU A 1 352 ? 17.907 9.490 6.130 1.00 92.25 352 GLU A N 1
ATOM 2880 C CA . GLU A 1 352 ? 18.653 9.456 4.867 1.00 92.25 352 GLU A CA 1
ATOM 2881 C C . GLU A 1 352 ? 17.903 8.747 3.731 1.00 92.25 352 GLU A C 1
ATOM 2883 O O . GLU A 1 352 ? 18.493 8.399 2.708 1.00 92.25 352 GLU A O 1
ATOM 2888 N N . SER A 1 353 ? 16.600 8.505 3.898 1.00 93.75 353 SER A N 1
ATOM 2889 C CA . SER A 1 353 ? 15.772 7.763 2.941 1.00 93.75 353 SER A CA 1
ATOM 2890 C C . SER A 1 353 ? 16.221 6.311 2.717 1.00 93.75 353 SER A C 1
ATOM 2892 O O . SER A 1 353 ? 15.914 5.713 1.683 1.00 93.75 353 SER A O 1
ATOM 2894 N N . ILE A 1 354 ? 16.926 5.712 3.685 1.00 96.50 354 ILE A N 1
ATOM 2895 C CA . ILE A 1 354 ? 17.261 4.285 3.642 1.00 96.50 354 ILE A CA 1
ATOM 2896 C C . ILE A 1 354 ? 16.020 3.512 4.060 1.00 96.50 354 ILE A C 1
ATOM 2898 O O . ILE A 1 354 ? 15.528 3.664 5.176 1.00 96.50 354 ILE A O 1
ATOM 2902 N N . ARG A 1 355 ? 15.523 2.673 3.155 1.00 97.44 355 ARG A N 1
ATOM 2903 C CA . ARG A 1 355 ? 14.408 1.768 3.426 1.00 97.44 355 ARG A CA 1
ATOM 2904 C C . ARG A 1 355 ? 14.918 0.452 3.976 1.00 97.44 355 ARG A C 1
ATOM 2906 O O . ARG A 1 355 ? 15.774 -0.168 3.339 1.00 97.44 355 ARG A O 1
ATOM 2913 N N . TYR A 1 356 ? 14.378 0.025 5.109 1.00 97.94 356 TYR A N 1
ATOM 2914 C CA . TYR A 1 356 ? 14.733 -1.247 5.726 1.00 97.94 356 TYR A CA 1
ATOM 2915 C C . TYR A 1 356 ? 13.537 -1.897 6.424 1.00 97.94 356 TYR A C 1
ATOM 2917 O O . TYR A 1 356 ? 12.549 -1.237 6.733 1.00 97.94 356 TYR A O 1
ATOM 2925 N N . CYS A 1 357 ? 13.619 -3.198 6.663 1.00 97.44 357 CYS A N 1
ATOM 2926 C CA . CYS A 1 357 ? 12.709 -3.932 7.536 1.00 97.44 357 CYS A CA 1
ATOM 2927 C C . CYS A 1 357 ? 13.461 -5.056 8.252 1.00 97.44 357 CYS A C 1
ATOM 2929 O O . CYS A 1 357 ? 14.552 -5.455 7.839 1.00 97.44 357 CYS A O 1
ATOM 2931 N N . TYR A 1 358 ? 12.845 -5.596 9.297 1.00 97.62 358 TYR A N 1
ATOM 2932 C CA . TYR A 1 358 ? 13.284 -6.821 9.948 1.00 97.62 358 TYR A CA 1
ATOM 2933 C C . TYR A 1 358 ? 12.513 -8.005 9.375 1.00 97.62 358 TYR A C 1
ATOM 2935 O O . TYR A 1 358 ? 11.289 -7.951 9.238 1.00 97.62 358 TYR A O 1
ATOM 2943 N N . LEU A 1 359 ? 13.231 -9.073 9.056 1.00 97.75 359 LEU A N 1
ATOM 2944 C CA . LEU A 1 359 ? 12.662 -10.359 8.681 1.00 97.75 359 LEU A CA 1
ATOM 2945 C C . LEU A 1 359 ? 13.042 -11.375 9.758 1.00 97.75 359 LEU A C 1
ATOM 2947 O O . LEU A 1 359 ? 14.180 -11.389 10.220 1.00 97.75 359 LEU A O 1
ATOM 2951 N N . TYR A 1 360 ? 12.081 -12.171 10.204 1.00 98.12 360 TYR A N 1
ATOM 2952 C CA . TYR A 1 360 ? 12.239 -13.048 11.360 1.00 98.12 360 TYR A CA 1
ATOM 2953 C C . TYR A 1 360 ? 12.230 -14.509 10.933 1.00 98.12 360 TYR A C 1
ATOM 2955 O O . TYR A 1 360 ? 11.325 -14.929 10.213 1.00 98.12 360 TYR A O 1
ATOM 2963 N N . PHE A 1 361 ? 13.192 -15.282 11.426 1.00 98.00 361 PHE A N 1
ATOM 2964 C CA . PHE A 1 361 ? 13.342 -16.707 11.141 1.00 98.00 361 PHE A CA 1
ATOM 2965 C C . PHE A 1 361 ? 13.326 -17.534 12.423 1.00 98.00 361 PHE A C 1
ATOM 2967 O O . PHE A 1 361 ? 13.542 -17.013 13.514 1.00 98.00 361 PHE A O 1
ATOM 2974 N N . GLU A 1 362 ? 13.077 -18.834 12.294 1.00 97.06 362 GLU A N 1
ATOM 2975 C CA . GLU A 1 362 ? 13.028 -19.748 13.440 1.00 97.06 362 GLU A CA 1
ATOM 2976 C C . GLU A 1 362 ? 14.413 -20.018 14.047 1.00 97.06 362 GLU A C 1
ATOM 2978 O O . GLU A 1 362 ? 14.528 -20.230 15.251 1.00 97.06 362 GLU A O 1
ATOM 2983 N N . SER A 1 363 ? 15.478 -20.003 13.236 1.00 97.25 363 SER A N 1
ATOM 2984 C CA . SER A 1 363 ? 16.817 -20.386 13.691 1.00 97.25 363 SER A CA 1
ATOM 2985 C C . SER A 1 363 ? 17.931 -19.474 13.185 1.00 97.25 363 SER A C 1
ATOM 2987 O O . SER A 1 363 ? 17.897 -18.953 12.068 1.00 97.25 363 SER A O 1
ATOM 2989 N N . LEU A 1 364 ? 18.985 -19.362 13.998 1.00 96.88 364 LEU A N 1
ATOM 2990 C CA . LEU A 1 364 ? 20.190 -18.596 13.671 1.00 96.88 364 LEU A CA 1
ATOM 2991 C C . LEU A 1 364 ? 20.927 -19.167 12.449 1.00 96.88 364 LEU A C 1
ATOM 2993 O O . LEU A 1 364 ? 21.533 -18.417 11.688 1.00 96.88 364 LEU A O 1
ATOM 2997 N N . ASN A 1 365 ? 20.860 -20.485 12.235 1.00 97.50 365 ASN A N 1
ATOM 2998 C CA . ASN A 1 365 ? 21.431 -21.116 11.044 1.00 97.50 365 ASN A CA 1
ATOM 2999 C C . ASN A 1 365 ? 20.737 -20.615 9.772 1.00 97.50 365 ASN A C 1
ATOM 3001 O O . ASN A 1 365 ? 21.425 -20.227 8.834 1.00 97.50 365 ASN A O 1
ATOM 3005 N N . THR A 1 366 ? 19.404 -20.505 9.786 1.00 97.81 366 THR A N 1
ATOM 3006 C CA . THR A 1 366 ? 18.640 -19.948 8.655 1.00 97.81 366 THR A CA 1
ATOM 3007 C C . THR A 1 366 ? 19.028 -18.496 8.394 1.00 97.81 366 THR A C 1
ATOM 3009 O O . THR A 1 366 ? 19.254 -18.119 7.251 1.00 97.81 366 THR A O 1
ATOM 3012 N N . VAL A 1 367 ? 19.186 -17.680 9.445 1.00 97.88 367 VAL A N 1
ATOM 3013 C CA . VAL A 1 367 ? 19.652 -16.287 9.303 1.00 97.88 367 VAL A CA 1
ATOM 3014 C C . VAL A 1 367 ? 21.018 -16.220 8.615 1.00 97.88 367 VAL A C 1
ATOM 3016 O O . VAL A 1 367 ? 21.205 -15.405 7.713 1.00 97.88 367 VAL A O 1
ATOM 3019 N N . ARG A 1 368 ? 21.960 -17.091 8.994 1.00 97.00 368 ARG A N 1
ATOM 3020 C CA . ARG A 1 368 ? 23.293 -17.157 8.370 1.00 97.00 368 ARG A CA 1
ATOM 3021 C C . ARG A 1 368 ? 23.228 -17.588 6.909 1.00 97.00 368 ARG A C 1
ATOM 3023 O O . ARG A 1 368 ? 23.927 -17.007 6.085 1.00 97.00 368 ARG A O 1
ATOM 3030 N N . GLU A 1 369 ? 22.398 -18.578 6.587 1.00 97.25 369 GLU A N 1
ATOM 3031 C CA . GLU A 1 369 ? 22.182 -19.033 5.209 1.00 97.25 369 GLU A CA 1
ATOM 3032 C C . GLU A 1 369 ? 21.567 -17.932 4.340 1.00 97.25 369 GLU A C 1
ATOM 3034 O O . GLU A 1 369 ? 22.044 -17.684 3.234 1.00 97.25 369 GLU A O 1
ATOM 3039 N N . VAL A 1 370 ? 20.550 -17.236 4.857 1.00 97.75 370 VAL A N 1
ATOM 3040 C CA . VAL A 1 370 ? 19.913 -16.089 4.200 1.00 97.75 370 VAL A CA 1
ATOM 3041 C C . VAL A 1 370 ? 20.940 -14.994 3.939 1.00 97.75 370 VAL A C 1
ATOM 3043 O O . VAL A 1 370 ? 21.068 -14.531 2.807 1.00 97.75 370 VAL A O 1
ATOM 3046 N N . GLU A 1 371 ? 21.701 -14.604 4.959 1.00 97.31 371 GLU A N 1
ATOM 3047 C CA . GLU A 1 371 ? 22.734 -13.577 4.851 1.00 97.31 371 GLU A CA 1
ATOM 3048 C C . GLU A 1 371 ? 23.797 -13.957 3.810 1.00 97.31 371 GLU A C 1
ATOM 3050 O O . GLU A 1 371 ? 24.055 -13.184 2.891 1.00 97.31 371 GLU A O 1
ATOM 3055 N N . LEU A 1 372 ? 24.343 -15.174 3.874 1.00 95.44 372 LEU A N 1
ATOM 3056 C CA . LEU A 1 372 ? 25.354 -15.653 2.929 1.00 95.44 372 LEU A CA 1
ATOM 3057 C C . LEU A 1 372 ? 24.836 -15.707 1.483 1.00 95.44 372 LEU A C 1
ATOM 3059 O O . LEU A 1 372 ? 25.564 -15.370 0.552 1.00 95.44 372 LEU A O 1
ATOM 3063 N N . ALA A 1 373 ? 23.593 -16.149 1.286 1.00 95.12 373 ALA A N 1
ATOM 3064 C CA . ALA A 1 373 ? 23.046 -16.398 -0.044 1.00 95.12 373 ALA A CA 1
ATOM 3065 C C . ALA A 1 373 ? 22.475 -15.147 -0.727 1.00 95.12 373 ALA A C 1
ATOM 3067 O O . ALA A 1 373 ? 22.388 -15.108 -1.956 1.00 95.12 373 ALA A O 1
ATOM 3068 N N . THR A 1 374 ? 22.029 -14.153 0.046 1.00 96.69 374 THR A N 1
ATOM 3069 C CA . THR A 1 374 ? 21.212 -13.047 -0.483 1.00 96.69 374 THR A CA 1
ATOM 3070 C C . THR A 1 374 ? 21.781 -11.660 -0.221 1.00 96.69 374 THR A C 1
ATOM 3072 O O . THR A 1 374 ? 21.304 -10.694 -0.828 1.00 96.69 374 THR A O 1
ATOM 3075 N N . ASP A 1 375 ? 22.801 -11.525 0.626 1.00 97.12 375 ASP A N 1
ATOM 3076 C CA . ASP A 1 375 ? 23.462 -10.242 0.811 1.00 97.12 375 ASP A CA 1
ATOM 3077 C C . ASP A 1 375 ? 24.087 -9.746 -0.501 1.00 97.12 375 ASP A C 1
ATOM 3079 O O . ASP A 1 375 ? 24.655 -10.510 -1.282 1.00 97.12 375 ASP A O 1
ATOM 3083 N N . ASN A 1 376 ? 23.927 -8.449 -0.774 1.00 95.50 376 ASN A N 1
ATOM 3084 C CA . ASN A 1 376 ? 24.309 -7.808 -2.033 1.00 95.50 376 ASN A CA 1
ATOM 3085 C C . ASN A 1 376 ? 23.604 -8.380 -3.285 1.00 95.50 376 ASN A C 1
ATOM 3087 O O . ASN A 1 376 ? 24.004 -8.078 -4.413 1.00 95.50 376 ASN A O 1
ATOM 3091 N N . SER A 1 377 ? 22.540 -9.176 -3.121 1.00 95.12 377 SER A N 1
ATOM 3092 C CA . SER A 1 377 ? 21.696 -9.586 -4.245 1.00 95.12 377 SER A CA 1
ATOM 3093 C C . SER A 1 377 ? 20.919 -8.395 -4.811 1.00 95.12 377 SER A C 1
ATOM 3095 O O . SER A 1 377 ? 20.618 -7.418 -4.117 1.00 95.12 377 SER A O 1
ATOM 3097 N N . GLN A 1 378 ? 20.605 -8.461 -6.104 1.00 95.62 378 GLN A N 1
ATOM 3098 C CA . GLN A 1 378 ? 19.906 -7.384 -6.789 1.00 95.62 378 GLN A CA 1
ATOM 3099 C C . GLN A 1 378 ? 18.392 -7.605 -6.744 1.00 95.62 378 GLN A C 1
ATOM 3101 O O . GLN A 1 378 ? 17.871 -8.546 -7.345 1.00 95.62 378 GLN A O 1
ATOM 3106 N N . ILE A 1 379 ? 17.677 -6.681 -6.103 1.00 94.25 379 ILE A N 1
ATOM 3107 C CA . ILE A 1 379 ? 16.226 -6.550 -6.221 1.00 94.25 379 ILE A CA 1
ATOM 3108 C C . ILE A 1 379 ? 15.956 -5.332 -7.098 1.00 94.25 379 ILE A C 1
ATOM 3110 O O . ILE A 1 379 ? 16.168 -4.188 -6.698 1.00 94.25 379 ILE A O 1
ATOM 3114 N N . MET A 1 380 ? 15.468 -5.594 -8.312 1.00 91.06 380 MET A N 1
ATOM 3115 C CA . MET A 1 380 ? 15.235 -4.580 -9.345 1.00 91.06 380 MET A CA 1
ATOM 3116 C C . MET A 1 380 ? 16.530 -3.871 -9.753 1.00 91.06 380 MET A C 1
ATOM 3118 O O . MET A 1 380 ? 17.379 -4.484 -10.391 1.00 91.06 380 MET A O 1
ATOM 3122 N N . ASP A 1 381 ? 16.674 -2.589 -9.438 1.00 91.44 381 ASP A N 1
ATOM 3123 C CA . ASP A 1 381 ? 17.838 -1.762 -9.740 1.00 91.44 381 ASP A CA 1
ATOM 3124 C C . ASP A 1 381 ? 18.702 -1.473 -8.504 1.00 91.44 381 ASP A C 1
ATOM 3126 O O . ASP A 1 381 ? 19.692 -0.752 -8.616 1.00 91.44 381 ASP A O 1
ATOM 3130 N N . LYS A 1 382 ? 18.375 -2.062 -7.346 1.00 94.44 382 LYS A N 1
ATOM 3131 C CA . LYS A 1 382 ? 19.131 -1.892 -6.103 1.00 94.44 382 LYS A CA 1
ATOM 3132 C C . LYS A 1 382 ? 19.753 -3.193 -5.627 1.00 94.44 382 LYS A C 1
ATOM 3134 O O . LYS A 1 382 ? 19.136 -4.252 -5.704 1.00 94.44 382 LYS A O 1
ATOM 3139 N N . ASN A 1 383 ? 20.951 -3.080 -5.066 1.00 96.12 383 ASN A N 1
ATOM 3140 C CA . ASN A 1 383 ? 21.550 -4.159 -4.294 1.00 96.12 383 ASN A CA 1
ATOM 3141 C C . ASN A 1 383 ? 21.081 -4.024 -2.852 1.00 96.12 383 ASN A C 1
ATOM 3143 O O . ASN A 1 383 ? 21.312 -2.990 -2.213 1.00 96.12 383 ASN A O 1
ATOM 3147 N N . ILE A 1 384 ? 20.377 -5.043 -2.376 1.00 97.69 384 ILE A N 1
ATOM 3148 C CA . ILE A 1 384 ? 19.926 -5.078 -0.992 1.00 97.69 384 ILE A CA 1
ATOM 3149 C C . ILE A 1 384 ? 21.074 -5.457 -0.070 1.00 97.69 384 ILE A C 1
ATOM 3151 O O . ILE A 1 384 ? 22.018 -6.145 -0.458 1.00 97.69 384 ILE A O 1
ATOM 3155 N N . ILE A 1 385 ? 20.981 -4.981 1.162 1.00 97.75 385 ILE A N 1
ATOM 3156 C CA . ILE A 1 385 ? 21.908 -5.336 2.229 1.00 97.75 385 ILE A CA 1
ATOM 3157 C C . ILE A 1 385 ? 21.154 -6.265 3.160 1.00 97.75 385 ILE A C 1
ATOM 3159 O O . ILE A 1 385 ? 20.074 -5.912 3.634 1.00 97.75 385 ILE A O 1
ATOM 3163 N N . VAL A 1 386 ? 21.719 -7.442 3.391 1.00 97.69 386 VAL A N 1
ATOM 3164 C CA . VAL A 1 386 ? 21.164 -8.455 4.285 1.00 97.69 386 VAL A CA 1
ATOM 3165 C C . VAL A 1 386 ? 22.197 -8.675 5.369 1.00 97.69 386 VAL A C 1
ATOM 3167 O O . VAL A 1 386 ? 23.319 -9.072 5.075 1.00 97.69 386 VAL A O 1
ATOM 3170 N N . VAL A 1 387 ? 21.858 -8.338 6.610 1.00 97.06 387 VAL A N 1
ATOM 3171 C CA . VAL A 1 387 ? 22.814 -8.404 7.719 1.00 97.06 387 VAL A CA 1
ATOM 3172 C C . VAL A 1 387 ? 22.109 -8.759 9.018 1.00 97.06 387 VAL A C 1
ATOM 3174 O O . VAL A 1 387 ? 21.056 -8.209 9.350 1.00 97.06 387 VAL A O 1
ATOM 3177 N N . SER A 1 388 ? 22.677 -9.694 9.769 1.00 96.19 388 SER A N 1
ATOM 3178 C CA . SER A 1 388 ? 22.212 -10.005 11.120 1.00 96.19 388 SER A CA 1
ATOM 3179 C C . SER A 1 388 ? 22.536 -8.856 12.093 1.00 96.19 388 SER A C 1
ATOM 3181 O O . SER A 1 388 ? 23.609 -8.250 11.999 1.00 96.19 388 SER A O 1
ATOM 3183 N N . PRO A 1 389 ? 21.656 -8.546 13.067 1.00 94.50 389 PRO A N 1
ATOM 3184 C CA . PRO A 1 389 ? 21.914 -7.517 14.079 1.00 94.50 389 PRO A CA 1
ATOM 3185 C C . PRO A 1 389 ? 23.250 -7.655 14.811 1.00 94.50 389 PRO A C 1
ATOM 3187 O O . PRO A 1 389 ? 23.863 -6.642 15.135 1.00 94.50 389 PRO A O 1
ATOM 3190 N N . ASP A 1 390 ? 23.717 -8.884 15.040 1.00 92.25 390 ASP A N 1
ATOM 3191 C CA . ASP A 1 390 ? 24.989 -9.139 15.720 1.00 92.25 390 ASP A CA 1
ATOM 3192 C C . ASP A 1 390 ? 26.192 -8.754 14.842 1.00 92.25 390 ASP A C 1
ATOM 3194 O O . ASP A 1 390 ? 27.160 -8.170 15.329 1.00 92.25 390 ASP A O 1
ATOM 3198 N N . ARG A 1 391 ? 26.126 -9.016 13.527 1.00 91.56 391 ARG A N 1
ATOM 3199 C CA . ARG A 1 391 ? 27.178 -8.620 12.576 1.00 91.56 391 ARG A CA 1
ATOM 3200 C C . ARG A 1 391 ? 27.185 -7.131 12.286 1.00 91.56 391 ARG A C 1
ATOM 3202 O O . ARG A 1 391 ? 28.245 -6.590 11.986 1.00 91.56 391 ARG A O 1
ATOM 3209 N N . LEU A 1 392 ? 26.042 -6.462 12.430 1.00 90.00 392 LEU A N 1
ATOM 3210 C CA . LEU A 1 392 ? 25.935 -5.021 12.230 1.00 90.00 392 LEU A CA 1
ATOM 3211 C C . LEU A 1 392 ? 26.912 -4.230 13.114 1.00 90.00 392 LEU A C 1
ATOM 3213 O O . LEU A 1 392 ? 27.342 -3.166 12.700 1.00 90.00 392 LEU A O 1
ATOM 3217 N N . PHE A 1 393 ? 27.279 -4.735 14.298 1.00 82.38 393 PHE A N 1
ATOM 3218 C CA . PHE A 1 393 ? 28.243 -4.084 15.196 1.00 82.38 393 PHE A CA 1
ATOM 3219 C C . PHE A 1 393 ? 29.701 -4.518 14.989 1.00 82.38 393 PHE A C 1
ATOM 3221 O O . PHE A 1 393 ? 30.596 -3.879 15.539 1.00 82.38 393 PHE A O 1
ATOM 3228 N N . MET A 1 394 ? 29.942 -5.603 14.246 1.00 81.12 394 MET A N 1
ATOM 3229 C CA . MET A 1 394 ? 31.291 -6.111 13.959 1.00 81.12 394 MET A CA 1
ATOM 3230 C C . MET A 1 394 ? 31.889 -5.523 12.677 1.00 81.12 394 MET A C 1
ATOM 3232 O O . MET A 1 394 ? 33.110 -5.465 12.550 1.00 81.12 394 MET A O 1
ATOM 3236 N N . LEU A 1 395 ? 31.027 -5.132 11.734 1.00 73.00 395 LEU A N 1
ATOM 3237 C CA . LEU A 1 395 ? 31.366 -4.376 10.524 1.00 73.00 395 LEU A CA 1
ATOM 3238 C C . LEU A 1 395 ? 31.492 -2.895 10.860 1.00 73.00 395 LEU A C 1
ATOM 3240 O O . LEU A 1 395 ? 32.328 -2.210 10.239 1.00 73.00 395 LEU A O 1
#

pLDDT: mean 83.88, std 16.92, range [34.44, 98.12]

Sequence (395 aa):
MSLNVLQYPDIFYEYEPKFEVWVVHFKNTKKISIKRLIKIFGTYGPVKTIYDTGKGQDHCFVNYWRKDSAEKCVLNVHIEHGIQLEAFYSRLRELKNKSVRAKAMIDHINNNTKTDQSSEECEMYYEGRSVMFVNVKKLRKDKIERIFSQYGIIDSVQQTGRRSGYCFVKYIQEESARLCAMDMPSHQEFKLEKFKSFSVLQKEKRQKEMKKISLSTSVDSLSITPDNSHLYSDNADVDELELSIASGIVPRQLTTERHRIIEHLKQFNHNVPKILQKITLSCSSKSDGKSFHVPLKSRFPWQLLESVIVDQVPAEPVIIANIPEICGPDFIMEYFDLYQPLHSSLVEVTFESIRYCYLYFESLNTVREVELATDNSQIMDKNIIVVSPDRLFML

Organism: NCBI:txid1563983

InterPro domains:
  IPR000504 RNA recognition motif domain [PF00076] (37-76)
  IPR000504 RNA recognition motif domain [PF00076] (140-186)
  IPR000504 RNA recognition motif domain [PS50102] (129-197)
  IPR012677 Nucleotide-binding alpha-beta plait domain superfamily [G3DSA:3.30.70.330] (20-116)
  IPR012677 Nucleotide-binding alpha-beta plait domain superfamily [G3DSA:3.30.70.330] (117-208)
  IPR035979 RNA-binding domain superfamily [SSF54928] (16-91)
  IPR035979 RNA-binding domain superfamily [SSF54928] (140-386)